Protein AF-A0A9N9DUZ0-F1 (afdb_monomer_lite)

Foldseek 3Di:
DAFPVRHDDPDDDPPTDDDDDDDPDDDDPPDDDDDDPDPVVVVVVVVVVVVVVVVVLDDPQDPDPQEAEAEEEEQDPVQRVLLVVLQVVPADPRGHYHHNYYDYDDDDPVNLVVCLVNVHEYEYELDDHDPVRVVSCVVSVHHYDYDPDVVVVSVVVVVVVVVSVVVDDQQDFQFKKAFADWDQDPVQAIKGWIATAAGKAFQAAWWWKADPNHTDDTAHWPFKAAPNHGDGMDHHGGIIITGGDPDHDDDHGMMITRDGPVCVLVVLVVCCVVVNDPPLVSLLVVLVVCLQVDFLLVQFDFPVLADEDEPPQDPVNVVVCCVVNVDQDHHYPDPFFDFGDDDPDDGDGQGQDDEEERGHRLVVVLVVCVVSVHFKHWYDHVPHTTGMDGPQSSVCSNNNDDDDPVNVCVVVVVVVVVPD

Organism: NCBI:txid144530

pLDDT: mean 72.34, std 16.13, range [30.12, 91.19]

InterPro domains:
  IPR000644 CBS domain [PF00571] (356-399)
  IPR009000 Translation protein, beta-barrel domain superfamily [SSF50447] (171-258)
  IPR015760 Translation initiation factor IF- 2 [PTHR43381] (2-273)
  IPR023115 Translation initiation factor IF- 2, domain 3 [PF11987] (63-157)
  IPR036925 Translation initiation factor IF-2, domain 3 superfamily [G3DSA:3.40.50.10050] (66-168)
  IPR036925 Translation initiation factor IF-2, domain 3 superfamily [SSF52156] (61-175)
  IPR046342 CBS domain superfamily [G3DSA:3.10.580.10] (275-409)
  IPR046342 CBS domain superfamily [SSF54631] (291-416)

Structure (mmCIF, N/CA/C/O backbone):
data_AF-A0A9N9DUZ0-F1
#
_entry.id   AF-A0A9N9DUZ0-F1
#
loop_
_atom_site.group_PDB
_atom_site.id
_atom_site.type_symbol
_atom_site.label_atom_id
_atom_site.label_alt_id
_atom_site.label_comp_id
_atom_site.label_asym_id
_atom_site.label_entity_id
_atom_site.label_seq_id
_atom_site.pdbx_PDB_ins_code
_atom_site.Cartn_x
_atom_site.Cartn_y
_atom_site.Cartn_z
_atom_site.occupancy
_atom_site.B_iso_or_equiv
_atom_site.auth_seq_id
_atom_site.auth_comp_id
_atom_site.auth_asym_id
_atom_site.auth_atom_id
_atom_site.pdbx_PDB_model_num
ATOM 1 N N . MET A 1 1 ? 40.345 3.702 -31.159 1.00 89.94 1 MET A N 1
ATOM 2 C CA . MET A 1 1 ? 40.039 3.015 -29.887 1.00 89.94 1 MET A CA 1
ATOM 3 C C . MET A 1 1 ? 41.336 2.875 -29.102 1.00 89.94 1 MET A C 1
ATOM 5 O O . MET A 1 1 ? 42.397 3.053 -29.701 1.00 89.94 1 MET A O 1
ATOM 9 N N . LEU A 1 2 ? 41.269 2.616 -27.797 1.00 90.94 2 LEU A N 1
ATOM 10 C CA . LEU A 1 2 ? 42.438 2.245 -26.990 1.00 90.94 2 LEU A CA 1
ATOM 11 C C . LEU A 1 2 ? 42.266 0.814 -26.478 1.00 90.94 2 LEU A C 1
ATOM 13 O O . LEU A 1 2 ? 41.142 0.430 -26.162 1.00 90.94 2 LEU A O 1
ATOM 17 N N . ASP A 1 3 ? 43.346 0.042 -26.426 1.00 87.50 3 ASP A N 1
ATOM 18 C CA . ASP A 1 3 ? 43.353 -1.287 -25.812 1.00 87.50 3 ASP A CA 1
ATOM 19 C C . ASP A 1 3 ? 43.436 -1.207 -24.273 1.00 87.50 3 ASP A C 1
ATOM 21 O O . ASP A 1 3 ? 43.502 -0.127 -23.677 1.00 87.50 3 ASP A O 1
ATOM 25 N N . ASN A 1 4 ? 43.438 -2.366 -23.617 1.00 86.12 4 ASN A N 1
ATOM 26 C CA . ASN A 1 4 ? 43.556 -2.506 -22.164 1.00 86.12 4 ASN A CA 1
ATOM 27 C C . ASN A 1 4 ? 44.910 -2.044 -21.587 1.00 86.12 4 ASN A C 1
ATOM 29 O O . ASN A 1 4 ? 45.020 -1.887 -20.371 1.00 86.12 4 ASN A O 1
ATOM 33 N N . TYR A 1 5 ? 45.920 -1.811 -22.427 1.00 86.69 5 TYR A N 1
ATOM 34 C CA . TYR A 1 5 ? 47.231 -1.277 -22.047 1.00 86.69 5 TYR A CA 1
ATOM 35 C C . TYR A 1 5 ? 47.361 0.227 -22.345 1.00 86.69 5 TYR A C 1
ATOM 37 O O . TYR A 1 5 ? 48.381 0.840 -22.029 1.00 86.69 5 TYR A O 1
ATOM 45 N N . GLY A 1 6 ? 46.321 0.846 -22.915 1.00 85.50 6 GLY A N 1
ATOM 46 C CA . GLY A 1 6 ? 46.300 2.261 -23.272 1.00 85.50 6 GLY A CA 1
ATOM 47 C C . GLY A 1 6 ? 46.965 2.581 -24.614 1.00 85.50 6 GLY A C 1
ATOM 48 O O . GLY A 1 6 ? 47.196 3.756 -24.912 1.00 85.50 6 GLY A O 1
ATOM 49 N N . HIS A 1 7 ? 47.264 1.582 -25.448 1.00 89.44 7 HIS A N 1
ATOM 50 C CA . HIS A 1 7 ? 47.771 1.791 -26.802 1.00 89.44 7 HIS A CA 1
ATOM 51 C C . HIS A 1 7 ? 46.630 1.994 -27.801 1.00 89.44 7 HIS A C 1
ATOM 53 O O . HIS A 1 7 ? 45.527 1.468 -27.662 1.00 89.44 7 HIS A O 1
ATOM 59 N N . ARG A 1 8 ? 46.886 2.791 -28.844 1.00 91.19 8 ARG A N 1
ATOM 60 C CA . ARG A 1 8 ? 45.905 3.027 -29.911 1.00 91.19 8 ARG A CA 1
ATOM 61 C C . ARG A 1 8 ? 45.758 1.782 -30.774 1.00 91.19 8 ARG A C 1
ATOM 63 O O . ARG A 1 8 ? 46.727 1.353 -31.388 1.00 91.19 8 ARG A O 1
ATOM 70 N N . THR A 1 9 ? 44.525 1.296 -30.899 1.00 89.19 9 THR A N 1
ATOM 71 C CA . THR A 1 9 ? 44.168 0.203 -31.809 1.00 89.19 9 THR A CA 1
ATOM 72 C C . THR A 1 9 ? 43.110 0.632 -32.830 1.00 89.19 9 THR A C 1
ATOM 74 O O . THR A 1 9 ? 42.219 1.449 -32.544 1.00 89.19 9 THR A O 1
ATOM 77 N N . ALA A 1 10 ? 43.246 0.091 -34.043 1.00 87.44 10 ALA A N 1
ATOM 78 C CA . ALA A 1 10 ? 42.361 0.326 -35.182 1.00 87.44 10 ALA A CA 1
ATOM 79 C C . ALA A 1 10 ? 41.271 -0.751 -35.334 1.00 87.44 10 ALA A C 1
ATOM 81 O O . ALA A 1 10 ? 40.232 -0.468 -35.921 1.00 87.44 10 ALA A O 1
ATOM 82 N N . HIS A 1 11 ? 41.485 -1.952 -34.792 1.00 85.06 11 HIS A N 1
ATOM 83 C CA . HIS A 1 11 ? 40.537 -3.068 -34.818 1.00 85.06 11 HIS A CA 1
ATOM 84 C C . HIS A 1 11 ? 40.439 -3.716 -33.430 1.00 85.06 11 HIS A C 1
ATOM 86 O O . HIS A 1 11 ? 41.310 -3.509 -32.586 1.00 85.06 11 HIS A O 1
ATOM 92 N N . ALA A 1 12 ? 39.346 -4.435 -33.185 1.00 86.81 12 ALA A N 1
ATOM 93 C CA . ALA A 1 12 ? 39.100 -5.182 -31.956 1.00 86.81 12 ALA A CA 1
ATOM 94 C C . ALA A 1 12 ? 38.455 -6.520 -32.331 1.00 86.81 12 ALA A C 1
ATOM 96 O O . ALA A 1 12 ? 37.437 -6.526 -33.031 1.00 86.81 12 ALA A O 1
ATOM 97 N N . ASP A 1 13 ? 39.051 -7.623 -31.892 1.00 86.62 13 ASP A N 1
ATOM 98 C CA . ASP A 1 13 ? 38.575 -8.975 -32.161 1.00 86.62 13 ASP A CA 1
ATOM 99 C C . ASP A 1 13 ? 37.593 -9.453 -31.073 1.00 86.62 13 ASP A C 1
ATOM 101 O O . ASP A 1 13 ? 37.454 -8.838 -30.008 1.00 86.62 13 ASP A O 1
ATOM 105 N N . PRO A 1 14 ? 36.840 -10.545 -31.313 1.00 82.31 14 PRO A N 1
ATOM 106 C CA . PRO A 1 14 ? 35.928 -11.082 -30.312 1.00 82.31 14 PRO A CA 1
ATOM 107 C C . PRO A 1 14 ? 36.657 -11.427 -29.004 1.00 82.31 14 PRO A C 1
ATOM 109 O O . PRO A 1 14 ? 37.542 -12.278 -28.994 1.00 82.31 14 PRO A O 1
ATOM 112 N N . SER A 1 15 ? 36.185 -10.858 -27.888 1.00 81.94 15 SER A N 1
ATOM 113 C CA . SER A 1 15 ? 36.751 -10.941 -26.519 1.00 81.94 15 SER A CA 1
ATOM 114 C C . SER A 1 15 ? 37.783 -9.869 -26.150 1.00 81.94 15 SER A C 1
ATOM 116 O O . SER A 1 15 ? 38.200 -9.835 -24.991 1.00 81.94 15 SER A O 1
ATOM 118 N N . ASP A 1 16 ? 38.126 -8.956 -27.061 1.00 81.75 16 ASP A N 1
ATOM 119 C CA . ASP A 1 16 ? 38.985 -7.819 -26.730 1.00 81.75 16 ASP A CA 1
ATOM 120 C C . ASP A 1 16 ? 38.246 -6.760 -25.905 1.00 81.75 16 ASP A C 1
ATOM 122 O O . ASP A 1 16 ? 37.071 -6.448 -26.128 1.00 81.75 16 ASP A O 1
ATOM 126 N N . ILE A 1 17 ? 38.968 -6.162 -24.956 1.00 85.75 17 ILE A N 1
ATOM 127 C CA . ILE A 1 17 ? 38.490 -5.032 -24.160 1.00 85.75 17 ILE A CA 1
ATOM 128 C C . ILE A 1 17 ? 39.076 -3.763 -24.764 1.00 85.75 17 ILE A C 1
ATOM 130 O O . ILE A 1 17 ? 40.291 -3.568 -24.756 1.00 85.75 17 ILE A O 1
ATOM 134 N N . VAL A 1 18 ? 38.206 -2.881 -25.255 1.00 89.88 18 VAL A N 1
ATOM 135 C CA . VAL A 1 18 ? 38.617 -1.612 -25.856 1.00 89.88 18 VAL A CA 1
ATOM 136 C C . VAL A 1 18 ? 37.857 -0.432 -25.271 1.00 89.88 18 VAL A C 1
ATOM 138 O O . VAL A 1 18 ? 36.646 -0.480 -25.059 1.00 89.88 18 VAL A O 1
ATOM 141 N N . GLN A 1 19 ? 38.570 0.669 -25.059 1.00 88.00 19 GLN A N 1
ATOM 142 C CA . GLN A 1 19 ? 37.967 1.955 -24.755 1.00 88.00 19 GLN A CA 1
ATOM 143 C C . GLN A 1 19 ? 37.583 2.651 -26.065 1.00 88.00 19 GLN A C 1
ATOM 145 O O . GLN A 1 19 ? 38.430 2.996 -26.904 1.00 88.00 19 GLN A O 1
ATOM 150 N N . VAL A 1 20 ? 36.282 2.871 -26.230 1.00 87.19 20 VAL A N 1
ATOM 151 C CA . VAL A 1 20 ? 35.700 3.596 -27.361 1.00 87.19 20 VAL A CA 1
ATOM 152 C C . VAL A 1 20 ? 35.405 5.028 -26.926 1.00 87.19 20 VAL A C 1
ATOM 154 O O . VAL A 1 20 ? 34.799 5.262 -25.885 1.00 87.19 20 VAL A O 1
ATOM 157 N N . SER A 1 21 ? 35.841 5.997 -27.724 1.00 85.62 21 SER A N 1
ATOM 158 C CA . SER A 1 21 ? 35.606 7.425 -27.508 1.00 85.62 21 SER A CA 1
ATOM 159 C C . SER A 1 21 ? 34.908 8.036 -28.726 1.00 85.62 21 SER A C 1
ATOM 161 O O . SER A 1 21 ? 35.040 7.525 -29.837 1.00 85.62 21 SER A O 1
ATOM 163 N N . GLY A 1 22 ? 34.145 9.116 -28.517 1.00 84.25 22 GLY A N 1
ATOM 164 C CA . GLY A 1 22 ? 33.411 9.812 -29.587 1.00 84.25 22 GLY A CA 1
ATOM 165 C C . GLY A 1 22 ? 31.924 9.455 -29.717 1.00 84.25 22 GLY A C 1
ATOM 166 O O . GLY A 1 22 ? 31.308 9.780 -30.728 1.00 84.25 22 GLY A O 1
ATOM 167 N N . LEU A 1 23 ? 31.328 8.801 -28.715 1.00 82.06 23 LEU A N 1
ATOM 168 C CA . LEU A 1 23 ? 29.881 8.574 -28.672 1.00 82.06 23 LEU A CA 1
ATOM 169 C C . LEU A 1 23 ? 29.136 9.881 -28.366 1.00 82.06 23 LEU A C 1
ATOM 171 O O . LEU A 1 23 ? 29.569 10.676 -27.537 1.00 82.06 23 LEU A O 1
ATOM 175 N N . THR A 1 24 ? 27.993 10.091 -29.022 1.00 79.38 24 THR A N 1
ATOM 176 C CA . THR A 1 24 ? 27.152 11.287 -28.823 1.00 79.38 24 THR A CA 1
ATOM 177 C C . THR A 1 24 ? 26.435 11.289 -27.472 1.00 79.38 24 THR A C 1
ATOM 179 O O . THR A 1 24 ? 26.060 12.343 -26.971 1.00 79.38 24 THR A O 1
ATOM 182 N N . THR A 1 25 ? 26.201 10.105 -26.911 1.00 75.56 25 THR A N 1
ATOM 183 C CA . THR A 1 25 ? 25.500 9.878 -25.645 1.00 75.56 25 THR A CA 1
ATOM 184 C C . THR A 1 25 ? 26.291 8.876 -24.819 1.00 75.56 25 THR A C 1
ATOM 186 O O . THR A 1 25 ? 26.879 7.948 -25.379 1.00 75.56 25 THR A O 1
ATOM 189 N N . GLU A 1 26 ? 26.292 9.057 -23.504 1.00 79.12 26 GLU A N 1
ATOM 190 C CA . GLU A 1 26 ? 26.919 8.123 -22.571 1.00 79.12 26 GLU A CA 1
ATOM 191 C C . GLU A 1 26 ? 26.111 6.808 -22.532 1.00 79.12 26 GLU A C 1
ATOM 193 O O . GLU A 1 26 ? 24.896 6.868 -22.340 1.00 79.12 26 GLU A O 1
ATOM 198 N N . PRO A 1 27 ? 26.730 5.643 -22.802 1.00 77.25 27 PRO A N 1
ATOM 199 C CA . PRO A 1 27 ? 26.047 4.348 -22.762 1.00 77.25 27 PRO A CA 1
ATOM 200 C C . PRO A 1 27 ? 25.872 3.835 -21.322 1.00 77.25 27 PRO A C 1
ATOM 202 O O . PRO A 1 27 ? 26.703 4.119 -20.458 1.00 77.25 27 PRO A O 1
ATOM 205 N N . GLU A 1 28 ? 24.834 3.033 -21.073 1.00 73.06 28 GLU A N 1
ATOM 206 C CA . GLU A 1 28 ? 24.611 2.385 -19.775 1.00 73.06 28 GLU A CA 1
ATOM 207 C C . GLU A 1 28 ? 25.422 1.081 -19.641 1.00 73.06 28 GLU A C 1
ATOM 209 O O . GLU A 1 28 ? 25.805 0.428 -20.619 1.00 73.06 28 GLU A O 1
ATOM 214 N N . LEU A 1 29 ? 25.703 0.670 -18.401 1.00 63.38 29 LEU A N 1
ATOM 215 C CA . LEU A 1 29 ? 26.404 -0.587 -18.131 1.00 63.38 29 LEU A CA 1
ATOM 216 C C . LEU A 1 29 ? 25.570 -1.784 -18.610 1.00 63.38 29 LEU A C 1
ATOM 218 O O . LEU A 1 29 ? 24.435 -1.984 -18.189 1.00 63.38 29 LEU A O 1
ATOM 222 N N . GLY A 1 30 ? 26.170 -2.618 -19.462 1.00 72.50 30 GLY A N 1
ATOM 223 C CA . GLY A 1 30 ? 25.502 -3.783 -20.049 1.00 72.50 30 GLY A CA 1
ATOM 224 C C . GLY A 1 30 ? 24.756 -3.495 -21.354 1.00 72.50 30 GLY A C 1
ATOM 225 O O . GLY A 1 30 ? 24.171 -4.423 -21.926 1.00 72.50 30 GLY A O 1
ATOM 226 N N . ASP A 1 31 ? 24.812 -2.256 -21.856 1.00 75.31 31 ASP A N 1
ATOM 227 C CA . ASP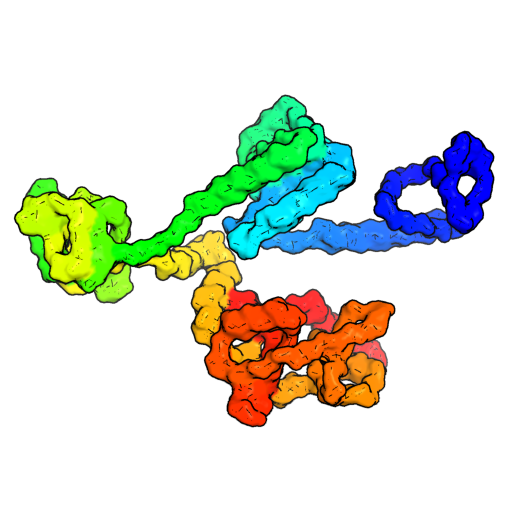 A 1 31 ? 24.279 -1.920 -23.171 1.00 75.31 31 ASP A CA 1
ATOM 228 C C . ASP A 1 31 ? 24.959 -2.719 -24.282 1.00 75.31 31 ASP A C 1
ATOM 230 O O . ASP A 1 31 ? 26.167 -2.977 -24.292 1.00 75.31 31 ASP A O 1
ATOM 234 N N . LYS A 1 32 ? 24.146 -3.111 -25.264 1.00 74.56 32 LYS A N 1
ATOM 235 C CA . LYS A 1 32 ? 24.618 -3.809 -26.457 1.00 74.56 32 LYS A CA 1
ATOM 236 C C . LYS A 1 32 ? 24.868 -2.802 -27.563 1.00 74.56 32 LYS A C 1
ATOM 238 O O . LYS A 1 32 ? 23.944 -2.131 -28.018 1.00 74.56 32 LYS A O 1
ATOM 243 N N . PHE A 1 33 ? 26.100 -2.764 -28.049 1.00 79.19 33 PHE A N 1
ATOM 244 C CA . PHE A 1 33 ? 26.454 -1.964 -29.210 1.00 79.19 33 PHE A CA 1
ATOM 245 C C . PHE A 1 33 ? 26.028 -2.676 -30.495 1.00 79.19 33 PHE A C 1
ATOM 247 O O . PHE A 1 33 ? 26.289 -3.863 -30.690 1.00 79.19 33 PHE A O 1
ATOM 254 N N . LEU A 1 34 ? 25.357 -1.935 -31.372 1.00 77.19 34 LEU A N 1
ATOM 255 C CA . LEU A 1 34 ? 24.958 -2.379 -32.703 1.00 77.19 34 LEU A CA 1
ATOM 256 C C . LEU A 1 34 ? 25.668 -1.497 -33.725 1.00 77.19 34 LEU A C 1
ATOM 258 O O . LEU A 1 34 ? 25.514 -0.275 -33.706 1.00 77.19 34 LEU A O 1
ATOM 262 N N . VAL A 1 35 ? 26.434 -2.120 -34.615 1.00 79.12 35 VAL A N 1
ATOM 263 C CA . VAL A 1 35 ? 27.051 -1.431 -35.749 1.00 79.12 35 VAL A CA 1
ATOM 264 C C . VAL A 1 35 ? 26.019 -1.351 -36.866 1.00 79.12 35 VAL A C 1
ATOM 266 O O . VAL A 1 35 ? 25.399 -2.352 -37.225 1.00 79.12 35 VAL A O 1
ATOM 269 N N . VAL A 1 36 ? 25.812 -0.150 -37.394 1.00 78.75 36 VAL A N 1
ATOM 270 C CA . VAL A 1 36 ? 24.886 0.112 -38.497 1.00 78.75 36 VAL A CA 1
ATOM 271 C C . VAL A 1 36 ? 25.631 0.812 -39.621 1.00 78.75 36 VAL A C 1
ATOM 273 O O . VAL A 1 36 ? 26.490 1.652 -39.375 1.00 78.75 36 VAL A O 1
ATOM 276 N N . ASN A 1 37 ? 25.291 0.468 -40.861 1.00 75.62 37 ASN A N 1
ATOM 277 C CA . ASN A 1 37 ? 26.035 0.923 -42.038 1.00 75.62 37 ASN A CA 1
ATOM 278 C C . ASN A 1 37 ? 25.598 2.311 -42.549 1.00 75.62 37 ASN A C 1
ATOM 280 O O . ASN A 1 37 ? 26.188 2.815 -43.497 1.00 75.62 37 ASN A O 1
ATOM 284 N N . SER A 1 38 ? 24.550 2.912 -41.974 1.00 77.75 38 SER A N 1
ATOM 285 C CA . SER A 1 38 ? 24.003 4.207 -42.401 1.00 77.75 38 SER A CA 1
ATOM 286 C C . SER A 1 38 ? 23.425 4.990 -41.219 1.00 77.75 38 SER A C 1
ATOM 288 O O . SER A 1 38 ? 22.768 4.419 -40.340 1.00 77.75 38 SER A O 1
ATOM 290 N N . GLU A 1 39 ? 23.645 6.307 -41.224 1.00 75.06 39 GLU A N 1
ATOM 291 C CA . GLU A 1 39 ? 23.139 7.241 -40.212 1.00 75.06 39 GLU A CA 1
ATOM 292 C C . GLU A 1 39 ? 21.602 7.306 -40.193 1.00 75.06 39 GLU A C 1
ATOM 294 O O . GLU A 1 39 ? 21.005 7.400 -39.118 1.00 75.06 39 GLU A O 1
ATOM 299 N N . ASP A 1 40 ? 20.935 7.148 -41.341 1.00 71.31 40 ASP A N 1
ATOM 300 C CA . ASP A 1 40 ? 19.466 7.172 -41.431 1.00 71.31 40 ASP A CA 1
ATOM 301 C C . ASP A 1 40 ? 18.833 6.003 -40.663 1.00 71.31 40 ASP A C 1
ATOM 303 O O . ASP A 1 40 ? 17.832 6.146 -39.951 1.00 71.31 40 ASP A O 1
ATOM 307 N N . VAL A 1 41 ? 19.458 4.826 -40.754 1.00 70.31 41 VAL A N 1
ATOM 308 C CA . VAL A 1 41 ? 19.041 3.624 -40.020 1.00 70.31 41 VAL A CA 1
ATOM 309 C C . VAL A 1 41 ? 19.289 3.808 -38.522 1.00 70.31 41 VAL A C 1
ATOM 311 O O . VAL A 1 41 ? 18.429 3.459 -37.710 1.00 70.31 41 VAL A O 1
ATOM 314 N N . GLN A 1 42 ? 20.415 4.424 -38.143 1.00 71.81 42 GLN A N 1
ATOM 315 C CA . GLN A 1 42 ? 20.724 4.754 -36.750 1.00 71.81 42 GLN A CA 1
ATOM 316 C C . GLN A 1 42 ? 19.667 5.686 -36.141 1.00 71.81 42 GLN A C 1
ATOM 318 O O . GLN A 1 42 ? 19.196 5.442 -35.027 1.00 71.81 42 GLN A O 1
ATOM 323 N N . GLN A 1 43 ? 19.267 6.734 -36.867 1.00 73.38 43 GLN A N 1
ATOM 324 C CA . GLN A 1 43 ? 18.257 7.684 -36.402 1.00 73.38 43 GLN A CA 1
ATOM 325 C C . GLN A 1 43 ? 16.881 7.031 -36.248 1.00 73.38 43 GLN A C 1
ATOM 327 O O . GLN A 1 43 ? 16.202 7.266 -35.246 1.00 73.38 43 GLN A O 1
ATOM 332 N N . ASN A 1 44 ? 16.477 6.177 -37.191 1.00 72.56 44 ASN A N 1
ATOM 333 C CA . ASN A 1 44 ? 15.203 5.461 -37.109 1.00 72.56 44 ASN A CA 1
ATOM 334 C C . ASN A 1 44 ? 15.163 4.483 -35.926 1.00 72.56 44 ASN A C 1
ATOM 336 O O . ASN A 1 44 ? 14.164 4.433 -35.201 1.00 72.56 44 ASN A O 1
ATOM 340 N N . ILE A 1 45 ? 16.256 3.758 -35.669 1.00 70.31 45 ILE A N 1
ATOM 341 C CA . ILE A 1 45 ? 16.367 2.863 -34.508 1.00 70.31 45 ILE A CA 1
ATOM 342 C C . ILE A 1 45 ? 16.324 3.670 -33.205 1.00 70.31 45 ILE A C 1
ATOM 344 O O . ILE A 1 45 ? 15.543 3.329 -32.317 1.00 70.31 45 ILE A O 1
ATOM 348 N N . LYS A 1 46 ? 17.073 4.779 -33.103 1.00 69.44 46 LYS A N 1
ATOM 349 C CA . LYS A 1 46 ? 17.049 5.665 -31.924 1.00 69.44 46 LYS A CA 1
ATOM 350 C C . LYS A 1 46 ? 15.651 6.219 -31.642 1.00 69.44 46 LYS A C 1
ATOM 352 O O . LYS A 1 46 ? 15.190 6.126 -30.510 1.00 69.44 46 LYS A O 1
ATOM 357 N N . LYS A 1 47 ? 14.945 6.728 -32.661 1.00 70.12 47 LYS A N 1
ATOM 358 C CA . LYS A 1 47 ? 13.556 7.215 -32.525 1.00 70.12 47 LYS A CA 1
ATOM 359 C C . LYS A 1 47 ? 12.611 6.112 -32.054 1.00 70.12 47 LYS A C 1
ATOM 361 O O . LYS A 1 47 ? 11.775 6.336 -31.185 1.00 70.12 47 LYS A O 1
ATOM 366 N N . THR A 1 48 ? 12.764 4.905 -32.593 1.00 66.19 48 THR A N 1
ATOM 367 C CA . THR A 1 48 ? 11.937 3.757 -32.202 1.00 66.19 48 THR A CA 1
ATOM 368 C C . THR A 1 48 ? 12.202 3.344 -30.752 1.00 66.19 48 THR A C 1
ATOM 370 O O . THR A 1 48 ? 11.254 3.101 -30.010 1.00 66.19 48 THR A O 1
ATOM 373 N N . LEU A 1 49 ? 13.467 3.311 -30.322 1.00 63.25 49 LEU A N 1
ATOM 374 C CA . LEU A 1 49 ? 13.856 2.972 -28.950 1.00 63.25 49 LEU A CA 1
ATOM 375 C C . LEU A 1 49 ? 13.426 4.040 -27.935 1.00 63.25 49 LEU A C 1
ATOM 377 O O . LEU A 1 49 ? 12.883 3.682 -26.892 1.00 63.25 49 LEU A O 1
ATOM 381 N N . ALA A 1 50 ? 13.577 5.327 -28.260 1.00 60.94 50 ALA A N 1
ATOM 382 C CA . ALA A 1 50 ? 13.117 6.434 -27.419 1.00 60.94 50 ALA A CA 1
ATOM 383 C C . ALA A 1 50 ? 11.594 6.383 -27.202 1.00 60.94 50 ALA A C 1
ATOM 385 O O . ALA A 1 50 ? 11.127 6.403 -26.065 1.00 60.94 50 ALA A O 1
ATOM 386 N N . ASN A 1 51 ? 10.823 6.161 -28.274 1.00 56.41 51 ASN A N 1
ATOM 387 C CA . ASN A 1 51 ? 9.370 5.972 -28.197 1.00 56.41 51 ASN A CA 1
ATOM 388 C C . ASN A 1 51 ? 8.967 4.737 -27.364 1.00 56.41 51 ASN A C 1
ATOM 390 O O . ASN A 1 51 ? 7.870 4.688 -26.804 1.00 56.41 51 ASN A O 1
ATOM 394 N N . TYR A 1 52 ? 9.827 3.716 -27.297 1.00 52.22 52 TYR A N 1
ATOM 395 C CA . TYR A 1 52 ? 9.628 2.538 -26.450 1.00 52.22 52 TYR A CA 1
ATOM 396 C C . TYR A 1 52 ? 9.957 2.813 -24.974 1.00 52.22 52 TYR A C 1
ATOM 398 O O . TYR A 1 52 ? 9.280 2.269 -24.102 1.00 52.22 52 TYR A O 1
ATOM 406 N N . GLN A 1 53 ? 10.965 3.641 -24.683 1.00 52.56 53 GLN A N 1
ATOM 407 C CA . GLN A 1 53 ? 11.368 4.005 -23.319 1.00 52.56 53 GLN A CA 1
ATOM 408 C C . GLN A 1 53 ? 10.422 5.034 -22.679 1.00 52.56 53 GLN A C 1
ATOM 410 O O . GLN A 1 53 ? 10.046 4.854 -21.521 1.00 52.56 53 GLN A O 1
ATOM 415 N N . GLU A 1 54 ? 9.937 6.032 -23.427 1.00 47.22 54 GLU A N 1
ATOM 416 C CA . GLU A 1 54 ? 8.924 6.989 -22.941 1.00 47.22 54 GLU A CA 1
ATOM 417 C C . GLU A 1 54 ? 7.635 6.285 -22.495 1.00 47.22 54 GLU A C 1
ATOM 419 O O . GLU A 1 54 ? 7.063 6.608 -21.455 1.00 47.22 54 GLU A O 1
ATOM 424 N N . LYS A 1 55 ? 7.221 5.237 -23.218 1.00 42.97 55 LYS A N 1
ATOM 425 C CA . LYS A 1 55 ? 6.066 4.403 -22.848 1.00 42.97 55 LYS A CA 1
ATOM 426 C C . LYS A 1 55 ? 6.306 3.515 -21.626 1.00 42.97 55 LYS A C 1
ATOM 428 O O . LYS A 1 55 ? 5.346 3.002 -21.060 1.00 42.97 55 LYS A O 1
ATOM 433 N N . LYS A 1 56 ? 7.563 3.303 -21.229 1.00 40.84 56 LYS A N 1
ATOM 434 C CA . LYS A 1 56 ? 7.945 2.438 -20.102 1.00 40.84 56 LYS A CA 1
ATOM 435 C C . LYS A 1 56 ? 8.180 3.222 -18.804 1.00 40.84 56 LYS A C 1
ATOM 437 O O . LYS A 1 56 ? 8.085 2.628 -17.737 1.00 40.84 56 LYS A O 1
ATOM 442 N N . SER A 1 57 ? 8.459 4.526 -18.899 1.00 40.97 57 SER A N 1
ATOM 443 C CA . SER A 1 57 ? 8.737 5.410 -17.751 1.00 40.97 57 SER A CA 1
ATOM 444 C C . SER A 1 57 ? 7.482 6.067 -17.150 1.00 40.97 57 SER A C 1
ATOM 446 O O . SER A 1 57 ? 7.511 6.591 -16.042 1.00 40.97 57 SER A O 1
ATOM 448 N N . LEU A 1 58 ? 6.343 6.006 -17.842 1.00 41.12 58 LEU A N 1
ATOM 449 C CA . LEU A 1 58 ? 5.065 6.523 -17.349 1.00 41.12 58 LEU A CA 1
ATOM 450 C C . LEU A 1 58 ? 4.200 5.369 -16.832 1.00 41.12 58 LEU A C 1
ATOM 452 O O . LEU A 1 58 ? 3.324 4.864 -17.532 1.00 41.12 58 LEU A O 1
ATOM 456 N N . SER A 1 59 ? 4.446 4.926 -15.598 1.00 42.44 59 SER A N 1
ATOM 457 C CA . SER A 1 59 ? 3.487 4.065 -14.899 1.00 42.44 59 SER A CA 1
ATOM 458 C C . SER A 1 59 ? 2.228 4.870 -14.542 1.00 42.44 59 SER A C 1
ATOM 460 O O . SER A 1 59 ? 2.365 6.011 -14.094 1.00 42.44 59 SER A O 1
ATOM 462 N N . PRO A 1 60 ? 1.011 4.313 -14.694 1.00 42.09 60 PRO A N 1
ATOM 463 C CA . PRO A 1 60 ? -0.219 5.006 -14.331 1.00 42.09 60 PRO A CA 1
ATOM 464 C C . PRO A 1 60 ? -0.204 5.342 -12.837 1.00 42.09 60 PRO A C 1
ATOM 466 O O . PRO A 1 60 ? -0.180 4.464 -11.976 1.00 42.09 60 PRO A O 1
ATOM 469 N N . PHE A 1 61 ? -0.170 6.639 -12.555 1.00 42.97 61 PHE A N 1
ATOM 470 C CA . PHE A 1 61 ? -0.161 7.213 -11.220 1.00 42.97 61 PHE A CA 1
ATOM 471 C C . PHE A 1 61 ? -1.504 6.924 -10.530 1.00 42.97 61 PHE A C 1
ATOM 473 O O . PHE A 1 61 ? -2.557 7.265 -11.066 1.00 42.97 61 PHE A O 1
ATOM 480 N N . SER A 1 62 ? -1.476 6.270 -9.365 1.00 40.09 62 SER A N 1
ATOM 481 C CA . SER A 1 62 ? -2.663 6.005 -8.542 1.00 40.09 62 SER A CA 1
ATOM 482 C C . SER A 1 62 ? -2.590 6.875 -7.291 1.00 40.09 62 SER A C 1
ATOM 484 O O . SER A 1 62 ? -1.862 6.553 -6.350 1.00 40.09 62 SER A O 1
ATOM 486 N N . LEU A 1 63 ? -3.334 7.982 -7.298 1.00 39.25 63 LEU A N 1
ATOM 487 C CA . LEU A 1 63 ? -3.563 8.872 -6.155 1.00 39.25 63 LEU A CA 1
ATOM 488 C C . LEU A 1 63 ? -4.474 8.180 -5.129 1.00 39.25 63 LEU A C 1
ATOM 490 O O . LEU A 1 63 ? -5.609 8.575 -4.924 1.00 39.25 63 LEU A O 1
ATOM 494 N N . THR A 1 64 ? -4.007 7.103 -4.506 1.00 42.44 64 THR A N 1
ATOM 495 C CA . THR A 1 64 ? -4.711 6.492 -3.370 1.00 42.44 64 THR A CA 1
ATOM 496 C C . THR A 1 64 ? -4.038 6.929 -2.076 1.00 42.44 64 THR A C 1
ATOM 498 O O . THR A 1 64 ? -2.821 6.791 -1.959 1.00 42.44 64 THR A O 1
ATOM 501 N N . GLU A 1 65 ? -4.822 7.376 -1.090 1.00 48.81 65 GLU A N 1
ATOM 502 C CA . GLU A 1 65 ? -4.401 7.967 0.201 1.00 48.81 65 GLU A CA 1
ATOM 503 C C . GLU A 1 65 ? -3.464 7.097 1.075 1.00 48.81 65 GLU A C 1
ATOM 505 O O . GLU A 1 65 ? -3.022 7.530 2.135 1.00 48.81 65 GLU A O 1
ATOM 510 N N . LYS A 1 66 ? -3.132 5.868 0.655 1.00 55.31 66 LYS A N 1
ATOM 511 C CA . LYS A 1 66 ? -2.267 4.925 1.391 1.00 55.31 66 LYS A CA 1
ATOM 512 C C . LYS A 1 66 ? -0.884 4.692 0.772 1.00 55.31 66 LYS A C 1
ATOM 514 O O . LYS A 1 66 ? -0.135 3.858 1.282 1.00 55.31 66 LYS A O 1
ATOM 519 N N . ASN A 1 67 ? -0.536 5.389 -0.310 1.00 69.06 67 ASN A N 1
ATOM 520 C CA . ASN A 1 67 ? 0.773 5.247 -0.948 1.00 69.06 67 ASN A CA 1
ATOM 521 C C . ASN A 1 67 ? 1.692 6.399 -0.538 1.00 69.06 67 ASN A C 1
ATOM 523 O O . ASN A 1 67 ? 1.341 7.566 -0.701 1.00 69.06 67 ASN A O 1
ATOM 527 N N . ILE A 1 68 ? 2.891 6.073 -0.052 1.00 83.12 68 ILE A N 1
ATOM 528 C CA . ILE A 1 68 ? 3.937 7.082 0.123 1.00 83.12 68 ILE A CA 1
ATOM 529 C C . ILE A 1 68 ? 4.648 7.225 -1.216 1.00 83.12 68 ILE A C 1
ATOM 531 O O . ILE A 1 68 ? 5.362 6.320 -1.658 1.00 83.12 68 ILE A O 1
ATOM 535 N N . ASN A 1 69 ? 4.434 8.367 -1.855 1.00 86.62 69 ASN A N 1
ATOM 536 C CA . ASN A 1 69 ? 5.068 8.712 -3.114 1.00 86.62 69 ASN A CA 1
ATOM 537 C C . ASN A 1 69 ? 6.483 9.235 -2.857 1.00 86.62 69 ASN A C 1
ATOM 539 O O . ASN A 1 69 ? 6.681 10.149 -2.057 1.00 86.62 69 ASN A O 1
ATOM 543 N N . LEU A 1 70 ? 7.468 8.649 -3.532 1.00 89.75 70 LEU A N 1
ATOM 544 C CA . LEU A 1 70 ? 8.882 8.963 -3.368 1.00 89.75 70 LEU A CA 1
ATOM 545 C C . LEU A 1 70 ? 9.493 9.405 -4.699 1.00 89.75 70 LEU A C 1
ATOM 547 O O . LEU A 1 70 ? 9.295 8.766 -5.736 1.00 89.75 70 LEU A O 1
ATOM 551 N N . ILE A 1 71 ? 10.288 10.471 -4.650 1.00 89.56 71 ILE A N 1
ATOM 552 C CA . ILE A 1 71 ? 11.190 10.884 -5.725 1.00 89.56 71 ILE A CA 1
ATOM 553 C C . ILE A 1 71 ? 12.616 10.621 -5.261 1.00 89.56 71 ILE A C 1
ATOM 555 O O . ILE A 1 71 ? 13.015 11.089 -4.196 1.00 89.56 71 ILE A O 1
ATOM 559 N N . LEU A 1 72 ? 13.381 9.884 -6.062 1.00 91.06 72 LEU A N 1
ATOM 560 C CA . LEU A 1 72 ? 14.737 9.460 -5.724 1.00 91.06 72 LEU A CA 1
ATOM 561 C C . LEU A 1 72 ? 15.769 10.227 -6.553 1.00 91.06 72 LEU A C 1
ATOM 563 O O . LEU A 1 72 ? 15.741 10.182 -7.783 1.00 91.06 72 LEU A O 1
ATOM 567 N N . LEU A 1 73 ? 16.694 10.903 -5.879 1.00 90.31 73 LEU A N 1
ATOM 568 C CA . LEU A 1 73 ? 17.829 11.602 -6.471 1.00 90.31 73 LEU A CA 1
ATOM 569 C C . LEU A 1 73 ? 19.130 10.969 -5.980 1.00 90.31 73 LEU A C 1
ATOM 571 O O . LEU A 1 73 ? 19.261 10.646 -4.799 1.00 90.31 73 LEU A O 1
ATOM 575 N N . ALA A 1 74 ? 20.101 10.794 -6.869 1.00 89.81 74 ALA A N 1
ATOM 576 C CA . ALA A 1 74 ? 21.412 10.284 -6.483 1.00 89.81 74 ALA A CA 1
ATOM 577 C C . ALA A 1 74 ? 22.545 10.882 -7.320 1.00 89.81 74 ALA A C 1
ATOM 579 O O . ALA A 1 74 ? 22.339 11.338 -8.446 1.00 89.81 74 ALA A O 1
ATOM 580 N N . ASP A 1 75 ? 23.761 10.848 -6.778 1.00 85.25 75 ASP A N 1
ATOM 581 C CA . ASP A 1 75 ? 24.954 11.376 -7.457 1.00 85.25 75 ASP A CA 1
ATOM 582 C C . ASP A 1 75 ? 25.480 10.466 -8.573 1.00 85.25 75 ASP A C 1
ATOM 584 O O . ASP A 1 75 ? 26.111 10.933 -9.520 1.00 85.25 75 ASP A O 1
ATOM 588 N N . SER A 1 76 ? 25.229 9.162 -8.463 1.00 85.12 76 SER A N 1
ATOM 589 C CA . SER A 1 76 ? 25.645 8.149 -9.434 1.00 85.12 76 SER A CA 1
ATOM 590 C C . SER A 1 76 ? 24.549 7.108 -9.623 1.00 85.12 76 SER A C 1
ATOM 592 O O . SER A 1 76 ? 23.702 6.921 -8.747 1.00 85.12 76 SER A O 1
ATOM 594 N N . GLN A 1 77 ? 24.587 6.394 -10.745 1.00 79.94 77 GLN A N 1
ATOM 595 C CA . GLN A 1 77 ? 23.621 5.333 -11.027 1.00 79.94 77 GLN A CA 1
ATOM 596 C C . GLN A 1 77 ? 23.674 4.212 -9.976 1.00 79.94 77 GLN A C 1
ATOM 598 O O . GLN A 1 77 ? 22.636 3.780 -9.486 1.00 79.94 77 GLN A O 1
ATOM 603 N N . ASN A 1 78 ? 24.873 3.826 -9.531 1.00 84.88 78 ASN A N 1
ATOM 604 C CA . ASN A 1 78 ? 25.049 2.813 -8.482 1.00 84.88 78 ASN A CA 1
ATOM 605 C C . ASN A 1 78 ? 24.387 3.238 -7.162 1.00 84.88 78 ASN A C 1
ATOM 607 O O . ASN A 1 78 ? 23.782 2.431 -6.459 1.00 84.88 78 ASN A O 1
ATOM 611 N N . ALA A 1 79 ? 24.497 4.525 -6.828 1.00 86.19 79 ALA A N 1
ATOM 612 C CA . ALA A 1 79 ? 23.859 5.107 -5.657 1.00 86.19 79 ALA A CA 1
ATOM 613 C C . ALA A 1 79 ? 22.323 5.111 -5.799 1.00 86.19 79 ALA A C 1
ATOM 615 O O . ALA A 1 79 ? 21.615 4.815 -4.836 1.00 86.19 79 ALA A O 1
ATOM 616 N N . LEU A 1 80 ? 21.806 5.380 -7.001 1.00 87.81 80 LEU A N 1
ATOM 617 C CA . LEU A 1 80 ? 20.375 5.333 -7.292 1.00 87.81 80 LEU A CA 1
ATOM 618 C C . LEU A 1 80 ? 19.807 3.915 -7.149 1.00 87.81 80 LEU A C 1
ATOM 620 O O . LEU A 1 80 ? 18.769 3.738 -6.516 1.00 87.81 80 LEU A O 1
ATOM 624 N N . GLU A 1 81 ? 20.491 2.910 -7.695 1.00 85.94 81 GLU A N 1
ATOM 625 C CA . GLU A 1 81 ? 20.085 1.502 -7.601 1.00 85.94 81 GLU A CA 1
ATOM 626 C C . GLU A 1 81 ? 20.082 1.009 -6.152 1.00 85.94 81 GLU A C 1
ATOM 628 O O . GLU A 1 81 ? 19.099 0.415 -5.704 1.00 85.94 81 GLU A O 1
ATOM 633 N N . ALA A 1 82 ? 21.122 1.342 -5.381 1.00 87.12 82 ALA A N 1
ATOM 634 C CA . ALA A 1 82 ? 21.183 1.020 -3.957 1.00 87.12 82 ALA A CA 1
ATOM 635 C C . ALA A 1 82 ? 20.003 1.629 -3.177 1.00 87.12 82 ALA A C 1
ATOM 637 O O . ALA A 1 82 ? 19.403 0.968 -2.326 1.00 87.12 82 ALA A O 1
ATOM 638 N N . LEU A 1 83 ? 19.631 2.873 -3.495 1.00 88.38 83 LEU A N 1
ATOM 639 C CA . LEU A 1 83 ? 18.490 3.548 -2.882 1.00 88.38 83 LEU A CA 1
ATOM 640 C C . LEU A 1 83 ? 17.154 2.903 -3.290 1.00 88.38 83 LEU A C 1
ATOM 642 O O . LEU A 1 83 ? 16.277 2.712 -2.449 1.00 88.38 83 LEU A O 1
ATOM 646 N N . GLN A 1 84 ? 16.993 2.533 -4.563 1.00 89.69 84 GLN A N 1
ATOM 647 C CA . GLN A 1 84 ? 15.798 1.837 -5.049 1.00 89.69 84 GLN A CA 1
ATOM 648 C C . GLN A 1 84 ? 15.613 0.482 -4.362 1.00 89.69 84 GLN A C 1
ATOM 650 O O . GLN A 1 84 ? 14.495 0.133 -3.977 1.00 89.69 84 GLN A O 1
ATOM 655 N N . ASP A 1 85 ? 16.688 -0.281 -4.191 1.00 88.31 85 ASP A N 1
ATOM 656 C CA . ASP A 1 85 ? 16.630 -1.586 -3.540 1.00 88.31 85 ASP A CA 1
ATOM 657 C C . ASP A 1 85 ? 16.346 -1.472 -2.039 1.00 88.31 85 ASP A C 1
ATOM 659 O O . ASP A 1 85 ? 15.575 -2.272 -1.500 1.00 88.31 85 ASP A O 1
ATOM 663 N N . LEU A 1 86 ? 16.854 -0.427 -1.379 1.00 88.19 86 LEU A N 1
ATOM 664 C CA . LEU A 1 86 ? 16.486 -0.088 -0.004 1.00 88.19 86 LEU A CA 1
ATOM 665 C C . LEU A 1 86 ? 14.981 0.190 0.122 1.00 88.19 86 LEU A C 1
ATOM 667 O O . LEU A 1 86 ? 14.315 -0.400 0.978 1.00 88.19 86 LEU A O 1
ATOM 671 N N . VAL A 1 87 ? 14.425 1.028 -0.760 1.00 88.19 87 VAL A N 1
ATOM 672 C CA . VAL A 1 87 ? 12.985 1.344 -0.784 1.00 88.19 87 VAL A CA 1
ATOM 673 C C . VAL A 1 87 ? 12.155 0.079 -1.017 1.00 88.19 87 VAL A C 1
ATOM 675 O O . VAL A 1 87 ? 11.188 -0.167 -0.296 1.00 88.19 87 VAL A O 1
ATOM 678 N N . LYS A 1 88 ? 12.545 -0.773 -1.974 1.00 86.19 88 LYS A N 1
ATOM 679 C CA . LYS A 1 88 ? 11.853 -2.046 -2.239 1.00 86.19 88 LYS A CA 1
ATOM 680 C C . LYS A 1 88 ? 11.880 -2.977 -1.029 1.00 86.19 88 LYS A C 1
ATOM 682 O O . LYS A 1 88 ? 10.856 -3.573 -0.713 1.00 86.19 88 LYS A O 1
ATOM 687 N N . LYS A 1 89 ? 13.023 -3.093 -0.344 1.00 86.50 89 LYS A N 1
ATOM 688 C CA . LYS A 1 89 ? 13.191 -3.961 0.833 1.00 86.50 89 LYS A CA 1
ATOM 689 C C . LYS A 1 89 ? 12.328 -3.517 2.018 1.00 86.50 89 LYS A C 1
ATOM 691 O O . LYS A 1 89 ? 11.876 -4.361 2.787 1.00 86.50 89 LYS A O 1
ATOM 696 N N . LYS A 1 90 ? 12.112 -2.208 2.173 1.00 81.81 90 LYS A N 1
ATOM 697 C CA . LYS A 1 90 ? 11.290 -1.624 3.247 1.00 81.81 90 LYS A CA 1
ATOM 698 C C . LYS A 1 90 ? 9.807 -1.504 2.892 1.00 81.81 90 LYS A C 1
ATOM 700 O O . LYS A 1 90 ? 8.997 -1.274 3.786 1.00 81.81 90 LYS A O 1
ATOM 705 N N . SER A 1 91 ? 9.439 -1.678 1.624 1.00 74.94 91 SER A N 1
ATOM 706 C CA . SER A 1 91 ? 8.039 -1.728 1.205 1.00 74.94 91 SER A CA 1
ATOM 707 C C . SER A 1 91 ? 7.362 -2.957 1.817 1.00 74.94 91 SER A C 1
ATOM 709 O O . SER A 1 91 ? 7.845 -4.083 1.684 1.00 74.94 91 SER A O 1
ATOM 711 N N . THR A 1 92 ? 6.252 -2.747 2.524 1.00 70.31 92 THR A N 1
ATOM 712 C CA . THR A 1 92 ? 5.511 -3.820 3.205 1.00 70.31 92 THR A CA 1
ATOM 713 C C . THR A 1 92 ? 4.104 -3.935 2.624 1.00 70.31 92 THR A C 1
ATOM 715 O O . THR A 1 92 ? 3.587 -2.966 2.078 1.00 70.31 92 THR A O 1
ATOM 718 N N . PRO A 1 93 ? 3.415 -5.082 2.768 1.00 59.94 93 PRO A N 1
ATOM 719 C CA . PRO A 1 93 ? 2.062 -5.256 2.226 1.00 59.94 93 PRO A CA 1
ATOM 720 C C . PRO A 1 93 ? 1.031 -4.255 2.771 1.00 59.94 93 PRO A C 1
ATOM 722 O O . PRO A 1 93 ? -0.013 -4.057 2.157 1.00 59.94 93 PRO A O 1
ATOM 725 N N . HIS A 1 94 ? 1.304 -3.666 3.939 1.00 54.34 94 HIS A N 1
ATOM 726 C CA . HIS A 1 94 ? 0.438 -2.691 4.600 1.00 54.34 94 HIS A CA 1
ATOM 727 C C . HIS A 1 94 ? 0.780 -1.237 4.253 1.00 54.34 94 HIS A C 1
ATOM 729 O O . HIS A 1 94 ? -0.025 -0.354 4.532 1.00 54.34 94 HIS A O 1
ATOM 735 N N . LEU A 1 95 ? 1.944 -0.981 3.648 1.00 67.50 95 LEU A N 1
ATOM 736 C CA . LEU A 1 95 ? 2.415 0.359 3.320 1.00 67.50 95 LEU A CA 1
ATOM 737 C C . LEU A 1 95 ? 3.196 0.329 2.006 1.00 67.50 95 LEU A C 1
ATOM 739 O O . LEU A 1 95 ? 4.334 -0.143 1.942 1.00 67.50 95 LEU A O 1
ATOM 743 N N . ASN A 1 96 ? 2.555 0.845 0.959 1.00 73.44 96 ASN A N 1
ATOM 744 C CA . ASN A 1 96 ? 3.093 0.842 -0.392 1.00 73.44 96 ASN A CA 1
ATOM 745 C C . ASN A 1 96 ? 3.977 2.072 -0.603 1.00 73.44 96 ASN A C 1
ATOM 747 O O . ASN A 1 96 ? 3.490 3.195 -0.758 1.00 73.44 96 ASN A O 1
ATOM 751 N N . LEU A 1 97 ? 5.288 1.847 -0.646 1.00 83.56 97 LEU A N 1
ATOM 752 C CA . LEU A 1 97 ? 6.240 2.847 -1.118 1.00 83.56 97 LEU A CA 1
ATOM 753 C C . LEU A 1 97 ? 6.244 2.832 -2.648 1.00 83.56 97 LEU A C 1
ATOM 755 O O . LEU A 1 97 ? 6.594 1.819 -3.256 1.00 83.56 97 LEU A O 1
ATOM 759 N N . THR A 1 98 ? 5.850 3.944 -3.267 1.00 83.00 98 THR A N 1
ATOM 760 C CA . THR A 1 98 ? 5.792 4.074 -4.728 1.00 83.00 98 THR A CA 1
ATOM 761 C C . THR A 1 98 ? 6.851 5.057 -5.192 1.00 83.00 98 THR A C 1
ATOM 763 O O . THR A 1 98 ? 6.830 6.227 -4.823 1.00 83.00 98 THR A O 1
ATOM 766 N N . ILE A 1 99 ? 7.783 4.583 -6.014 1.00 84.56 99 ILE A N 1
ATOM 767 C CA . ILE A 1 99 ? 8.794 5.439 -6.636 1.00 84.56 99 ILE A CA 1
ATOM 768 C C . ILE A 1 99 ? 8.160 6.067 -7.877 1.00 84.56 99 ILE A C 1
ATOM 770 O O . ILE A 1 99 ? 7.861 5.364 -8.838 1.00 84.56 99 ILE A O 1
ATOM 774 N N . VAL A 1 100 ? 7.929 7.378 -7.835 1.00 79.50 100 VAL A N 1
ATOM 775 C CA . VAL A 1 100 ? 7.221 8.116 -8.895 1.00 79.50 100 VAL A CA 1
ATOM 776 C C . VAL A 1 100 ? 8.190 8.652 -9.941 1.00 79.50 100 VAL A C 1
ATOM 778 O O . VAL A 1 100 ? 7.859 8.742 -11.119 1.00 79.50 100 VAL A O 1
ATOM 781 N N . TYR A 1 101 ? 9.396 9.023 -9.512 1.00 78.06 101 TYR A N 1
ATOM 782 C CA . TYR A 1 101 ? 10.426 9.544 -10.398 1.00 78.06 101 TYR A CA 1
ATOM 783 C C . TYR A 1 101 ? 11.814 9.291 -9.817 1.00 78.06 101 TYR A C 1
ATOM 785 O O . TYR A 1 101 ? 12.020 9.394 -8.606 1.00 78.06 101 TYR A O 1
ATOM 793 N N . THR A 1 102 ? 12.772 8.984 -10.684 1.00 82.62 102 THR A N 1
ATOM 794 C CA . THR A 1 102 ? 14.179 8.805 -10.321 1.00 82.62 102 THR A CA 1
ATOM 795 C C . THR A 1 102 ? 15.061 9.622 -11.245 1.00 82.62 102 THR A C 1
ATOM 797 O O . THR A 1 102 ? 14.846 9.602 -12.456 1.00 82.62 102 THR A O 1
ATOM 800 N N . ALA A 1 103 ? 16.069 10.298 -10.704 1.00 77.62 103 ALA A N 1
ATOM 801 C CA . ALA A 1 103 ? 17.041 11.023 -11.511 1.00 77.62 103 ALA A CA 1
ATOM 802 C C . ALA A 1 103 ? 18.443 11.001 -10.898 1.00 77.62 103 ALA A C 1
ATOM 804 O O . ALA A 1 103 ? 18.621 10.894 -9.685 1.00 77.62 103 ALA A O 1
ATOM 805 N N . ILE A 1 104 ? 19.436 11.140 -11.771 1.00 79.12 104 ILE A N 1
ATOM 806 C CA . ILE A 1 104 ? 20.833 11.358 -11.403 1.00 79.12 104 ILE A CA 1
ATOM 807 C C . ILE A 1 104 ? 21.072 12.879 -11.404 1.00 79.12 104 ILE A C 1
ATOM 809 O O . ILE A 1 104 ? 20.662 13.549 -12.354 1.00 79.12 104 ILE A O 1
ATOM 813 N N . ARG A 1 105 ? 21.763 13.417 -10.388 1.00 68.88 105 ARG A N 1
ATOM 814 C CA . ARG A 1 105 ? 22.081 14.855 -10.182 1.00 68.88 105 ARG A CA 1
ATOM 815 C C . ARG A 1 105 ? 20.914 15.775 -9.746 1.00 68.88 105 ARG A C 1
ATOM 817 O O . ARG A 1 105 ? 19.813 15.345 -9.422 1.00 68.88 105 ARG A O 1
ATOM 824 N N . ASN A 1 106 ? 21.255 17.068 -9.650 1.00 67.81 106 ASN A N 1
ATOM 825 C CA . ASN A 1 106 ? 20.608 18.143 -8.897 1.00 67.81 106 ASN A CA 1
ATOM 826 C C . ASN A 1 106 ? 19.116 18.373 -9.173 1.00 67.81 106 ASN A C 1
ATOM 828 O O . ASN A 1 106 ? 18.625 18.332 -10.299 1.00 67.81 106 ASN A O 1
ATOM 832 N N . LEU A 1 107 ? 18.436 18.753 -8.092 1.00 74.56 107 LEU A N 1
ATOM 833 C CA . LEU A 1 107 ? 17.043 19.170 -8.048 1.00 74.56 107 LEU A CA 1
ATOM 834 C C . LEU A 1 107 ? 16.758 20.357 -8.992 1.00 74.56 107 LEU A C 1
ATOM 836 O O . LEU A 1 107 ? 17.343 21.432 -8.848 1.00 74.56 107 LEU A O 1
ATOM 840 N N . ASN A 1 108 ? 15.823 20.147 -9.923 1.00 74.19 108 ASN A N 1
ATOM 841 C CA . ASN A 1 108 ? 15.352 21.120 -10.914 1.00 74.19 108 ASN A CA 1
ATOM 842 C C . ASN A 1 108 ? 13.914 21.579 -10.621 1.00 74.19 108 ASN A C 1
ATOM 844 O O . ASN A 1 108 ? 13.140 20.860 -9.988 1.00 74.19 108 ASN A O 1
ATOM 848 N N . ASN A 1 109 ? 13.511 22.727 -11.178 1.00 73.19 109 ASN A N 1
ATOM 849 C CA . ASN A 1 109 ? 12.153 23.283 -11.026 1.00 73.19 109 ASN A CA 1
ATOM 850 C C . ASN A 1 109 ? 11.043 22.314 -11.460 1.00 73.19 109 ASN A C 1
ATOM 852 O O . ASN A 1 109 ? 9.955 22.305 -10.879 1.00 73.19 109 ASN A O 1
ATOM 856 N N . PHE A 1 110 ? 11.329 21.469 -12.453 1.00 71.00 110 PHE A N 1
ATOM 857 C CA . PHE A 1 110 ? 10.427 20.402 -12.871 1.00 71.00 110 PHE A CA 1
ATOM 858 C C . PHE A 1 110 ? 10.153 19.411 -11.733 1.00 71.00 110 PHE A C 1
ATOM 860 O O . PHE A 1 110 ? 8.997 19.120 -11.453 1.00 71.00 110 PHE A O 1
ATOM 867 N N . ILE A 1 111 ? 11.195 18.957 -11.027 1.00 73.56 111 ILE A N 1
ATOM 868 C CA . ILE A 1 111 ? 11.075 17.996 -9.921 1.00 73.56 111 ILE A CA 1
ATOM 869 C C . ILE A 1 111 ? 10.280 18.606 -8.764 1.00 73.56 111 ILE A C 1
ATOM 871 O O . ILE A 1 111 ? 9.422 17.936 -8.205 1.00 73.56 111 ILE A O 1
ATOM 875 N N . ILE A 1 112 ? 10.507 19.884 -8.445 1.00 76.44 112 ILE A N 1
ATOM 876 C CA . ILE A 1 112 ? 9.750 20.610 -7.408 1.00 76.44 112 ILE A CA 1
ATOM 877 C C . ILE A 1 112 ? 8.261 20.669 -7.771 1.00 76.44 112 ILE A C 1
ATOM 879 O O . ILE A 1 112 ? 7.398 20.333 -6.962 1.00 76.44 112 ILE A O 1
ATOM 883 N N . SER A 1 113 ? 7.957 21.066 -9.007 1.00 69.81 113 SER A N 1
ATOM 884 C CA . SER A 1 113 ? 6.577 21.174 -9.493 1.00 69.81 113 SER A CA 1
ATOM 885 C C . SER A 1 113 ? 5.893 19.807 -9.523 1.00 69.81 113 SER A C 1
ATOM 887 O O . SER A 1 113 ? 4.748 19.667 -9.100 1.00 69.81 113 SER A O 1
ATOM 889 N N . PHE A 1 114 ? 6.620 18.782 -9.962 1.00 68.88 114 PHE A N 1
ATOM 890 C CA . PHE A 1 114 ? 6.140 17.411 -10.015 1.00 68.88 114 PHE A CA 1
ATOM 891 C C . PHE A 1 114 ? 5.893 16.841 -8.614 1.00 68.88 114 PHE A C 1
ATOM 893 O O . PHE A 1 114 ? 4.830 16.276 -8.371 1.00 68.88 114 PHE A O 1
ATOM 900 N N . ALA A 1 115 ? 6.807 17.059 -7.664 1.00 76.25 115 ALA A N 1
ATOM 901 C CA . ALA A 1 115 ? 6.650 16.658 -6.265 1.00 76.25 115 ALA A CA 1
ATOM 902 C C . ALA A 1 115 ? 5.407 17.287 -5.624 1.00 76.25 115 ALA A C 1
ATOM 904 O O . ALA A 1 115 ? 4.689 16.619 -4.886 1.00 76.25 115 ALA A O 1
ATOM 905 N N . LYS A 1 116 ? 5.115 18.550 -5.959 1.00 73.44 116 LYS A N 1
ATOM 906 C CA . LYS A 1 116 ? 3.941 19.279 -5.464 1.00 73.44 116 LYS A CA 1
ATOM 907 C C . LYS A 1 116 ? 2.628 18.700 -5.978 1.00 73.44 116 LYS A C 1
ATOM 909 O O . LYS A 1 116 ? 1.701 18.531 -5.197 1.00 73.44 116 LYS A O 1
ATOM 914 N N . VAL A 1 117 ? 2.560 18.379 -7.269 1.00 70.56 117 VAL A N 1
ATOM 915 C CA . VAL A 1 117 ? 1.367 17.776 -7.890 1.00 70.56 117 VAL A CA 1
ATOM 916 C C . VAL A 1 117 ? 1.138 16.349 -7.391 1.00 70.56 117 VAL A C 1
ATOM 918 O O . VAL A 1 117 ? 0.003 15.921 -7.220 1.00 70.56 117 VAL A O 1
ATOM 921 N N . THR A 1 118 ? 2.217 15.607 -7.156 1.00 68.56 118 THR A N 1
ATOM 922 C CA . THR A 1 118 ? 2.163 14.184 -6.789 1.00 68.56 118 THR A CA 1
ATOM 923 C C . THR A 1 118 ? 2.177 13.934 -5.280 1.00 68.56 118 THR A C 1
ATOM 925 O O . THR A 1 118 ? 2.114 12.779 -4.860 1.00 68.56 118 THR A O 1
ATOM 928 N N . HIS A 1 119 ? 2.282 14.991 -4.468 1.00 81.62 119 HIS A N 1
ATOM 929 C CA . HIS A 1 119 ? 2.503 14.917 -3.021 1.00 81.62 119 HIS A CA 1
ATOM 930 C C . HIS A 1 119 ? 3.661 13.976 -2.641 1.00 81.62 119 HIS A C 1
ATOM 932 O O . HIS A 1 119 ? 3.568 13.193 -1.698 1.00 81.62 119 HIS A O 1
ATOM 938 N N . SER A 1 120 ? 4.752 14.033 -3.410 1.00 85.38 120 SER A N 1
ATOM 939 C CA . SER A 1 120 ? 5.901 13.142 -3.230 1.00 85.38 120 SER A CA 1
ATOM 940 C C . SER A 1 120 ? 6.924 13.692 -2.240 1.00 85.38 120 SER A C 1
ATOM 942 O O . SER A 1 120 ? 7.213 14.889 -2.221 1.00 85.38 120 SER A O 1
ATOM 944 N N . ILE A 1 121 ? 7.544 12.788 -1.485 1.00 90.12 121 ILE A N 1
ATOM 945 C CA . ILE A 1 121 ? 8.707 13.062 -0.638 1.00 90.12 121 ILE A CA 1
ATOM 946 C C . ILE A 1 121 ? 9.979 12.924 -1.478 1.00 90.12 121 ILE A C 1
ATOM 948 O O . ILE A 1 121 ? 10.141 11.948 -2.212 1.00 90.12 121 ILE A O 1
ATOM 952 N N . ILE A 1 122 ? 10.893 13.887 -1.365 1.00 90.94 122 ILE A N 1
ATOM 953 C CA . ILE A 1 122 ? 12.150 13.893 -2.125 1.00 90.94 122 ILE A CA 1
ATOM 954 C C . ILE A 1 122 ? 13.272 13.290 -1.272 1.00 90.94 122 ILE A C 1
ATOM 956 O O . ILE A 1 122 ? 13.571 13.798 -0.193 1.00 90.94 122 ILE A O 1
ATOM 960 N N . LEU A 1 123 ? 13.918 12.233 -1.766 1.00 90.69 123 LEU A N 1
ATOM 961 C CA . LEU A 1 123 ? 15.071 11.583 -1.139 1.00 90.69 123 LEU A CA 1
ATOM 962 C C . LEU A 1 123 ? 16.321 11.801 -1.997 1.00 90.69 123 LEU A C 1
ATOM 964 O O . LEU A 1 123 ? 16.286 11.526 -3.193 1.00 90.69 123 LEU A O 1
ATOM 968 N N . THR A 1 124 ? 17.425 12.260 -1.401 1.00 89.88 124 THR A N 1
ATOM 969 C CA . THR A 1 124 ? 18.724 12.409 -2.085 1.00 89.88 124 THR A CA 1
ATOM 970 C C . THR A 1 124 ? 19.820 11.566 -1.433 1.00 89.88 124 THR A C 1
ATOM 972 O O . THR A 1 124 ? 19.979 11.592 -0.214 1.00 89.88 124 THR A O 1
ATOM 975 N N . PHE A 1 125 ? 20.594 10.832 -2.235 1.00 88.44 125 PHE A N 1
ATOM 976 C CA . PHE A 1 125 ? 21.710 10.011 -1.759 1.00 88.44 125 PHE A CA 1
ATOM 977 C C . PHE A 1 125 ? 23.042 10.409 -2.411 1.00 88.44 125 PHE A C 1
ATOM 979 O O . PHE A 1 125 ? 23.181 10.421 -3.636 1.00 88.44 125 PHE A O 1
ATOM 986 N N . GLY A 1 126 ? 24.023 10.766 -1.575 1.00 78.50 126 GLY A N 1
ATOM 987 C CA . GLY A 1 126 ? 25.320 11.327 -1.987 1.00 78.50 126 GLY A CA 1
ATOM 988 C C . GLY A 1 126 ? 25.293 12.851 -2.169 1.00 78.50 126 GLY A C 1
ATOM 989 O O . GLY A 1 126 ? 26.193 13.547 -1.687 1.00 78.50 126 GLY A O 1
ATOM 990 N N . GLY A 1 127 ? 24.212 13.370 -2.758 1.00 73.75 127 GLY A N 1
ATOM 991 C CA . GLY A 1 127 ? 24.059 14.783 -3.100 1.00 73.75 127 GLY A CA 1
ATOM 992 C C . GLY A 1 127 ? 23.513 15.641 -1.961 1.00 73.75 127 GLY A C 1
ATOM 993 O O . GLY A 1 127 ? 22.666 15.204 -1.179 1.00 73.75 127 GLY A O 1
ATOM 994 N N . GLN A 1 128 ? 23.970 16.894 -1.886 1.00 74.81 128 GLN A N 1
ATOM 995 C CA . GLN A 1 128 ? 23.453 17.904 -0.958 1.00 74.81 128 GLN A CA 1
ATOM 996 C C . GLN A 1 128 ? 22.631 18.955 -1.702 1.00 74.81 128 GLN A C 1
ATOM 998 O O . GLN A 1 128 ? 23.028 19.428 -2.766 1.00 74.81 128 GLN A O 1
ATOM 1003 N N . PHE A 1 129 ? 21.510 19.364 -1.109 1.00 81.44 129 PHE A N 1
ATOM 1004 C CA . PHE A 1 129 ? 20.753 20.507 -1.606 1.00 81.44 129 PHE A CA 1
ATOM 1005 C C . PHE A 1 129 ? 21.525 21.803 -1.349 1.00 81.44 129 PHE A C 1
ATOM 1007 O O . PHE A 1 129 ? 22.053 22.023 -0.256 1.00 81.44 129 PHE A O 1
ATOM 1014 N N . SER A 1 130 ? 21.571 22.683 -2.347 1.00 83.44 130 SER A N 1
ATOM 1015 C CA . SER A 1 130 ? 22.097 24.033 -2.156 1.00 83.44 130 SER A CA 1
ATOM 1016 C C . SER A 1 130 ? 21.159 24.853 -1.262 1.00 83.44 130 SER A C 1
ATOM 1018 O O . SER A 1 130 ? 19.963 24.572 -1.169 1.00 83.44 130 SER A O 1
ATOM 1020 N N . GLN A 1 131 ? 21.672 25.912 -0.628 1.00 84.00 131 GLN A N 1
ATOM 1021 C CA . GLN A 1 131 ? 20.845 26.785 0.219 1.00 84.00 131 GLN A CA 1
ATOM 1022 C C . GLN A 1 131 ? 19.636 27.359 -0.537 1.00 84.00 131 GLN A C 1
ATOM 1024 O O . GLN A 1 131 ? 18.536 27.387 0.003 1.00 84.00 131 GLN A O 1
ATOM 1029 N N . GLY A 1 132 ? 19.809 27.729 -1.811 1.00 84.12 132 GLY A N 1
ATOM 1030 C CA . GLY A 1 132 ? 18.701 28.186 -2.655 1.00 84.12 132 GLY A CA 1
ATOM 1031 C C . GLY A 1 132 ? 17.619 27.118 -2.843 1.00 84.12 132 GLY A C 1
ATOM 1032 O O . GLY A 1 132 ? 16.439 27.413 -2.689 1.00 84.12 132 GLY A O 1
ATOM 1033 N N . GLN A 1 133 ? 18.011 25.864 -3.088 1.00 83.62 133 GLN A N 1
ATOM 1034 C CA . GLN A 1 133 ? 17.074 24.744 -3.238 1.00 83.62 133 GLN A CA 1
ATOM 1035 C C . GLN A 1 133 ? 16.316 24.444 -1.941 1.00 83.62 133 GLN A C 1
ATOM 1037 O O . GLN A 1 133 ? 15.112 24.205 -1.981 1.00 83.62 133 GLN A O 1
ATOM 1042 N N . ILE A 1 134 ? 16.995 24.489 -0.792 1.00 85.69 134 ILE A N 1
ATOM 1043 C CA . ILE A 1 134 ? 16.366 24.275 0.519 1.00 85.69 134 ILE A CA 1
ATOM 1044 C C . ILE A 1 134 ? 15.288 25.330 0.775 1.00 85.69 134 ILE A C 1
ATOM 1046 O O . ILE A 1 134 ? 14.192 24.986 1.219 1.00 85.69 134 ILE A O 1
ATOM 1050 N N . THR A 1 135 ? 15.579 26.599 0.481 1.00 86.88 135 THR A N 1
ATOM 1051 C CA . THR A 1 135 ? 14.604 27.687 0.618 1.00 86.88 135 THR A CA 1
ATOM 1052 C C . THR A 1 135 ? 13.384 27.435 -0.262 1.00 86.88 135 THR A C 1
ATOM 1054 O O . THR A 1 135 ? 12.266 27.428 0.246 1.00 86.88 135 THR A O 1
ATOM 1057 N N . THR A 1 136 ? 13.581 27.101 -1.540 1.00 84.06 136 THR A N 1
ATOM 1058 C CA . THR A 1 136 ? 12.471 26.823 -2.466 1.00 84.06 136 THR A CA 1
ATOM 1059 C C . THR A 1 136 ? 11.635 25.608 -2.050 1.00 84.06 136 THR A C 1
ATOM 1061 O O . THR A 1 136 ? 10.412 25.618 -2.193 1.00 84.06 136 THR A O 1
ATOM 1064 N N . LEU A 1 137 ? 12.260 24.554 -1.516 1.00 87.44 137 LEU A N 1
ATOM 1065 C CA . LEU A 1 137 ? 11.547 23.374 -1.016 1.00 87.44 137 LEU A CA 1
ATOM 1066 C C . LEU A 1 137 ? 10.692 23.702 0.212 1.00 87.44 137 LEU A C 1
ATOM 1068 O O . LEU A 1 137 ? 9.538 23.275 0.283 1.00 87.44 137 LEU A O 1
ATOM 1072 N N . LYS A 1 138 ? 11.225 24.507 1.141 1.00 87.81 138 LYS A N 1
ATOM 1073 C CA . LYS A 1 138 ? 10.492 24.975 2.326 1.00 87.81 138 LYS A CA 1
ATOM 1074 C C . LYS A 1 138 ? 9.327 25.889 1.958 1.00 87.81 138 LYS A C 1
ATOM 1076 O O . LYS A 1 138 ? 8.233 25.688 2.467 1.00 87.81 138 LYS A O 1
ATOM 1081 N N . GLU A 1 139 ? 9.530 26.836 1.043 1.00 86.38 139 GLU A N 1
ATOM 1082 C CA . GLU A 1 139 ? 8.466 27.722 0.542 1.00 86.38 139 GLU A CA 1
ATOM 1083 C C . GLU A 1 139 ? 7.307 26.945 -0.097 1.00 86.38 139 GLU A C 1
ATOM 1085 O O . GLU A 1 139 ? 6.151 27.353 -0.005 1.00 86.38 139 GLU A O 1
ATOM 1090 N N . ASN A 1 140 ? 7.601 25.801 -0.721 1.00 80.12 140 ASN A N 1
ATOM 1091 C CA . ASN A 1 140 ? 6.596 24.936 -1.334 1.00 80.12 140 ASN A CA 1
ATOM 1092 C C . ASN A 1 140 ? 6.045 23.850 -0.395 1.00 80.12 140 ASN A C 1
ATOM 1094 O O . ASN A 1 140 ? 5.248 23.032 -0.852 1.00 80.12 140 ASN A O 1
ATOM 1098 N N . ASN A 1 141 ? 6.427 23.845 0.890 1.00 86.06 141 ASN A N 1
ATOM 1099 C CA . ASN A 1 141 ? 6.042 22.835 1.884 1.00 86.06 141 ASN A CA 1
ATOM 1100 C C . ASN A 1 141 ? 6.325 21.388 1.436 1.00 86.06 141 ASN A C 1
ATOM 1102 O O . ASN A 1 141 ? 5.544 20.478 1.713 1.00 86.06 141 ASN A O 1
ATOM 1106 N N . LEU A 1 142 ? 7.433 21.168 0.725 1.00 86.94 142 LEU A N 1
ATOM 1107 C CA . LEU A 1 142 ? 7.811 19.841 0.246 1.00 86.94 142 LEU A CA 1
ATOM 1108 C C . LEU A 1 142 ? 8.733 19.144 1.256 1.00 86.94 142 LEU A C 1
ATOM 1110 O O . LEU A 1 142 ? 9.787 19.696 1.581 1.00 86.94 142 LEU A O 1
ATOM 1114 N N . PRO A 1 143 ? 8.390 17.937 1.741 1.00 88.44 143 PRO A N 1
ATOM 1115 C CA . PRO A 1 143 ? 9.280 17.155 2.591 1.00 88.44 143 PRO A CA 1
ATOM 1116 C C . PRO A 1 143 ? 10.470 16.628 1.778 1.00 88.44 143 PRO A C 1
ATOM 1118 O O . PRO A 1 143 ? 10.305 16.005 0.724 1.00 88.44 143 PRO A O 1
ATOM 1121 N N . PHE A 1 144 ? 11.678 16.871 2.281 1.00 89.88 144 PHE A N 1
ATOM 1122 C CA . PHE A 1 144 ? 12.922 16.436 1.655 1.00 89.88 144 PHE A CA 1
ATOM 1123 C C . PHE A 1 144 ? 13.881 15.854 2.694 1.00 89.88 144 PHE A C 1
ATOM 1125 O O . PHE A 1 144 ? 13.998 16.378 3.802 1.00 89.88 144 PHE A O 1
ATOM 1132 N N . TYR A 1 145 ? 14.591 14.796 2.313 1.00 89.50 145 TYR A N 1
ATOM 1133 C CA . TYR A 1 145 ? 15.584 14.123 3.148 1.00 89.50 145 TYR A CA 1
ATOM 1134 C C . TYR A 1 145 ? 16.816 13.797 2.317 1.00 89.50 145 TYR A C 1
ATOM 1136 O O . TYR A 1 145 ? 16.712 13.480 1.130 1.00 89.50 145 TYR A O 1
ATOM 1144 N N . GLY A 1 146 ? 17.990 13.881 2.932 1.00 87.44 146 GLY A N 1
ATOM 1145 C CA . GLY A 1 146 ? 19.236 13.622 2.234 1.00 87.44 146 GLY A CA 1
ATOM 1146 C C . GLY A 1 146 ? 20.364 13.210 3.155 1.00 87.44 146 GLY A C 1
ATOM 1147 O O . GLY A 1 146 ? 20.583 13.850 4.181 1.00 87.44 146 GLY A O 1
ATOM 1148 N N . SER A 1 147 ? 21.103 12.180 2.756 1.00 86.06 147 SER A N 1
ATOM 1149 C CA . SER A 1 147 ? 22.328 11.754 3.429 1.00 86.06 147 SER A CA 1
ATOM 1150 C C . SER A 1 147 ? 23.354 11.216 2.425 1.00 86.06 147 SER A C 1
ATOM 1152 O O . SER A 1 147 ? 23.045 10.829 1.297 1.00 86.06 147 SER A O 1
ATOM 1154 N N . LYS A 1 148 ? 24.619 11.215 2.847 1.00 85.19 148 LYS A N 1
ATOM 1155 C CA . LYS A 1 148 ? 25.743 10.594 2.139 1.00 85.19 148 LYS A CA 1
ATOM 1156 C C . LYS A 1 148 ? 25.949 9.129 2.532 1.00 85.19 148 LYS A C 1
ATOM 1158 O O . LYS A 1 148 ? 26.702 8.430 1.862 1.00 85.19 148 LYS A O 1
ATOM 1163 N N . ILE A 1 149 ? 25.304 8.664 3.604 1.00 86.81 149 ILE A N 1
ATOM 1164 C CA . ILE A 1 149 ? 25.483 7.325 4.171 1.00 86.81 149 ILE A CA 1
ATOM 1165 C C . ILE A 1 149 ? 24.175 6.546 4.020 1.00 86.81 149 ILE A C 1
ATOM 1167 O O . ILE A 1 149 ? 23.112 7.000 4.434 1.00 86.81 149 ILE A O 1
ATOM 1171 N N . ILE A 1 150 ? 24.244 5.355 3.419 1.00 84.69 150 ILE A N 1
ATOM 1172 C CA . ILE A 1 150 ? 23.039 4.593 3.050 1.00 84.69 150 ILE A CA 1
ATOM 1173 C C . ILE A 1 150 ? 22.237 4.114 4.272 1.00 84.69 150 ILE A C 1
ATOM 1175 O O . ILE A 1 150 ? 21.015 4.058 4.215 1.00 84.69 150 ILE A O 1
ATOM 1179 N N . TYR A 1 151 ? 22.902 3.836 5.395 1.00 86.12 151 TYR A N 1
ATOM 1180 C CA . TYR A 1 151 ? 22.235 3.449 6.643 1.00 86.12 151 TYR A CA 1
ATOM 1181 C C . TYR A 1 151 ? 21.450 4.606 7.268 1.00 86.12 151 TYR A C 1
ATOM 1183 O O . TYR A 1 151 ? 20.351 4.402 7.767 1.00 86.12 151 TYR A O 1
ATOM 1191 N N . GLU A 1 152 ? 21.955 5.838 7.168 1.00 87.19 152 GLU A N 1
ATOM 1192 C CA . GLU A 1 152 ? 21.202 7.019 7.607 1.00 87.19 152 GLU A CA 1
ATOM 1193 C C . GLU A 1 152 ? 19.965 7.233 6.726 1.00 87.19 152 GLU A C 1
ATOM 1195 O O . GLU A 1 152 ? 18.896 7.571 7.227 1.00 87.19 152 GLU A O 1
ATOM 1200 N N . MET A 1 153 ? 20.071 6.961 5.418 1.00 87.25 153 MET A N 1
ATOM 1201 C CA . MET A 1 153 ? 18.904 6.954 4.528 1.00 87.25 153 MET A CA 1
ATOM 1202 C C . MET A 1 153 ? 17.884 5.874 4.911 1.00 87.25 153 MET A C 1
ATOM 1204 O O . MET A 1 153 ? 16.682 6.100 4.770 1.00 87.25 153 MET A O 1
ATOM 1208 N N . GLU A 1 154 ? 18.337 4.720 5.407 1.00 88.06 154 GLU A N 1
ATOM 1209 C CA . GLU A 1 154 ? 17.458 3.673 5.936 1.00 88.06 154 GLU A CA 1
ATOM 1210 C C . GLU A 1 154 ? 16.678 4.166 7.161 1.00 88.06 154 GLU A C 1
ATOM 1212 O O . GLU A 1 154 ? 15.459 3.994 7.224 1.00 88.06 154 GLU A O 1
ATOM 1217 N N . GLU A 1 155 ? 17.355 4.829 8.100 1.00 86.19 155 GLU A N 1
ATOM 1218 C CA . GLU A 1 155 ? 16.728 5.403 9.294 1.00 86.19 155 GLU A CA 1
ATOM 1219 C C . GLU A 1 155 ? 15.731 6.518 8.957 1.00 86.19 155 GLU A C 1
ATOM 1221 O O . GLU A 1 155 ? 14.629 6.550 9.509 1.00 86.19 155 GLU A O 1
ATOM 1226 N N . GLU A 1 156 ? 16.081 7.425 8.042 1.00 86.62 156 GLU A N 1
ATOM 1227 C CA . GLU A 1 156 ? 15.173 8.481 7.581 1.00 86.62 156 GLU A CA 1
ATOM 1228 C C . GLU A 1 156 ? 13.923 7.891 6.920 1.00 86.62 156 GLU A C 1
ATOM 1230 O O . GLU A 1 156 ? 12.798 8.301 7.218 1.00 86.62 156 GLU A O 1
ATOM 1235 N N . LEU A 1 157 ? 14.093 6.857 6.094 1.00 88.38 157 LEU A N 1
ATOM 1236 C CA . LEU A 1 157 ? 12.972 6.156 5.481 1.00 88.38 157 LEU A CA 1
ATOM 1237 C C . LEU A 1 157 ? 12.081 5.466 6.529 1.00 88.38 157 LEU A C 1
ATOM 1239 O O . LEU A 1 157 ? 10.857 5.514 6.418 1.00 88.38 157 LEU A O 1
ATOM 1243 N N . GLU A 1 158 ? 12.649 4.904 7.598 1.00 85.62 158 GLU A N 1
ATOM 1244 C CA . GLU A 1 158 ? 11.859 4.374 8.715 1.00 85.62 158 GLU A CA 1
ATOM 1245 C C . GLU A 1 158 ? 11.077 5.449 9.475 1.00 85.62 158 GLU A C 1
ATOM 1247 O O . GLU A 1 158 ? 9.934 5.204 9.873 1.00 85.62 158 GLU A O 1
ATOM 1252 N N . LYS A 1 159 ? 11.656 6.637 9.682 1.00 84.62 159 LYS A N 1
ATOM 1253 C CA . LYS A 1 159 ? 10.954 7.763 10.322 1.00 84.62 159 LYS A CA 1
ATOM 1254 C C . LYS A 1 159 ? 9.754 8.206 9.486 1.00 84.62 159 LYS A C 1
ATOM 1256 O O . LYS A 1 159 ? 8.686 8.443 10.048 1.00 84.62 159 LYS A O 1
ATOM 1261 N N . ILE A 1 160 ? 9.911 8.259 8.161 1.00 84.38 160 ILE A N 1
ATOM 1262 C CA . ILE A 1 160 ? 8.830 8.572 7.213 1.00 84.38 160 ILE A CA 1
ATOM 1263 C C . ILE A 1 160 ? 7.709 7.528 7.295 1.00 84.38 160 ILE A C 1
ATOM 1265 O O . ILE A 1 160 ? 6.533 7.878 7.337 1.00 84.38 160 ILE A O 1
ATOM 1269 N N . ILE A 1 161 ? 8.054 6.240 7.352 1.00 83.81 161 ILE A N 1
ATOM 1270 C CA . ILE A 1 161 ? 7.062 5.162 7.472 1.00 83.81 161 ILE A CA 1
ATOM 1271 C C . ILE A 1 161 ? 6.301 5.269 8.800 1.00 83.81 161 ILE A C 1
ATOM 1273 O O . ILE A 1 161 ? 5.073 5.195 8.820 1.00 83.81 161 ILE A O 1
ATOM 1277 N N . LYS A 1 162 ? 7.016 5.472 9.913 1.00 78.00 162 LYS A N 1
ATOM 1278 C CA . LYS A 1 162 ? 6.418 5.570 11.255 1.00 78.00 162 LYS A CA 1
ATOM 1279 C C . LYS A 1 162 ? 5.494 6.782 11.383 1.00 78.00 162 LYS A C 1
ATOM 1281 O O . LYS A 1 162 ? 4.402 6.655 11.939 1.00 78.00 162 LYS A O 1
ATOM 1286 N N . SER A 1 163 ? 5.893 7.938 10.847 1.00 73.38 163 SER A N 1
ATOM 1287 C CA . SER A 1 163 ? 5.069 9.152 10.894 1.00 73.38 163 SER A CA 1
ATOM 1288 C C . SER A 1 163 ? 3.733 8.966 10.173 1.00 73.38 163 SER A C 1
ATOM 1290 O O . SER A 1 163 ? 2.707 9.393 10.692 1.00 73.38 163 SER A O 1
ATOM 1292 N N . GLN A 1 164 ? 3.723 8.246 9.048 1.00 67.44 164 GLN A N 1
ATOM 1293 C CA . GLN A 1 164 ? 2.502 7.928 8.300 1.00 67.44 164 GLN A CA 1
ATOM 1294 C C . GLN A 1 164 ? 1.641 6.843 8.972 1.00 67.44 164 GLN A C 1
ATOM 1296 O O . GLN A 1 164 ? 0.415 6.888 8.897 1.00 67.44 164 GLN A O 1
ATOM 1301 N N . GLN A 1 165 ? 2.251 5.878 9.668 1.00 59.09 165 GLN A N 1
ATOM 1302 C CA . GLN A 1 165 ? 1.522 4.813 10.374 1.00 59.09 165 GLN A CA 1
ATOM 1303 C C . GLN A 1 165 ? 0.787 5.300 11.630 1.00 59.09 165 GLN A C 1
ATOM 1305 O O . GLN A 1 165 ? -0.259 4.755 11.973 1.00 59.09 165 GLN A O 1
ATOM 1310 N N . THR A 1 166 ? 1.295 6.337 12.302 1.00 49.09 166 THR A N 1
ATOM 1311 C CA . THR A 1 166 ? 0.705 6.850 13.556 1.00 49.09 166 THR A CA 1
ATOM 1312 C C . THR A 1 166 ? -0.690 7.466 13.346 1.00 49.09 166 THR A C 1
ATOM 1314 O O . THR A 1 166 ? -1.454 7.617 14.291 1.00 49.09 166 THR A O 1
ATOM 1317 N N . THR A 1 167 ? -1.059 7.798 12.107 1.00 46.06 167 THR A N 1
ATOM 1318 C CA . THR A 1 167 ? -2.343 8.433 11.769 1.00 46.06 167 THR A CA 1
ATOM 1319 C C . THR A 1 167 ? -3.502 7.431 11.598 1.00 46.06 167 THR A C 1
ATOM 1321 O O . THR A 1 167 ? -4.647 7.849 11.461 1.00 46.06 167 THR A O 1
ATOM 1324 N N . GLN A 1 168 ? -3.254 6.114 11.648 1.00 41.84 168 GLN A N 1
ATOM 1325 C CA . GLN A 1 168 ? -4.276 5.063 11.492 1.00 41.84 168 GLN A CA 1
ATOM 1326 C C . GLN A 1 168 ? -4.420 4.205 12.763 1.00 41.84 168 GLN A C 1
ATOM 1328 O O . GLN A 1 168 ? -4.119 3.012 12.753 1.00 41.84 168 GLN A O 1
ATOM 1333 N N . GLU A 1 169 ? -4.877 4.775 13.881 1.00 40.38 169 GLU A N 1
ATOM 1334 C CA . GLU A 1 169 ? -5.301 3.945 15.016 1.00 40.38 169 GLU A CA 1
ATOM 1335 C C . GLU A 1 169 ? -6.681 3.333 14.734 1.00 40.38 169 GLU A C 1
ATOM 1337 O O . GLU A 1 169 ? -7.671 4.032 14.532 1.00 40.38 169 GLU A O 1
ATOM 1342 N N . VAL A 1 170 ? -6.727 1.999 14.703 1.00 42.78 170 VAL A N 1
ATOM 1343 C CA . VAL A 1 170 ? -7.946 1.193 14.591 1.00 42.78 170 VAL A CA 1
ATOM 1344 C C . VAL A 1 170 ? -8.798 1.455 15.824 1.00 42.78 170 VAL A C 1
ATOM 1346 O O . VAL A 1 170 ? -8.481 0.999 16.927 1.00 42.78 170 VAL A O 1
ATOM 1349 N N . GLU A 1 171 ? -9.883 2.200 15.649 1.00 49.34 171 GLU A N 1
ATOM 1350 C CA . GLU A 1 171 ? -10.838 2.394 16.719 1.00 49.34 171 GLU A CA 1
ATOM 1351 C C . GLU A 1 171 ? -11.400 0.997 17.101 1.00 49.34 171 GLU A C 1
ATOM 1353 O O . GLU A 1 171 ? -11.774 0.194 16.241 1.00 49.34 171 GLU A O 1
ATOM 1358 N N . LYS A 1 172 ? -11.471 0.677 18.398 1.00 55.84 172 LYS A N 1
ATOM 1359 C CA . LYS A 1 172 ? -11.965 -0.612 18.913 1.00 55.84 172 LYS A CA 1
ATOM 1360 C C . LYS A 1 172 ? -13.169 -0.394 19.818 1.00 55.84 172 LYS A C 1
ATOM 1362 O O . LYS A 1 172 ? -13.134 0.449 20.711 1.00 55.84 172 LYS A O 1
ATOM 1367 N N . ILE A 1 173 ? -14.204 -1.213 19.648 1.00 68.88 173 ILE A N 1
ATOM 1368 C CA . ILE A 1 173 ? -15.391 -1.216 20.511 1.00 68.88 173 ILE A CA 1
ATOM 1369 C C . ILE A 1 173 ? -15.006 -1.660 21.920 1.00 68.88 173 ILE A C 1
ATOM 1371 O O . ILE A 1 173 ? -14.703 -2.833 22.146 1.00 68.88 173 ILE A O 1
ATOM 1375 N N . VAL A 1 174 ? -15.020 -0.735 22.882 1.00 80.81 174 VAL A N 1
ATOM 1376 C CA . VAL A 1 174 ? -14.627 -1.029 24.273 1.00 80.81 174 VAL A CA 1
ATOM 1377 C C . VAL A 1 174 ? -15.827 -1.432 25.142 1.00 80.81 174 VAL A C 1
ATOM 1379 O O . VAL A 1 174 ? -15.661 -2.171 26.114 1.00 80.81 174 VAL A O 1
ATOM 1382 N N . GLY A 1 175 ? -17.050 -1.006 24.797 1.00 82.62 175 GLY A N 1
ATOM 1383 C CA . GLY A 1 175 ? -18.263 -1.406 25.518 1.00 82.62 175 GLY A CA 1
ATOM 1384 C C . GLY A 1 175 ? -19.564 -0.806 24.983 1.00 82.62 175 GLY A C 1
ATOM 1385 O O . GLY A 1 175 ? -19.559 0.156 24.227 1.00 82.62 175 GLY A O 1
ATOM 1386 N N . VAL A 1 176 ? -20.696 -1.378 25.385 1.00 86.50 176 VAL A N 1
ATOM 1387 C CA . VAL A 1 176 ? -22.043 -0.968 24.963 1.00 86.50 176 VAL A CA 1
ATOM 1388 C C . VAL A 1 176 ? -22.886 -0.695 26.200 1.00 86.50 176 VAL A C 1
ATOM 1390 O O . VAL A 1 176 ? -22.912 -1.508 27.125 1.00 86.50 176 VAL A O 1
ATOM 1393 N N . ALA A 1 177 ? -23.610 0.422 26.213 1.00 87.94 177 ALA A N 1
ATOM 1394 C CA . ALA A 1 177 ? -24.532 0.774 27.290 1.00 87.94 177 ALA A CA 1
ATOM 1395 C C . ALA A 1 177 ? -25.930 1.082 26.755 1.00 87.94 177 ALA A C 1
ATOM 1397 O O . ALA A 1 177 ? -26.097 1.622 25.665 1.00 87.94 177 ALA A O 1
ATOM 1398 N N . GLN A 1 178 ? -26.957 0.759 27.533 1.00 87.06 178 GLN A N 1
ATOM 1399 C CA . GLN A 1 178 ? -28.342 1.079 27.207 1.00 87.06 178 GLN A CA 1
ATOM 1400 C C . GLN A 1 178 ? -28.896 2.089 28.199 1.00 87.06 178 GLN A C 1
ATOM 1402 O O . GLN A 1 178 ? -28.814 1.879 29.408 1.00 87.06 178 GLN A O 1
ATOM 1407 N N . VAL A 1 179 ? -29.474 3.170 27.673 1.00 88.44 179 VAL A N 1
ATOM 1408 C CA . VAL A 1 179 ? -30.126 4.204 28.478 1.00 88.44 179 VAL A CA 1
ATOM 1409 C C . VAL A 1 179 ? -31.458 3.649 28.972 1.00 88.44 179 VAL A C 1
ATOM 1411 O O . VAL A 1 179 ? -32.336 3.328 28.165 1.00 88.44 179 VAL A O 1
ATOM 1414 N N . LYS A 1 180 ? -31.602 3.529 30.292 1.00 87.06 180 LYS A N 1
A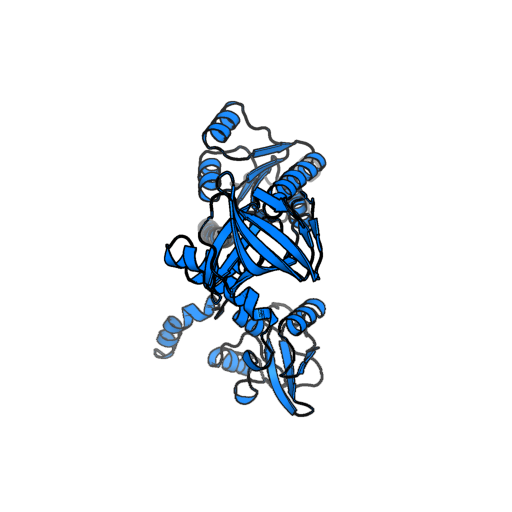TOM 1415 C CA . LYS A 1 180 ? -32.858 3.137 30.941 1.00 87.06 180 LYS A CA 1
ATOM 1416 C C . LYS A 1 180 ? -33.692 4.361 31.283 1.00 87.06 180 LYS A C 1
ATOM 1418 O O . LYS A 1 180 ? -34.856 4.432 30.906 1.00 87.06 180 LYS A O 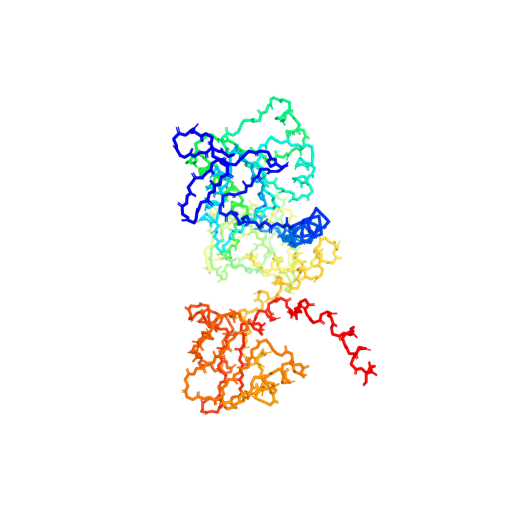1
ATOM 1423 N N . GLU A 1 181 ? -33.069 5.329 31.945 1.00 83.00 181 GLU A N 1
ATOM 1424 C CA . GLU A 1 181 ? -33.739 6.508 32.490 1.00 83.00 181 GLU A CA 1
ATOM 1425 C C . GLU A 1 181 ? -32.880 7.757 32.310 1.00 83.00 181 GLU A C 1
ATOM 1427 O O . GLU A 1 181 ? -31.680 7.679 32.041 1.00 83.00 181 GLU A O 1
ATOM 1432 N N . ILE A 1 182 ? -33.505 8.926 32.424 1.00 84.19 182 ILE A N 1
ATOM 1433 C CA . ILE A 1 182 ? -32.839 10.219 32.275 1.00 84.19 182 ILE A CA 1
ATOM 1434 C C . ILE A 1 182 ? -33.149 11.038 33.511 1.00 84.19 182 ILE A C 1
ATOM 1436 O O . ILE A 1 182 ? -34.309 11.218 33.874 1.00 84.19 182 ILE A O 1
ATOM 1440 N N . PHE A 1 183 ? -32.100 11.555 34.131 1.00 82.38 183 PHE A N 1
ATOM 1441 C CA . PHE A 1 183 ? -32.195 12.414 35.297 1.00 82.38 183 PHE A CA 1
ATOM 1442 C C . PHE A 1 183 ? -31.772 13.822 34.912 1.00 82.38 183 PHE A C 1
ATOM 1444 O O . PHE A 1 183 ? -30.769 14.003 34.229 1.00 82.38 183 PHE A O 1
ATOM 1451 N N . TYR A 1 184 ? -32.502 14.830 35.369 1.00 80.50 184 TYR A N 1
ATOM 1452 C CA . TYR A 1 184 ? -32.116 16.222 35.166 1.00 80.50 184 TYR A CA 1
ATOM 1453 C C . TYR A 1 184 ? -31.514 16.800 36.445 1.00 80.50 184 TYR A C 1
ATOM 1455 O O . TYR A 1 184 ? -32.083 16.660 37.528 1.00 80.50 184 TYR A O 1
ATOM 1463 N N . TYR A 1 185 ? -30.373 17.481 36.321 1.00 80.62 185 TYR A N 1
ATOM 1464 C CA . TYR A 1 185 ? -29.766 18.223 37.421 1.00 80.62 185 TYR A CA 1
ATOM 1465 C C . TYR A 1 185 ? -29.316 19.608 36.960 1.00 80.62 185 TYR A C 1
ATOM 1467 O O . TYR A 1 185 ? -28.486 19.735 36.062 1.00 80.62 185 TYR A O 1
ATOM 1475 N N . SER A 1 186 ? -29.813 20.654 37.622 1.00 73.69 186 SER A N 1
ATOM 1476 C CA . SER A 1 186 ? -29.694 22.056 37.188 1.00 73.69 186 SER A CA 1
ATOM 1477 C C . SER A 1 186 ? -28.264 22.546 36.921 1.00 73.69 186 SER A C 1
ATOM 1479 O O . SER A 1 186 ? -28.074 23.400 36.062 1.00 73.69 186 SER A O 1
ATOM 1481 N N . LYS A 1 187 ? -27.243 22.010 37.605 1.00 76.56 187 LYS A N 1
ATOM 1482 C CA . LYS A 1 187 ? -25.834 22.413 37.398 1.00 76.56 187 LYS A CA 1
ATOM 1483 C C . LYS A 1 187 ? -25.105 21.633 36.296 1.00 76.56 187 LYS A C 1
ATOM 1485 O O . LYS A 1 187 ? -24.058 22.076 35.832 1.00 76.56 187 LYS A O 1
ATOM 1490 N N . ILE A 1 188 ? -25.591 20.445 35.933 1.00 72.00 188 ILE A N 1
ATOM 1491 C CA . ILE A 1 188 ? -24.856 19.487 35.085 1.00 72.00 188 ILE A CA 1
ATOM 1492 C C . ILE A 1 188 ? -25.578 19.250 33.750 1.00 72.00 188 ILE A C 1
ATOM 1494 O O . ILE A 1 188 ? -24.902 19.070 32.737 1.00 72.00 188 ILE A O 1
ATOM 1498 N N . GLY A 1 189 ? -26.912 19.333 33.733 1.00 81.81 189 GLY A N 1
ATOM 1499 C CA . GLY A 1 189 ? -27.767 19.064 32.578 1.00 81.81 189 GLY A CA 1
ATOM 1500 C C . GLY A 1 189 ? -28.481 17.716 32.689 1.00 81.81 189 GLY A C 1
ATOM 1501 O O . GLY A 1 189 ? -28.745 17.232 33.793 1.00 81.81 189 GLY A O 1
ATOM 1502 N N . ASN A 1 190 ? -28.797 17.118 31.540 1.00 82.75 190 ASN A N 1
ATOM 1503 C CA . ASN A 1 190 ? -29.391 15.784 31.475 1.00 82.75 190 ASN A CA 1
ATOM 1504 C C . ASN A 1 190 ? -28.316 14.705 31.683 1.00 82.75 190 ASN A C 1
ATOM 1506 O O . ASN A 1 190 ? -27.269 14.706 31.036 1.00 82.75 190 ASN A O 1
ATOM 1510 N N . ILE A 1 191 ? -28.594 13.777 32.591 1.00 87.56 191 ILE A N 1
ATOM 1511 C CA . ILE A 1 191 ? -27.753 12.647 32.976 1.00 87.56 191 ILE A CA 1
ATOM 1512 C C . ILE A 1 191 ? -28.445 11.378 32.487 1.00 87.56 191 ILE A C 1
ATOM 1514 O O . ILE A 1 191 ? -29.569 11.082 32.892 1.00 87.56 191 ILE A O 1
ATOM 1518 N N . ALA A 1 192 ? -27.776 10.609 31.633 1.00 87.50 192 ALA A N 1
ATOM 1519 C CA . ALA A 1 192 ? -28.304 9.342 31.149 1.00 87.50 192 ALA A CA 1
ATOM 1520 C C . ALA A 1 192 ? -27.998 8.227 32.157 1.00 87.50 192 ALA A C 1
ATOM 1522 O O . ALA A 1 192 ? -26.843 7.831 32.319 1.00 87.50 192 ALA A O 1
ATOM 1523 N N . GLY A 1 193 ? -29.029 7.710 32.825 1.00 89.56 193 GLY A N 1
ATOM 1524 C CA . GLY A 1 193 ? -28.963 6.500 33.640 1.00 89.56 193 GLY A CA 1
ATOM 1525 C C . GLY A 1 193 ? -28.889 5.273 32.739 1.00 89.56 193 GLY A C 1
ATOM 1526 O O . GLY A 1 193 ? -29.873 4.889 32.101 1.00 89.56 193 GLY A O 1
ATOM 1527 N N . CYS A 1 194 ? -27.706 4.675 32.658 1.00 89.56 194 CYS A N 1
ATOM 1528 C CA . CYS A 1 194 ? -27.389 3.606 31.728 1.00 89.56 194 CYS A CA 1
ATOM 1529 C C . CYS A 1 194 ? -27.023 2.310 32.453 1.00 89.56 194 CYS A C 1
ATOM 1531 O O . CYS A 1 194 ? -26.420 2.326 33.523 1.00 89.56 194 CYS A O 1
ATOM 1533 N N . GLN A 1 195 ? -27.314 1.177 31.819 1.00 89.88 195 GLN A N 1
ATOM 1534 C CA . GLN A 1 195 ? -26.744 -0.114 32.197 1.00 89.88 195 GLN A CA 1
ATOM 1535 C C . GLN A 1 195 ? -25.746 -0.558 31.128 1.00 89.88 195 GLN A C 1
ATOM 1537 O O . GLN A 1 195 ? -26.067 -0.550 29.937 1.00 89.88 195 GLN A O 1
ATOM 1542 N N . VAL A 1 196 ? -24.542 -0.950 31.546 1.00 90.31 196 VAL A N 1
ATOM 1543 C CA . VAL A 1 196 ? -23.531 -1.494 30.632 1.00 90.31 196 VAL A CA 1
ATOM 1544 C C . VAL A 1 196 ? -23.949 -2.909 30.235 1.00 90.31 196 VAL A C 1
ATOM 1546 O O . VAL A 1 196 ? -24.034 -3.792 31.085 1.00 90.31 196 VAL A O 1
ATOM 1549 N N . ILE A 1 197 ? -24.230 -3.129 2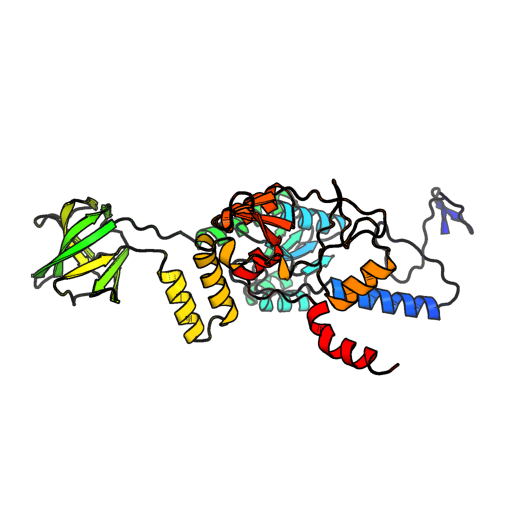8.952 1.00 86.38 197 ILE A N 1
ATOM 1550 C CA . ILE A 1 197 ? -24.612 -4.439 28.406 1.00 86.38 197 ILE A CA 1
ATOM 1551 C C . ILE A 1 197 ? -23.374 -5.313 28.210 1.00 86.38 197 ILE A C 1
ATOM 1553 O O . ILE A 1 197 ? -23.416 -6.507 28.493 1.00 86.38 197 ILE A O 1
ATOM 1557 N N . SER A 1 198 ? -22.290 -4.729 27.699 1.00 82.44 198 SER A N 1
ATOM 1558 C CA . SER A 1 198 ? -21.057 -5.454 27.401 1.00 82.44 198 SER A CA 1
ATOM 1559 C C . SER A 1 198 ? -19.834 -4.543 27.472 1.00 82.44 198 SER A C 1
ATOM 1561 O O . SER A 1 198 ? -19.927 -3.334 27.264 1.00 82.44 198 SER A O 1
ATOM 1563 N N . GLY A 1 199 ? -18.673 -5.131 27.763 1.00 86.50 199 GLY A N 1
ATOM 1564 C CA . GLY A 1 199 ? -17.391 -4.424 27.791 1.00 86.50 199 GLY A CA 1
ATOM 1565 C C . GLY A 1 199 ? -17.164 -3.566 29.039 1.00 86.50 199 GLY A C 1
ATOM 1566 O O . GLY A 1 199 ? -17.721 -3.828 30.108 1.00 86.50 199 GLY A O 1
ATOM 1567 N N . ASN A 1 200 ? -16.286 -2.570 28.915 1.00 85.69 200 ASN A N 1
ATOM 1568 C CA . ASN A 1 200 ? -15.903 -1.668 29.999 1.00 85.69 200 ASN A CA 1
ATOM 1569 C C . ASN A 1 200 ? -15.858 -0.218 29.497 1.00 85.69 200 ASN A C 1
ATOM 1571 O O . ASN A 1 200 ? -15.082 0.118 28.606 1.00 85.69 200 ASN A O 1
ATOM 1575 N N . ILE A 1 201 ? -16.680 0.655 30.073 1.00 88.38 201 ILE A N 1
ATOM 1576 C CA . ILE A 1 201 ? -16.784 2.058 29.657 1.00 88.38 201 ILE A CA 1
ATOM 1577 C C . ILE A 1 201 ? -15.933 2.905 30.591 1.00 88.38 201 ILE A C 1
ATOM 1579 O O . ILE A 1 201 ? -16.259 3.027 31.767 1.00 88.38 201 ILE A O 1
ATOM 1583 N N . SER A 1 202 ? -14.857 3.500 30.079 1.00 87.00 202 SER A N 1
ATOM 1584 C CA . SER A 1 202 ? -14.018 4.440 30.832 1.00 87.00 202 SER A CA 1
ATOM 1585 C C . SER A 1 202 ? -14.446 5.883 30.572 1.00 87.00 202 SER A C 1
ATOM 1587 O O . SER A 1 202 ? -14.927 6.206 29.488 1.00 87.00 202 SER A O 1
ATOM 1589 N N . ARG A 1 203 ? -14.244 6.772 31.551 1.00 82.81 203 ARG A N 1
ATOM 1590 C CA . ARG A 1 203 ? -14.578 8.205 31.447 1.00 82.81 203 ARG A CA 1
ATOM 1591 C C . ARG A 1 203 ? -13.876 8.908 30.278 1.00 82.81 203 ARG A C 1
ATOM 1593 O O . ARG A 1 203 ? -14.400 9.888 29.769 1.00 82.81 203 ARG A O 1
ATOM 1600 N N . ASN A 1 204 ? -12.713 8.417 29.861 1.00 81.44 204 ASN A N 1
ATOM 1601 C CA . ASN A 1 204 ? -11.943 9.016 28.769 1.00 81.44 204 ASN A CA 1
ATOM 1602 C C . ASN A 1 204 ? -12.331 8.467 27.388 1.00 81.44 204 ASN A C 1
ATOM 1604 O O . ASN A 1 204 ? -11.708 8.840 26.399 1.00 81.44 204 ASN A O 1
ATOM 1608 N N . ASN A 1 205 ? -13.324 7.578 27.308 1.00 81.38 205 ASN A N 1
ATOM 1609 C CA . ASN A 1 205 ? -13.725 6.990 26.039 1.00 81.38 205 ASN A CA 1
ATOM 1610 C C . ASN A 1 205 ? -14.567 7.972 25.214 1.00 81.38 205 ASN A C 1
ATOM 1612 O O . ASN A 1 205 ? -15.401 8.715 25.742 1.00 81.38 205 ASN A O 1
ATOM 1616 N N . PHE A 1 206 ? -14.382 7.898 23.899 1.00 80.69 206 PHE A N 1
ATOM 1617 C CA . PHE A 1 206 ? -15.275 8.498 22.919 1.00 80.69 206 PHE A CA 1
ATOM 1618 C C . PHE A 1 206 ? -16.553 7.658 22.809 1.00 80.69 206 PHE A C 1
ATOM 1620 O O . PHE A 1 206 ? -16.498 6.433 22.924 1.00 80.69 206 PHE A O 1
ATOM 1627 N N . VAL A 1 207 ? -17.713 8.289 22.635 1.00 84.06 207 VAL A N 1
ATOM 1628 C CA . VAL A 1 207 ? -19.002 7.587 22.612 1.00 84.06 207 VAL A CA 1
ATOM 1629 C C . VAL A 1 207 ? -19.908 8.065 21.492 1.00 84.06 207 VAL A C 1
ATOM 1631 O O . VAL A 1 207 ? -19.863 9.226 21.080 1.00 84.06 207 VAL A O 1
ATOM 1634 N N . ARG A 1 208 ? -20.800 7.169 21.063 1.00 82.31 208 ARG A N 1
ATOM 1635 C CA . ARG A 1 208 ? -21.837 7.447 20.072 1.00 82.31 208 ARG A CA 1
ATOM 1636 C C . ARG A 1 208 ? -23.195 6.992 20.590 1.00 82.31 208 ARG A C 1
ATOM 1638 O O . ARG A 1 208 ? -23.347 5.925 21.185 1.00 82.31 208 ARG A O 1
ATOM 1645 N N . VAL A 1 209 ? -24.204 7.829 20.404 1.00 82.81 209 VAL A N 1
ATOM 1646 C CA . VAL A 1 209 ? -25.559 7.627 20.918 1.00 82.81 209 VAL A CA 1
ATOM 1647 C C . VAL A 1 209 ? -26.483 7.331 19.754 1.00 82.81 209 VAL A C 1
ATOM 1649 O O . VAL A 1 209 ? -26.589 8.129 18.827 1.00 82.81 209 VAL A O 1
ATOM 1652 N N . PHE A 1 210 ? -27.209 6.220 19.835 1.00 77.00 210 PHE A N 1
ATOM 1653 C CA . PHE A 1 210 ? -28.160 5.799 18.817 1.00 77.00 210 PHE A CA 1
ATOM 1654 C C . PHE A 1 210 ? -29.585 5.763 19.370 1.00 77.00 210 PHE A C 1
ATOM 1656 O O . PHE A 1 210 ? -29.846 5.350 20.505 1.00 77.00 210 PHE A O 1
ATOM 1663 N N . HIS A 1 211 ? -30.534 6.155 18.531 1.00 78.88 211 HIS A N 1
ATOM 1664 C CA . HIS A 1 211 ? -31.962 5.997 18.753 1.00 78.88 211 HIS A CA 1
ATOM 1665 C C . HIS A 1 211 ? -32.561 5.285 17.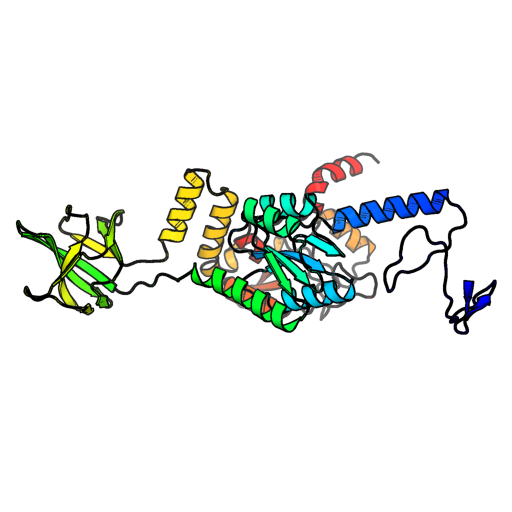549 1.00 78.88 211 HIS A C 1
ATOM 1667 O O . HIS A 1 211 ? -32.408 5.769 16.433 1.00 78.88 211 HIS A O 1
ATOM 1673 N N . GLN A 1 212 ? -33.218 4.139 17.767 1.00 73.31 212 GLN A N 1
ATOM 1674 C CA . GLN A 1 212 ? -33.803 3.337 16.681 1.00 73.31 212 GLN A CA 1
ATOM 1675 C C . GLN A 1 212 ? -32.808 3.106 15.524 1.00 73.31 212 GLN A C 1
ATOM 1677 O O . GLN A 1 212 ? -33.123 3.344 14.366 1.00 73.31 212 GLN A O 1
ATOM 1682 N N . GLU A 1 213 ? -31.571 2.724 15.865 1.00 65.38 213 GLU A N 1
ATOM 1683 C CA . GLU A 1 213 ? -30.471 2.461 14.913 1.00 65.38 213 GLU A CA 1
ATOM 1684 C C . GLU A 1 213 ? -29.966 3.680 14.115 1.00 65.38 213 GLU A C 1
ATOM 1686 O O . GLU A 1 213 ? -29.002 3.577 13.354 1.00 65.38 213 GLU A O 1
ATOM 1691 N N . LYS A 1 214 ? -30.526 4.872 14.352 1.00 64.75 214 LYS A N 1
ATOM 1692 C CA . LYS A 1 214 ? -30.009 6.141 13.840 1.00 64.75 214 LYS A CA 1
ATOM 1693 C C . LYS A 1 214 ? -29.091 6.792 14.869 1.00 64.75 214 LYS A C 1
ATOM 1695 O O . LYS A 1 214 ? -29.458 6.961 16.031 1.00 64.75 214 LYS A O 1
ATOM 1700 N N . GLU A 1 215 ? -27.895 7.167 14.438 1.00 76.50 215 GLU A N 1
ATOM 1701 C CA . GLU A 1 215 ? -26.967 7.950 15.248 1.00 76.50 215 GLU A CA 1
ATOM 1702 C C . GLU A 1 215 ? -27.543 9.346 15.488 1.00 76.50 215 GLU A C 1
ATOM 1704 O O . GLU A 1 215 ? -27.979 10.023 14.557 1.00 76.50 215 GLU A O 1
ATOM 1709 N N . VAL A 1 216 ? -27.577 9.748 16.753 1.00 80.19 216 VAL A N 1
ATOM 1710 C CA . VAL A 1 216 ? -28.133 11.033 17.190 1.00 80.19 216 VAL A CA 1
ATOM 1711 C C . VAL A 1 216 ? -27.037 11.967 17.688 1.00 80.19 216 VAL A C 1
ATOM 1713 O O . VAL A 1 216 ? -27.221 13.180 17.665 1.00 80.19 216 VAL A O 1
ATOM 1716 N N . PHE A 1 217 ? -25.922 11.416 18.176 1.00 81.12 217 PHE A N 1
ATOM 1717 C CA . PHE A 1 217 ? -24.835 12.206 18.740 1.00 81.12 217 PHE A CA 1
ATOM 1718 C C . PHE A 1 217 ? -23.534 11.421 18.857 1.00 81.12 217 PHE A C 1
ATOM 1720 O O . PHE A 1 217 ? -23.567 10.231 19.171 1.00 81.12 217 PHE A O 1
ATOM 1727 N N . THR A 1 218 ? -22.416 12.136 18.727 1.00 78.94 218 THR A N 1
ATOM 1728 C CA . THR A 1 218 ? -21.058 11.604 18.839 1.00 78.94 218 THR A CA 1
ATOM 1729 C C . THR A 1 218 ? -20.162 12.594 19.566 1.00 78.94 218 THR A C 1
ATOM 1731 O O . THR A 1 218 ? -20.188 13.791 19.280 1.00 78.94 218 THR A O 1
ATOM 1734 N N . GLY A 1 219 ? -19.401 12.118 20.553 1.00 82.94 219 GLY A N 1
ATOM 1735 C CA . GLY A 1 219 ? -18.559 12.990 21.366 1.00 82.94 219 GLY A CA 1
ATOM 1736 C C . GLY A 1 219 ? -17.958 12.331 22.606 1.00 82.94 219 GLY A C 1
ATOM 1737 O O . GLY A 1 219 ? -18.037 11.125 22.812 1.00 82.94 219 GLY A O 1
ATOM 1738 N N . ASN A 1 220 ? -17.353 13.156 23.461 1.00 84.81 220 ASN A N 1
ATOM 1739 C CA . ASN A 1 220 ? -16.672 12.714 24.680 1.00 84.81 220 ASN A CA 1
ATOM 1740 C C . ASN A 1 220 ? -17.600 12.663 25.904 1.00 84.81 220 ASN A C 1
ATOM 1742 O O . ASN A 1 220 ? -18.506 13.492 26.062 1.00 84.81 220 ASN A O 1
ATOM 1746 N N . ILE A 1 221 ? -17.300 11.750 26.832 1.00 86.94 221 ILE A N 1
ATOM 1747 C CA . ILE A 1 221 ? -17.936 11.700 28.153 1.00 86.94 221 ILE A CA 1
ATOM 1748 C C . ILE A 1 221 ? -17.409 12.856 29.020 1.00 86.94 221 ILE A C 1
ATOM 1750 O O . ILE A 1 221 ? -16.210 13.025 29.226 1.00 86.94 221 ILE A O 1
ATOM 1754 N N . ARG A 1 222 ? -18.318 13.666 29.566 1.00 87.44 222 ARG A N 1
ATOM 1755 C CA . ARG A 1 222 ? -18.012 14.741 30.523 1.00 87.44 222 ARG A CA 1
ATOM 1756 C C . ARG A 1 222 ? -17.825 14.188 31.939 1.00 87.44 222 ARG A C 1
ATOM 1758 O O . ARG A 1 222 ? -16.866 14.546 32.633 1.00 87.44 222 ARG A O 1
ATOM 1765 N N . SER A 1 223 ? -18.735 13.320 32.372 1.00 88.19 223 SER A N 1
ATOM 1766 C CA . SER A 1 223 ? -18.660 12.635 33.665 1.00 88.19 223 SER A CA 1
ATOM 1767 C C . SER A 1 223 ? -19.269 11.238 33.599 1.00 88.19 223 SER A C 1
ATOM 1769 O O . SER A 1 223 ? -20.201 10.980 32.835 1.00 88.19 223 SER A O 1
ATOM 1771 N N . LEU A 1 224 ? -18.708 10.348 34.417 1.00 90.56 224 LEU A N 1
ATOM 1772 C CA . LEU A 1 224 ? -19.149 8.973 34.596 1.00 90.56 224 LEU A CA 1
ATOM 1773 C C . LEU A 1 224 ? -19.313 8.726 36.098 1.00 90.56 224 LEU A C 1
ATOM 1775 O O . LEU A 1 224 ? -18.350 8.852 36.855 1.00 90.56 224 LEU A O 1
ATOM 1779 N N . GLN A 1 225 ? -20.529 8.399 36.522 1.00 90.06 225 GLN A N 1
ATOM 1780 C CA . GLN A 1 225 ? -20.883 8.233 37.931 1.00 90.06 225 GLN A CA 1
ATOM 1781 C C . GLN A 1 225 ? -21.569 6.894 38.176 1.00 90.06 225 GLN A C 1
ATOM 1783 O O . GLN A 1 225 ? -22.254 6.375 37.305 1.00 90.06 225 GLN A O 1
ATOM 1788 N N . SER A 1 226 ? -21.434 6.337 39.374 1.00 90.50 226 SER A N 1
ATOM 1789 C CA . SER A 1 226 ? -22.259 5.224 39.850 1.00 90.50 226 SER A CA 1
ATOM 1790 C C . SER A 1 226 ? -22.718 5.553 41.264 1.00 90.50 226 SER A C 1
ATOM 1792 O O . SER A 1 226 ? -21.905 5.949 42.096 1.00 90.50 226 SER A O 1
ATOM 1794 N N . ASN A 1 227 ? -24.026 5.487 41.524 1.00 85.56 227 ASN A N 1
ATOM 1795 C CA . ASN A 1 227 ? -24.625 5.834 42.820 1.00 85.56 227 ASN A CA 1
ATOM 1796 C C . ASN A 1 227 ? -24.142 7.184 43.396 1.00 85.56 227 ASN A C 1
ATOM 1798 O O . ASN A 1 227 ? -23.870 7.296 44.588 1.00 85.56 227 ASN A O 1
ATOM 1802 N N . LYS A 1 228 ? -24.054 8.215 42.537 1.00 82.06 228 LYS A N 1
ATOM 1803 C CA . LYS A 1 228 ? -23.587 9.587 42.852 1.00 82.06 228 LYS A CA 1
ATOM 1804 C C . LYS A 1 228 ? -22.089 9.725 43.175 1.00 82.06 228 LYS A C 1
ATOM 1806 O O . LYS A 1 228 ? -21.665 10.795 43.601 1.00 82.06 228 LYS A O 1
ATOM 1811 N N . VAL A 1 229 ? -21.288 8.687 42.941 1.00 85.62 229 VAL A N 1
ATOM 1812 C CA . VAL A 1 229 ? -19.825 8.714 43.090 1.00 85.62 229 VAL A CA 1
ATOM 1813 C C . VAL A 1 229 ? -19.167 8.706 41.712 1.00 85.62 229 VAL A C 1
ATOM 1815 O O . VAL A 1 229 ? -19.546 7.910 40.852 1.00 85.62 229 VAL A O 1
ATOM 1818 N N . ASP A 1 230 ? -18.180 9.576 41.493 1.00 87.56 230 ASP A N 1
ATOM 1819 C CA . ASP A 1 230 ? -17.382 9.590 40.262 1.00 87.56 230 ASP A CA 1
ATOM 1820 C C . ASP A 1 230 ? -16.536 8.315 40.156 1.00 87.56 230 ASP A C 1
ATOM 1822 O O . ASP A 1 230 ? -15.780 7.965 41.063 1.00 87.56 230 ASP A O 1
ATOM 1826 N N . ILE A 1 231 ? -16.633 7.634 39.016 1.00 88.38 231 ILE A N 1
ATOM 1827 C CA . ILE A 1 231 ? -15.898 6.398 38.743 1.00 88.38 231 ILE A CA 1
ATOM 1828 C C . ILE A 1 231 ? -15.024 6.556 37.500 1.00 88.38 231 ILE A C 1
ATOM 1830 O O . ILE A 1 231 ? -15.354 7.280 36.562 1.00 88.38 231 ILE A O 1
ATOM 1834 N N . LYS A 1 232 ? -13.885 5.854 37.480 1.00 86.81 232 LYS A N 1
ATOM 1835 C CA . LYS A 1 232 ? -12.990 5.847 36.312 1.00 86.81 232 LYS A CA 1
ATOM 1836 C C . LYS A 1 232 ? -13.545 4.993 35.174 1.00 86.81 232 LYS A C 1
ATOM 1838 O O . LYS A 1 232 ? -13.416 5.387 34.019 1.00 86.81 232 LYS A O 1
ATOM 1843 N N . ALA A 1 233 ? -14.158 3.853 35.498 1.00 87.69 233 ALA A N 1
ATOM 1844 C CA . ALA A 1 233 ? -14.734 2.946 34.516 1.00 87.69 233 ALA A CA 1
ATOM 1845 C C . ALA A 1 233 ? -15.913 2.132 35.073 1.00 87.69 233 ALA A C 1
ATOM 1847 O O . ALA A 1 233 ? -15.975 1.861 36.274 1.00 87.69 233 ALA A O 1
ATOM 1848 N N . ALA A 1 234 ? -16.826 1.734 34.187 1.00 88.06 234 ALA A N 1
ATOM 1849 C CA . ALA A 1 234 ? -18.000 0.919 34.466 1.00 88.06 234 ALA A CA 1
ATOM 1850 C C . ALA A 1 234 ? -17.961 -0.375 33.637 1.00 88.06 234 ALA A C 1
ATOM 1852 O O . ALA A 1 234 ? -18.025 -0.340 32.408 1.00 88.06 234 ALA A O 1
ATOM 1853 N N . ALA A 1 235 ? -17.877 -1.513 34.325 1.00 89.38 235 ALA A N 1
ATOM 1854 C CA . ALA A 1 235 ? -17.865 -2.833 33.704 1.00 89.38 235 ALA A CA 1
ATOM 1855 C C . ALA A 1 235 ? -19.280 -3.333 33.368 1.00 89.38 235 ALA A C 1
ATOM 1857 O O . ALA A 1 235 ? -20.268 -2.892 33.961 1.00 89.38 235 ALA A O 1
ATOM 1858 N N . SER A 1 236 ? -19.347 -4.301 32.454 1.00 88.62 236 SER A N 1
ATOM 1859 C CA . SER A 1 236 ? -20.557 -5.026 32.061 1.00 88.62 236 SER A CA 1
ATOM 1860 C C . SER A 1 236 ? -21.435 -5.429 33.250 1.00 88.62 236 SER A C 1
ATOM 1862 O O . SER A 1 236 ? -20.948 -5.926 34.265 1.00 88.62 236 SER A O 1
ATOM 1864 N N . GLY A 1 237 ? -22.743 -5.225 33.117 1.00 83.12 237 GLY A N 1
ATOM 1865 C CA . GLY A 1 237 ? -23.754 -5.532 34.128 1.00 83.12 237 GLY A CA 1
ATOM 1866 C C . GLY A 1 237 ? -23.985 -4.432 35.168 1.00 83.12 237 GLY A C 1
ATOM 1867 O O . GLY A 1 237 ? -25.042 -4.435 35.799 1.00 83.12 237 GLY A O 1
ATOM 1868 N N . LYS A 1 238 ? -23.063 -3.470 35.332 1.00 87.19 238 LYS A N 1
ATOM 1869 C CA . LYS A 1 238 ? -23.222 -2.363 36.290 1.00 87.19 238 LYS A CA 1
ATOM 1870 C C . LYS A 1 238 ? -24.030 -1.200 35.718 1.00 87.19 238 LYS A C 1
ATOM 1872 O O . LYS A 1 238 ? -24.028 -0.941 34.514 1.00 87.19 238 LYS A O 1
ATOM 1877 N N . GLU A 1 239 ? -24.683 -0.476 36.620 1.00 89.62 239 GLU A N 1
ATOM 1878 C CA . GLU A 1 239 ? -25.396 0.760 36.313 1.00 89.62 239 GLU A CA 1
ATOM 1879 C C . GLU A 1 239 ? -24.489 1.977 36.534 1.00 89.62 239 GLU A C 1
ATOM 1881 O O . GLU A 1 239 ? -23.745 2.072 37.522 1.00 89.62 239 GLU A O 1
ATOM 1886 N N . CYS A 1 240 ? -24.534 2.904 35.584 1.00 89.50 240 CYS A N 1
ATOM 1887 C CA . CYS A 1 240 ? -23.763 4.135 35.599 1.00 89.50 240 CYS A CA 1
ATOM 1888 C C . CYS A 1 240 ? -24.574 5.306 35.027 1.00 89.50 240 CYS A C 1
ATOM 1890 O O . CYS A 1 240 ? -25.373 5.158 34.109 1.00 89.50 240 CYS A O 1
ATOM 1892 N N . GLY A 1 241 ? -24.358 6.495 35.578 1.00 90.31 241 GLY A N 1
ATOM 1893 C CA . GLY A 1 241 ? -24.791 7.763 35.012 1.00 90.31 241 GLY A CA 1
ATOM 1894 C C . GLY A 1 241 ? -23.721 8.303 34.070 1.00 90.31 241 GLY A C 1
ATOM 1895 O O . GLY A 1 241 ? -22.576 8.494 34.487 1.00 90.31 241 GLY A O 1
ATOM 1896 N N . ILE A 1 242 ? -24.088 8.558 32.816 1.00 89.62 242 ILE A N 1
ATOM 1897 C CA . ILE A 1 242 ? -23.206 9.133 31.796 1.00 89.62 242 ILE A CA 1
ATOM 1898 C C . ILE A 1 242 ? -23.702 10.539 31.462 1.00 89.62 242 ILE A C 1
ATOM 1900 O O . ILE A 1 242 ? -24.875 10.738 31.145 1.00 89.62 242 ILE A O 1
ATOM 1904 N N . VAL A 1 243 ? -22.796 11.514 31.497 1.00 88.44 243 VAL A N 1
ATOM 1905 C CA . VAL A 1 243 ? -23.047 12.875 31.005 1.00 88.44 243 VAL A CA 1
ATOM 1906 C C . VAL A 1 243 ? -22.141 13.126 29.817 1.00 88.44 243 VAL A C 1
ATOM 1908 O O . VAL A 1 243 ? -20.934 12.905 29.904 1.00 88.44 243 VAL A O 1
ATOM 1911 N N . LEU A 1 244 ? -22.703 13.613 28.715 1.00 86.50 244 LEU A N 1
ATOM 1912 C CA . LEU A 1 244 ? -21.967 13.860 27.477 1.00 86.50 244 LEU A CA 1
ATOM 1913 C C . LEU A 1 244 ? -21.633 15.338 27.314 1.00 86.50 244 LEU A C 1
ATOM 1915 O O . LEU A 1 244 ? -22.378 16.223 27.736 1.00 86.50 244 LEU A O 1
ATOM 1919 N N . LYS A 1 245 ? -20.474 15.622 26.719 1.00 82.00 245 LYS A N 1
ATOM 1920 C CA . LYS A 1 245 ? -20.050 16.997 26.461 1.00 82.00 245 LYS A CA 1
ATOM 1921 C C . LYS A 1 245 ? -20.797 17.534 25.236 1.00 82.00 245 LYS A C 1
ATOM 1923 O O . LYS A 1 245 ? -20.544 17.084 24.129 1.00 82.00 245 LYS A O 1
ATOM 1928 N N . GLY A 1 246 ? -21.684 18.509 25.438 1.00 78.12 246 GLY A N 1
ATOM 1929 C CA . GLY A 1 246 ? -22.406 19.178 24.346 1.00 78.12 246 GLY A CA 1
ATOM 1930 C C . GLY A 1 246 ? -23.682 18.473 23.872 1.00 78.12 246 GLY A C 1
ATOM 1931 O O . GLY A 1 246 ? -24.226 18.867 22.848 1.00 78.12 246 GLY A O 1
ATOM 1932 N N . PHE A 1 247 ? -24.187 17.475 24.610 1.00 77.56 247 PHE A N 1
ATOM 1933 C CA . PHE A 1 247 ? -25.427 16.772 24.271 1.00 77.56 247 PHE A CA 1
ATOM 1934 C C . PHE A 1 247 ? -26.363 16.652 25.467 1.00 77.56 247 PHE A C 1
ATOM 1936 O O . PHE A 1 247 ? -25.978 16.124 26.508 1.00 77.56 247 PHE A O 1
ATOM 1943 N N . ASN A 1 248 ? -27.602 17.114 25.289 1.00 71.81 248 ASN A N 1
ATOM 1944 C CA . ASN A 1 248 ? -28.637 17.087 26.321 1.00 71.81 248 ASN A CA 1
ATOM 1945 C C . ASN A 1 248 ? -29.902 16.324 25.893 1.00 71.81 248 ASN A C 1
ATOM 1947 O O . ASN A 1 248 ? -30.718 16.014 26.751 1.00 71.81 248 ASN A O 1
ATOM 1951 N N . ASP A 1 249 ? -30.097 15.991 24.617 1.00 68.44 249 ASP A N 1
ATOM 1952 C CA . ASP A 1 249 ? -31.354 15.398 24.136 1.00 68.44 249 ASP A CA 1
ATOM 1953 C C . ASP A 1 249 ? -31.375 13.863 24.280 1.00 68.44 249 ASP A C 1
ATOM 1955 O O . ASP A 1 249 ? -31.311 13.095 23.312 1.00 68.44 249 ASP A O 1
ATOM 1959 N N . PHE A 1 250 ? -31.418 13.372 25.518 1.00 65.31 250 PHE A N 1
ATOM 1960 C CA . PHE A 1 250 ? -31.626 11.949 25.779 1.00 65.31 250 PHE A CA 1
ATOM 1961 C C . PHE A 1 250 ? -33.117 11.596 25.674 1.00 65.31 250 PHE A C 1
ATOM 1963 O O . PHE A 1 250 ? -33.972 12.361 26.101 1.00 65.31 250 PHE A O 1
ATOM 1970 N N . GLN A 1 251 ? -33.432 10.408 25.141 1.00 63.38 251 GLN A N 1
ATOM 1971 C CA . GLN A 1 251 ? -34.785 9.831 25.215 1.00 63.38 251 GLN A CA 1
ATOM 1972 C C . GLN A 1 251 ? -34.704 8.379 25.723 1.00 63.38 251 GLN A C 1
ATOM 1974 O O . GLN A 1 251 ? -33.684 7.717 25.483 1.00 63.38 251 GLN A O 1
ATOM 1979 N N . PRO A 1 252 ? -35.745 7.863 26.402 1.00 51.84 252 PRO A N 1
ATOM 1980 C CA . PRO A 1 252 ? -35.816 6.459 26.805 1.00 51.84 252 PRO A CA 1
ATOM 1981 C C . PRO A 1 252 ? -35.715 5.521 25.588 1.00 51.84 252 PRO A C 1
ATOM 1983 O O . PRO A 1 252 ? -36.163 5.870 24.496 1.00 51.84 252 PRO A O 1
ATOM 1986 N N . ARG A 1 253 ? -35.143 4.318 25.764 1.00 49.56 253 ARG A N 1
ATOM 1987 C CA . ARG A 1 253 ? -34.871 3.310 24.703 1.00 49.56 253 ARG A CA 1
ATOM 1988 C C . ARG A 1 253 ? -33.734 3.641 23.715 1.00 49.56 253 ARG A C 1
ATOM 1990 O O . ARG A 1 253 ? -33.596 2.959 22.701 1.00 49.56 253 ARG A O 1
ATOM 1997 N N . LYS A 1 254 ? -32.881 4.633 23.997 1.00 50.38 254 LYS A N 1
ATOM 1998 C CA . LYS A 1 254 ? -31.630 4.857 23.244 1.00 50.38 254 LYS A CA 1
ATOM 1999 C C . LYS A 1 254 ? -30.563 3.809 23.612 1.00 50.38 254 LYS A C 1
ATOM 2001 O O . LYS A 1 254 ? -30.398 3.459 24.783 1.00 50.38 254 LYS A O 1
ATOM 2006 N N . ARG A 1 255 ? -29.832 3.303 22.613 1.00 44.38 255 ARG A N 1
ATOM 2007 C CA . ARG A 1 255 ? -28.668 2.411 22.787 1.00 44.38 255 ARG A CA 1
ATOM 2008 C C . ARG A 1 255 ? -27.408 3.226 22.501 1.00 44.38 255 ARG A C 1
ATOM 2010 O O . ARG A 1 255 ? -27.339 3.917 21.493 1.00 44.38 255 ARG A O 1
ATOM 2017 N N . ILE A 1 256 ? -26.429 3.179 23.391 1.00 48.72 256 ILE A N 1
ATOM 2018 C CA . ILE A 1 256 ? -25.127 3.824 23.213 1.00 48.72 256 ILE A CA 1
ATOM 2019 C C . ILE A 1 256 ? -24.180 2.740 22.709 1.00 48.72 256 ILE A C 1
ATOM 2021 O O . ILE A 1 256 ? -23.830 1.818 23.451 1.00 48.72 256 ILE A O 1
ATOM 2025 N N . PHE A 1 257 ? -23.813 2.836 21.434 1.00 44.72 257 PHE A N 1
ATOM 2026 C CA . PHE A 1 257 ? -22.810 1.972 20.824 1.00 44.72 257 PHE A CA 1
ATOM 2027 C C . PHE A 1 257 ? -21.487 2.728 20.828 1.00 44.72 257 PHE A C 1
ATOM 2029 O O . PHE A 1 257 ? -21.417 3.867 20.379 1.00 44.72 257 PHE A O 1
ATOM 2036 N N . VAL A 1 258 ? -20.430 2.113 21.338 1.00 44.88 258 VAL A N 1
ATOM 2037 C CA . VAL A 1 258 ? -19.081 2.672 21.234 1.00 44.88 258 VAL A CA 1
ATOM 2038 C C . VAL A 1 258 ? -18.412 1.955 20.080 1.00 44.88 258 VAL A C 1
ATOM 2040 O O . VAL A 1 258 ? -17.726 0.975 20.314 1.00 44.88 258 VAL A O 1
ATOM 2043 N N . ASN A 1 259 ? -18.679 2.379 18.842 1.00 47.00 259 ASN A N 1
ATOM 2044 C CA . ASN A 1 259 ? -18.208 1.669 17.654 1.00 47.00 259 ASN A CA 1
ATOM 2045 C C . ASN A 1 259 ? -17.499 2.547 16.637 1.00 47.00 259 ASN A C 1
ATOM 2047 O O . ASN A 1 259 ? -17.702 3.755 16.591 1.00 47.00 259 ASN A O 1
ATOM 2051 N N . SER A 1 260 ? -16.705 1.840 15.834 1.00 54.06 260 SER A N 1
ATOM 2052 C CA . SER A 1 260 ? -15.352 2.232 15.495 1.00 54.06 260 SER A CA 1
ATOM 2053 C C . SER A 1 260 ? -14.944 1.857 14.051 1.00 54.06 260 SER A C 1
ATOM 2055 O O . SER A 1 260 ? -13.924 2.287 13.534 1.00 54.06 260 SER A O 1
ATOM 2057 N N . GLU A 1 261 ? -15.767 1.059 13.355 1.00 42.25 261 GLU A N 1
ATOM 2058 C CA . GLU A 1 261 ? -15.464 0.571 11.993 1.00 42.25 261 GLU A CA 1
ATOM 2059 C C . GLU A 1 261 ? -16.560 0.870 10.960 1.00 42.25 261 GLU A C 1
ATOM 2061 O O . GLU A 1 261 ? -16.269 1.073 9.784 1.00 42.25 261 GLU A O 1
ATOM 2066 N N . GLN A 1 262 ? -17.830 0.974 11.364 1.00 44.91 262 GLN A N 1
ATOM 2067 C CA . GLN A 1 262 ? -18.924 1.266 10.421 1.00 44.91 262 GLN A CA 1
ATOM 2068 C C . GLN A 1 262 ? -18.947 2.731 9.950 1.00 44.91 262 GLN A C 1
ATOM 2070 O O . GLN A 1 262 ? -19.620 3.058 8.968 1.00 44.91 262 GLN A O 1
ATOM 2075 N N . ASP A 1 263 ? -18.164 3.592 10.601 1.00 48.12 263 ASP A N 1
ATOM 2076 C CA . ASP A 1 263 ? -17.999 4.990 10.208 1.00 48.12 263 ASP A CA 1
ATOM 2077 C C . ASP A 1 263 ? -17.137 5.140 8.983 1.00 48.12 263 ASP A C 1
ATOM 2079 O O . ASP A 1 263 ? -17.411 6.024 8.190 1.00 48.12 263 ASP A O 1
ATOM 2083 N N . VAL A 1 264 ? -16.190 4.236 8.747 1.00 47.25 264 VAL A N 1
ATOM 2084 C CA . VAL A 1 264 ? -15.343 4.304 7.556 1.00 47.25 264 VAL A CA 1
ATOM 2085 C C . VAL A 1 264 ? -16.191 4.125 6.295 1.00 47.25 264 VAL A C 1
ATOM 2087 O O . VAL A 1 264 ? -16.073 4.902 5.354 1.00 47.25 264 VAL A O 1
ATOM 2090 N N . VAL A 1 265 ? -17.127 3.170 6.287 1.00 45.34 265 VAL A N 1
ATOM 2091 C CA . VAL A 1 265 ? -17.998 2.925 5.123 1.00 45.34 265 VAL A CA 1
ATOM 2092 C C . VAL A 1 265 ? -19.024 4.050 4.933 1.00 45.34 265 VAL A C 1
ATOM 2094 O O . VAL A 1 265 ? -19.268 4.469 3.802 1.00 45.34 265 VAL A O 1
ATOM 2097 N N . ARG A 1 266 ? -19.615 4.585 6.014 1.00 46.16 266 ARG A N 1
ATOM 2098 C CA . ARG A 1 266 ? -20.549 5.727 5.924 1.00 46.16 266 ARG A CA 1
ATOM 2099 C C . ARG A 1 266 ? -19.853 7.042 5.575 1.00 46.16 266 ARG A C 1
ATOM 2101 O O . ARG A 1 266 ? -20.393 7.797 4.778 1.00 46.16 266 ARG A O 1
ATOM 2108 N N . PHE A 1 267 ? -18.672 7.298 6.126 1.00 46.00 267 PHE A N 1
ATOM 2109 C CA . PHE A 1 267 ? -17.850 8.469 5.835 1.00 46.00 267 PHE A CA 1
ATOM 2110 C C . PHE A 1 267 ? -17.412 8.466 4.374 1.00 46.00 267 PHE A C 1
ATOM 2112 O O . PHE A 1 267 ? -17.651 9.443 3.678 1.00 46.00 267 PHE A O 1
ATOM 2119 N N . VAL A 1 268 ? -16.911 7.338 3.861 1.00 47.47 268 VAL A N 1
ATOM 2120 C CA . VAL A 1 268 ? -16.552 7.193 2.440 1.00 47.47 268 VAL A CA 1
ATOM 2121 C C . VAL A 1 268 ? -17.767 7.387 1.522 1.00 47.47 268 VAL A C 1
ATOM 2123 O O . VAL A 1 268 ? -17.653 8.028 0.480 1.00 47.47 268 VAL A O 1
ATOM 2126 N N . ASN A 1 269 ? -18.952 6.910 1.915 1.00 49.12 269 ASN A N 1
ATOM 2127 C CA . ASN A 1 269 ? -20.184 7.137 1.149 1.00 49.12 269 ASN A CA 1
ATOM 2128 C C . ASN A 1 269 ? -20.661 8.595 1.185 1.00 49.12 269 ASN A C 1
ATOM 2130 O O . ASN A 1 269 ? -21.148 9.096 0.174 1.00 49.12 269 ASN A O 1
ATOM 2134 N N . ASN A 1 270 ? -20.514 9.278 2.322 1.00 48.38 270 ASN A N 1
ATOM 2135 C CA . ASN A 1 270 ? -20.842 10.697 2.451 1.00 48.38 270 ASN A CA 1
ATOM 2136 C C . ASN A 1 270 ? -19.858 11.566 1.654 1.00 48.38 270 ASN A C 1
ATOM 2138 O O . ASN A 1 270 ? -20.291 12.446 0.920 1.00 48.38 270 ASN A O 1
ATOM 2142 N N . LEU A 1 271 ? -18.559 11.255 1.693 1.00 41.88 271 LEU A N 1
ATOM 2143 C CA . LEU A 1 271 ? -17.542 11.920 0.875 1.00 41.88 271 LEU A CA 1
ATOM 2144 C C . LEU A 1 271 ? -17.761 11.702 -0.630 1.00 41.88 271 LEU A C 1
ATOM 2146 O O . LEU A 1 271 ? -17.527 12.611 -1.423 1.00 41.88 271 LEU A O 1
ATOM 2150 N N . ALA A 1 272 ? -18.244 10.523 -1.039 1.00 44.09 272 ALA A N 1
ATOM 2151 C CA . ALA A 1 272 ? -18.635 10.270 -2.426 1.00 44.09 272 ALA A CA 1
ATOM 2152 C C . ALA A 1 272 ? -19.889 11.064 -2.833 1.00 44.09 272 ALA A C 1
ATOM 2154 O O . ALA A 1 272 ? -19.955 11.581 -3.947 1.00 44.09 272 ALA A O 1
ATOM 2155 N N . ALA A 1 273 ? -20.869 11.208 -1.932 1.00 50.25 273 ALA A N 1
ATOM 2156 C CA . ALA A 1 273 ? -22.055 12.040 -2.158 1.00 50.25 273 ALA A CA 1
ATOM 2157 C C . ALA A 1 273 ? -21.719 13.542 -2.239 1.00 50.25 273 ALA A C 1
ATOM 2159 O O . ALA A 1 273 ? -22.392 14.286 -2.951 1.00 50.25 273 ALA A O 1
ATOM 2160 N N . GLU A 1 274 ? -20.655 13.973 -1.559 1.00 50.66 274 GLU A N 1
ATOM 2161 C CA . GLU A 1 274 ? -20.110 15.335 -1.599 1.00 50.66 274 GLU A CA 1
ATOM 2162 C C . GLU A 1 274 ? -19.106 15.563 -2.753 1.00 50.66 274 GLU A C 1
ATOM 2164 O O . GLU A 1 274 ? -18.540 16.648 -2.863 1.00 50.66 274 GLU A O 1
ATOM 2169 N N . ASN A 1 275 ? -18.907 14.579 -3.649 1.00 49.25 275 ASN A N 1
ATOM 2170 C CA . ASN A 1 275 ? -17.928 14.587 -4.756 1.00 49.25 275 ASN A CA 1
ATOM 2171 C C . ASN A 1 275 ? -16.456 14.781 -4.329 1.00 49.25 275 ASN A C 1
ATOM 2173 O O . ASN A 1 275 ? -15.624 15.179 -5.142 1.00 49.25 275 ASN A O 1
ATOM 2177 N N . ILE A 1 276 ? -16.123 14.496 -3.070 1.00 43.38 276 ILE A N 1
ATOM 2178 C CA . ILE A 1 276 ? -14.754 14.571 -2.539 1.00 43.38 276 ILE A CA 1
ATOM 2179 C C . ILE A 1 276 ? -13.973 13.290 -2.877 1.00 43.38 276 ILE A C 1
ATOM 2181 O O . ILE A 1 276 ? -12.773 13.348 -3.124 1.00 43.38 276 ILE A O 1
ATOM 2185 N N . VAL A 1 277 ? -14.661 12.145 -2.933 1.00 43.59 277 VAL A N 1
ATOM 2186 C CA . VAL A 1 277 ? -14.106 10.834 -3.312 1.00 43.59 277 VAL A CA 1
ATOM 2187 C C . VAL A 1 277 ? -14.764 10.368 -4.606 1.00 43.59 277 VAL A C 1
ATOM 2189 O O . VAL A 1 277 ? -15.983 10.485 -4.766 1.00 43.59 277 VAL A O 1
ATOM 2192 N N . GLU A 1 278 ? -13.995 9.805 -5.542 1.00 64.56 278 GLU A N 1
ATOM 2193 C CA . GLU A 1 278 ? -14.595 9.293 -6.771 1.00 64.56 278 GLU A CA 1
ATOM 2194 C C . GLU A 1 278 ? -15.507 8.091 -6.472 1.00 64.56 278 GLU A C 1
ATOM 2196 O O . GLU A 1 278 ? -15.158 7.165 -5.739 1.00 64.56 278 GLU A O 1
ATOM 2201 N N . ASN A 1 279 ? -16.662 8.018 -7.141 1.00 60.25 279 ASN A N 1
ATOM 2202 C CA . ASN A 1 279 ? -17.607 6.898 -7.003 1.00 60.25 279 ASN A CA 1
ATOM 2203 C C . ASN A 1 279 ? -16.980 5.508 -7.246 1.00 60.25 279 ASN A C 1
ATOM 2205 O O . ASN A 1 279 ? -17.517 4.490 -6.806 1.00 60.25 279 ASN A O 1
ATOM 2209 N N . LYS A 1 280 ? -15.860 5.440 -7.976 1.00 60.59 280 LYS A N 1
ATOM 2210 C CA . LYS A 1 280 ? -15.097 4.201 -8.170 1.00 60.59 280 LYS A CA 1
ATOM 2211 C C . LYS A 1 280 ? -14.316 3.807 -6.917 1.00 60.59 280 LYS A C 1
ATOM 2213 O O . LYS A 1 280 ? -14.311 2.632 -6.577 1.00 60.59 280 LYS A O 1
ATOM 2218 N N . GLU A 1 281 ? -13.712 4.759 -6.219 1.00 53.91 281 GLU A N 1
ATOM 2219 C CA . GLU A 1 281 ? -12.904 4.532 -5.015 1.00 53.91 281 GLU A CA 1
ATOM 2220 C C . GLU A 1 281 ? -13.778 4.107 -3.835 1.00 53.91 281 GLU A C 1
ATOM 2222 O O . GLU A 1 281 ? -13.485 3.114 -3.169 1.00 53.91 281 GLU A O 1
ATOM 2227 N N . ALA A 1 282 ? -14.930 4.759 -3.658 1.00 57.41 282 ALA A N 1
ATOM 2228 C CA . ALA A 1 282 ? -15.911 4.361 -2.651 1.00 57.41 282 ALA A CA 1
ATOM 2229 C C . ALA A 1 282 ? -16.418 2.921 -2.860 1.00 57.41 282 ALA A C 1
ATOM 2231 O O . ALA A 1 282 ? -16.578 2.157 -1.905 1.00 57.41 282 ALA A O 1
ATOM 2232 N N . ARG A 1 283 ? -16.601 2.508 -4.123 1.00 64.81 283 ARG A N 1
ATOM 2233 C CA . ARG A 1 283 ? -16.957 1.124 -4.473 1.00 64.81 283 ARG A CA 1
ATOM 2234 C C . ARG A 1 283 ? -15.853 0.124 -4.146 1.00 64.81 283 ARG A C 1
ATOM 2236 O O . ARG A 1 283 ? -16.182 -0.978 -3.725 1.00 64.81 283 ARG A O 1
ATOM 2243 N N . LEU A 1 284 ? -14.579 0.482 -4.317 1.00 63.41 284 LEU A N 1
ATOM 2244 C CA . LEU A 1 284 ? -13.451 -0.393 -3.971 1.00 63.41 284 LEU A CA 1
ATOM 2245 C C . LEU A 1 284 ? -13.370 -0.638 -2.465 1.00 63.41 284 LEU A C 1
ATOM 2247 O O . LEU A 1 284 ? -13.162 -1.770 -2.039 1.00 63.41 284 LEU A O 1
ATOM 2251 N N . VAL A 1 285 ? -13.587 0.407 -1.664 1.00 61.09 285 VAL A N 1
ATOM 2252 C CA . VAL A 1 285 ? -13.625 0.289 -0.202 1.00 61.09 285 VAL A CA 1
ATOM 2253 C C . VAL A 1 285 ? -14.766 -0.634 0.222 1.00 61.09 285 VAL A C 1
ATOM 2255 O O . VAL A 1 285 ? -14.536 -1.591 0.956 1.00 61.09 285 VAL A O 1
ATOM 2258 N N . GLN A 1 286 ? -15.978 -0.424 -0.302 1.00 62.59 286 GLN A N 1
ATOM 2259 C CA . GLN A 1 286 ? -17.113 -1.312 -0.028 1.00 62.59 286 GLN A CA 1
ATOM 2260 C C . GLN A 1 286 ? -16.865 -2.755 -0.482 1.00 62.59 286 GLN A C 1
ATOM 2262 O O . GLN A 1 286 ? -17.190 -3.695 0.240 1.00 62.59 286 GLN A O 1
ATOM 2267 N N . ALA A 1 287 ? -16.285 -2.945 -1.668 1.00 65.44 287 ALA A N 1
ATOM 2268 C CA . ALA A 1 287 ? -15.973 -4.267 -2.192 1.00 65.44 287 ALA A CA 1
ATOM 2269 C C . ALA A 1 287 ? -14.929 -4.988 -1.330 1.00 65.44 287 ALA A C 1
ATOM 2271 O O . ALA A 1 287 ? -15.074 -6.184 -1.114 1.00 65.44 287 ALA A O 1
ATOM 2272 N N . ALA A 1 288 ? -13.933 -4.278 -0.789 1.00 65.88 288 ALA A N 1
ATOM 2273 C CA . ALA A 1 288 ? -12.944 -4.845 0.126 1.00 65.88 288 ALA A CA 1
ATOM 2274 C C . ALA A 1 288 ? -13.574 -5.328 1.441 1.00 65.88 288 ALA A C 1
ATOM 2276 O O . ALA A 1 288 ? -13.257 -6.425 1.886 1.00 65.88 288 ALA A O 1
ATOM 2277 N N . PHE A 1 289 ? -14.509 -4.563 2.016 1.00 63.69 289 PHE A N 1
ATOM 2278 C CA . PHE A 1 289 ? -15.253 -4.999 3.205 1.00 63.69 289 PHE A CA 1
ATOM 2279 C C . PHE A 1 289 ? -16.157 -6.205 2.916 1.00 63.69 289 PHE A C 1
ATOM 2281 O O . PHE A 1 289 ? -16.217 -7.140 3.708 1.00 63.69 289 PHE A O 1
ATOM 2288 N N . ASN A 1 290 ? -16.824 -6.219 1.761 1.00 68.88 290 ASN A N 1
ATOM 2289 C CA . ASN A 1 290 ? -17.721 -7.313 1.385 1.00 68.88 290 ASN A CA 1
ATOM 2290 C C . ASN A 1 290 ? -16.969 -8.568 0.910 1.00 68.88 290 ASN A C 1
ATOM 2292 O O . ASN A 1 290 ? -17.539 -9.658 0.905 1.00 68.88 290 ASN A O 1
ATOM 2296 N N . PHE A 1 291 ? -15.704 -8.442 0.499 1.00 76.31 291 PHE A N 1
ATOM 2297 C CA . PHE A 1 291 ? -14.913 -9.544 -0.049 1.00 76.31 291 PHE A CA 1
ATOM 2298 C C . PHE A 1 291 ? -14.730 -10.695 0.944 1.00 76.31 291 PHE A C 1
ATOM 2300 O O . PHE A 1 291 ? -14.772 -11.858 0.539 1.00 76.31 291 PHE A O 1
ATOM 2307 N N . ASP A 1 292 ? -14.630 -10.385 2.238 1.00 69.69 292 ASP A N 1
ATOM 2308 C CA . ASP A 1 292 ? -14.506 -11.373 3.318 1.00 69.69 292 ASP A CA 1
ATOM 2309 C C . ASP A 1 292 ? -15.771 -12.239 3.505 1.00 69.69 292 ASP A C 1
ATOM 2311 O O . ASP A 1 292 ? -15.743 -13.302 4.149 1.00 69.69 292 ASP A O 1
ATOM 2315 N N . GLU A 1 293 ? -16.895 -11.814 2.923 1.00 76.75 293 GLU A N 1
ATOM 2316 C CA . GLU A 1 293 ? -18.172 -12.532 2.930 1.00 76.75 293 GLU A CA 1
ATOM 2317 C C . GLU A 1 293 ? -18.456 -13.271 1.614 1.00 76.75 293 GLU A C 1
ATOM 2319 O O . GLU A 1 293 ? -19.322 -14.151 1.573 1.00 76.75 293 GLU A O 1
ATOM 2324 N N . LEU A 1 294 ? -17.714 -12.971 0.542 1.00 84.44 294 LEU A N 1
ATOM 2325 C CA . LEU A 1 294 ? -17.930 -13.579 -0.767 1.00 84.44 294 LEU A CA 1
ATOM 2326 C C . LEU A 1 294 ? -17.424 -15.027 -0.828 1.00 84.44 294 LEU A C 1
ATOM 2328 O O . LEU A 1 294 ? -16.376 -15.396 -0.288 1.00 84.44 294 LEU A O 1
ATOM 2332 N N . LYS A 1 295 ? -18.178 -15.853 -1.557 1.00 89.62 295 LYS A N 1
ATOM 2333 C CA . LYS A 1 295 ? -17.901 -17.276 -1.788 1.00 89.62 295 LYS A CA 1
ATOM 2334 C C . LYS A 1 295 ? -17.479 -17.534 -3.230 1.00 89.62 295 LYS A C 1
ATOM 2336 O O . LYS A 1 295 ? -17.743 -16.732 -4.119 1.00 89.62 295 LYS A O 1
ATOM 2341 N N . VAL A 1 296 ? -16.877 -18.691 -3.485 1.00 87.12 296 VAL A N 1
ATOM 2342 C CA . VAL A 1 296 ? -16.507 -19.140 -4.839 1.00 87.12 296 VAL A CA 1
ATOM 2343 C C . VAL A 1 296 ? -17.708 -19.144 -5.792 1.00 87.12 296 VAL A C 1
ATOM 2345 O O . VAL A 1 296 ? -17.560 -18.775 -6.959 1.00 87.12 296 VAL A O 1
ATOM 2348 N N . SER A 1 297 ? -18.897 -19.491 -5.292 1.00 86.50 297 SER A N 1
ATOM 2349 C CA . SER A 1 297 ? -20.154 -19.532 -6.049 1.00 86.50 297 SER A CA 1
ATOM 2350 C C . SER A 1 297 ? -20.504 -18.244 -6.795 1.00 86.50 297 SER A C 1
ATOM 2352 O O . SER A 1 297 ? -21.132 -18.315 -7.850 1.00 86.50 297 SER A O 1
ATOM 2354 N N . SER A 1 298 ? -20.092 -17.077 -6.294 1.00 83.94 298 SER A N 1
ATOM 2355 C CA . SER A 1 298 ? -20.447 -15.791 -6.900 1.00 83.94 298 SER A CA 1
ATOM 2356 C C . SER A 1 298 ? -19.522 -15.364 -8.041 1.00 83.94 298 SER A C 1
ATOM 2358 O O . SER A 1 298 ? -19.859 -14.430 -8.768 1.00 83.94 298 SER A O 1
ATOM 2360 N N . VAL A 1 299 ? -18.369 -16.022 -8.212 1.00 84.56 299 VAL A N 1
ATOM 2361 C CA . VAL A 1 299 ? -17.273 -15.509 -9.055 1.00 84.56 299 VAL A CA 1
ATOM 2362 C C . VAL A 1 299 ? -16.727 -16.531 -10.059 1.00 84.56 299 VAL A C 1
ATOM 2364 O O . VAL A 1 299 ? -16.164 -16.135 -11.078 1.00 84.56 299 VAL A O 1
ATOM 2367 N N . PHE A 1 300 ? -16.881 -17.836 -9.826 1.00 86.69 300 PHE A N 1
ATOM 2368 C CA . PHE A 1 300 ? -16.282 -18.849 -10.703 1.00 86.69 300 PHE A CA 1
ATOM 2369 C C . PHE A 1 300 ? -16.851 -18.863 -12.137 1.00 86.69 300 PHE A C 1
ATOM 2371 O O . PHE A 1 300 ? -18.005 -18.516 -12.393 1.00 86.69 300 PHE A O 1
ATOM 2378 N N . THR A 1 301 ? -16.041 -19.337 -13.087 1.00 84.88 301 THR A N 1
ATOM 2379 C CA . THR A 1 301 ? -16.458 -19.568 -14.474 1.00 84.88 301 THR A CA 1
ATOM 2380 C C . THR A 1 301 ? -17.050 -20.975 -14.610 1.00 84.88 301 THR A C 1
ATOM 2382 O O . THR A 1 301 ? -16.321 -21.956 -14.424 1.00 84.88 301 THR A O 1
ATOM 2385 N N . PRO A 1 302 ? -18.344 -21.116 -14.963 1.00 83.50 302 PRO A N 1
ATOM 2386 C CA . PRO A 1 302 ? -18.989 -22.419 -15.084 1.00 83.50 302 PRO A CA 1
ATOM 2387 C C . PRO A 1 302 ? -18.421 -23.212 -16.259 1.00 83.50 302 PRO A C 1
ATOM 2389 O O . PRO A 1 302 ? -18.051 -22.635 -17.282 1.00 83.50 302 PRO A O 1
ATOM 2392 N N . LEU A 1 303 ? -18.425 -24.542 -16.141 1.00 77.00 303 LEU A N 1
ATOM 2393 C CA . LEU A 1 303 ? -17.862 -25.477 -17.119 1.00 77.00 303 LEU A CA 1
ATOM 2394 C C . LEU A 1 303 ? -18.315 -25.209 -18.561 1.00 77.00 303 LEU A C 1
ATOM 2396 O O . LEU A 1 303 ? -17.513 -25.310 -19.482 1.00 77.00 303 LEU A O 1
ATOM 2400 N N . SER A 1 304 ? -19.574 -24.807 -18.757 1.00 75.88 304 SER A N 1
ATOM 2401 C CA . SER A 1 304 ? -20.145 -24.494 -20.075 1.00 75.88 304 SER A CA 1
ATOM 2402 C C . SER A 1 304 ? -19.484 -23.310 -20.788 1.00 75.88 304 SER A C 1
ATOM 2404 O O . SER A 1 304 ? -19.664 -23.141 -21.991 1.00 75.88 304 SER A O 1
ATOM 2406 N N . ARG A 1 305 ? -18.749 -22.469 -20.055 1.00 78.12 305 ARG A N 1
ATOM 2407 C CA . ARG A 1 305 ? -18.026 -21.301 -20.573 1.00 78.12 305 ARG A CA 1
ATOM 2408 C C . ARG A 1 305 ? -16.514 -21.510 -20.600 1.00 78.12 305 ARG A C 1
ATOM 2410 O O . ARG A 1 305 ? -15.788 -20.608 -21.010 1.00 78.12 305 ARG A O 1
ATOM 2417 N N . VAL A 1 306 ? -16.035 -22.676 -20.167 1.00 75.56 306 VAL A N 1
ATOM 2418 C CA . VAL A 1 306 ? -14.611 -23.005 -20.173 1.00 75.56 306 VAL A CA 1
ATOM 2419 C C . VAL A 1 306 ? -14.238 -23.585 -21.531 1.00 75.56 306 VAL A C 1
ATOM 2421 O O . VAL A 1 306 ? -14.775 -24.605 -21.954 1.00 75.56 306 VAL A O 1
ATOM 2424 N N . VAL A 1 307 ? -13.289 -22.939 -22.207 1.00 78.75 307 VAL A N 1
ATOM 2425 C CA . VAL A 1 307 ? -12.706 -23.453 -23.449 1.00 78.75 307 VAL A CA 1
ATOM 2426 C C . VAL A 1 307 ? -11.452 -24.239 -23.102 1.00 78.75 307 VAL A C 1
ATOM 2428 O O . VAL A 1 307 ? -10.479 -23.670 -22.609 1.00 78.75 307 VAL A O 1
ATOM 2431 N N . PHE A 1 308 ? -11.486 -25.543 -23.351 1.00 73.06 308 PHE A N 1
ATOM 2432 C CA . PHE A 1 308 ? -10.348 -26.435 -23.150 1.00 73.06 308 PHE A CA 1
ATOM 2433 C C . PHE A 1 308 ? -9.526 -26.560 -24.429 1.00 73.06 308 PHE A C 1
ATOM 2435 O O . PHE A 1 308 ? -10.075 -26.530 -25.529 1.00 73.06 308 PHE A O 1
ATOM 2442 N N . LEU A 1 309 ? -8.218 -26.750 -24.280 1.00 73.06 309 LEU A N 1
ATOM 2443 C CA . LEU A 1 309 ? -7.362 -27.208 -25.375 1.00 73.06 309 LEU A CA 1
ATOM 2444 C C . LEU A 1 309 ? -7.079 -28.701 -25.189 1.00 73.06 309 LEU A C 1
ATOM 2446 O O . LEU A 1 309 ? -6.854 -29.160 -24.065 1.00 73.06 309 LEU A O 1
ATOM 2450 N N . ASN A 1 310 ? -7.086 -29.454 -26.287 1.00 67.44 310 ASN A N 1
ATOM 2451 C CA . ASN A 1 310 ? -6.602 -30.832 -26.295 1.00 67.44 310 ASN A CA 1
ATOM 2452 C C . ASN A 1 310 ? -5.062 -30.833 -26.349 1.00 67.44 310 ASN A C 1
ATOM 2454 O O . ASN A 1 310 ? -4.459 -29.882 -26.850 1.00 67.44 310 ASN A O 1
ATOM 2458 N N . LYS A 1 311 ? -4.413 -31.892 -25.868 1.00 63.91 311 LYS A N 1
ATOM 2459 C CA . LYS A 1 311 ? -2.954 -32.054 -25.936 1.00 63.91 311 LYS A CA 1
ATOM 2460 C C . LYS A 1 311 ? -2.419 -31.982 -27.369 1.00 63.91 311 LYS A C 1
ATOM 2462 O O . LYS A 1 311 ? -1.394 -31.351 -27.604 1.00 63.91 311 LYS A O 1
ATOM 2467 N N . ASP A 1 312 ? -3.145 -32.587 -28.304 1.00 70.00 312 ASP A N 1
ATOM 2468 C CA . ASP A 1 312 ? -2.745 -32.691 -29.711 1.00 70.00 312 ASP A CA 1
ATOM 2469 C C . ASP A 1 312 ? -3.111 -31.440 -30.528 1.00 70.00 312 ASP A C 1
ATOM 2471 O O . ASP A 1 312 ? -2.923 -31.415 -31.742 1.00 70.00 312 ASP A O 1
ATOM 2475 N N . THR A 1 313 ? -3.637 -30.395 -29.871 1.00 71.00 313 THR A N 1
ATOM 2476 C CA . THR A 1 313 ? -4.013 -29.147 -30.544 1.00 71.00 313 THR A CA 1
ATOM 2477 C C . THR A 1 313 ? -2.768 -28.501 -31.136 1.00 71.00 313 THR A C 1
ATOM 2479 O O . THR A 1 313 ? -1.820 -28.153 -30.425 1.00 71.00 313 THR A O 1
ATOM 2482 N N . THR A 1 314 ? -2.779 -28.311 -32.448 1.00 75.62 314 THR A N 1
ATOM 2483 C CA . THR A 1 314 ? -1.674 -27.674 -33.160 1.00 75.62 314 THR A CA 1
ATOM 2484 C C . THR A 1 314 ? -1.566 -26.196 -32.787 1.00 75.62 314 THR A C 1
ATOM 2486 O O . THR A 1 314 ? -2.532 -25.555 -32.368 1.00 75.62 314 THR A O 1
ATOM 2489 N N . TRP A 1 315 ? -0.383 -25.605 -32.963 1.00 70.50 315 TRP A N 1
ATOM 2490 C CA . TRP A 1 315 ? -0.179 -24.181 -32.678 1.00 70.50 315 TRP A CA 1
ATOM 2491 C C . TRP A 1 315 ? -1.134 -23.269 -33.471 1.00 70.50 315 TRP A C 1
ATOM 2493 O O . TRP A 1 315 ? -1.645 -22.290 -32.927 1.00 70.50 315 TRP A O 1
ATOM 2503 N N . GLU A 1 316 ? -1.438 -23.616 -34.721 1.00 69.50 316 GLU A N 1
ATOM 2504 C CA . GLU A 1 316 ? -2.382 -22.869 -35.560 1.00 69.50 316 GLU A CA 1
ATOM 2505 C C . GLU A 1 316 ? -3.809 -22.900 -35.000 1.00 69.50 316 GLU A C 1
ATOM 2507 O O . GLU A 1 316 ? -4.505 -21.883 -34.984 1.00 69.50 316 GLU A O 1
ATOM 2512 N N . GLU A 1 317 ? -4.249 -24.049 -34.490 1.00 71.31 317 GLU A N 1
ATOM 2513 C CA . GLU A 1 317 ? -5.543 -24.184 -33.818 1.00 71.31 317 GLU A CA 1
ATOM 2514 C C . GLU A 1 317 ? -5.576 -23.400 -32.506 1.00 71.31 317 GLU A C 1
ATOM 2516 O O . GLU A 1 317 ? -6.561 -22.716 -32.233 1.00 71.31 317 GLU A O 1
ATOM 2521 N N . VAL A 1 318 ? -4.486 -23.402 -31.731 1.00 74.19 318 VAL A N 1
ATOM 2522 C CA . VAL A 1 318 ? -4.361 -22.556 -30.532 1.00 74.19 318 VAL A CA 1
ATOM 2523 C C . VAL A 1 318 ? -4.486 -21.074 -30.896 1.00 74.19 318 VAL A C 1
ATOM 2525 O O . VAL A 1 318 ? -5.183 -20.331 -30.203 1.00 74.19 318 VAL A O 1
ATOM 2528 N N . GLN A 1 319 ? -3.874 -20.629 -31.997 1.00 70.31 319 GLN A N 1
ATOM 2529 C CA . GLN A 1 319 ? -4.013 -19.251 -32.479 1.00 70.31 319 GLN A CA 1
ATOM 2530 C C . GLN A 1 319 ? -5.452 -18.931 -32.909 1.00 70.31 319 GLN A C 1
ATOM 2532 O O . GLN A 1 319 ? -5.963 -17.864 -32.559 1.00 70.31 319 GLN A O 1
ATOM 2537 N N . LYS A 1 320 ? -6.138 -19.849 -33.603 1.00 74.75 320 LYS A N 1
ATOM 2538 C CA . LYS A 1 320 ? -7.558 -19.703 -33.982 1.00 74.75 320 LYS A CA 1
ATOM 2539 C C . LYS A 1 320 ? -8.479 -19.643 -32.760 1.00 74.75 320 LYS A C 1
ATOM 2541 O O . LYS A 1 320 ? -9.378 -18.811 -32.691 1.00 74.75 320 LYS A O 1
ATOM 2546 N N . ILE A 1 321 ? -8.238 -20.484 -31.759 1.00 73.19 321 ILE A N 1
ATOM 2547 C CA . ILE A 1 321 ? -9.007 -20.490 -30.509 1.00 73.19 321 ILE A CA 1
ATOM 2548 C C . ILE A 1 321 ? -8.751 -19.198 -29.725 1.00 73.19 321 ILE A C 1
ATOM 2550 O O . ILE A 1 321 ? -9.699 -18.568 -29.252 1.00 73.19 321 ILE A O 1
ATOM 2554 N N . HIS A 1 322 ? -7.493 -18.749 -29.645 1.00 72.00 322 HIS A N 1
ATOM 2555 C CA . HIS A 1 322 ? -7.144 -17.508 -28.957 1.00 72.00 322 HIS A CA 1
ATOM 2556 C C . HIS A 1 322 ? -7.755 -16.273 -29.621 1.00 72.00 322 HIS A C 1
ATOM 2558 O O . HIS A 1 322 ? -8.250 -15.396 -28.921 1.00 72.00 322 HIS A O 1
ATOM 2564 N N . THR A 1 323 ? -7.761 -16.215 -30.953 1.00 70.38 323 THR A N 1
ATOM 2565 C CA . THR A 1 323 ? -8.388 -15.120 -31.715 1.00 70.38 323 THR A CA 1
ATOM 2566 C C . THR A 1 323 ? -9.912 -15.142 -31.653 1.00 70.38 323 THR A C 1
ATOM 2568 O O . THR A 1 323 ? -10.530 -14.102 -31.829 1.00 70.38 323 THR A O 1
ATOM 2571 N N . ARG A 1 324 ? -10.535 -16.292 -31.372 1.00 73.00 324 ARG A N 1
ATOM 2572 C CA . ARG A 1 324 ? -11.994 -16.404 -31.236 1.00 73.00 324 ARG A CA 1
ATOM 2573 C C . ARG A 1 324 ? -12.498 -16.085 -29.829 1.00 73.00 324 ARG A C 1
ATOM 2575 O O . ARG A 1 324 ? -13.559 -15.488 -29.681 1.00 73.00 324 ARG A O 1
ATOM 2582 N N . HIS A 1 325 ? -11.773 -16.522 -28.802 1.00 71.81 325 HIS A N 1
ATOM 2583 C CA . HIS A 1 325 ? -12.245 -16.476 -27.415 1.00 71.81 325 HIS A CA 1
ATOM 2584 C C . HIS A 1 325 ? -11.481 -15.497 -26.523 1.00 71.81 325 HIS A C 1
ATOM 2586 O O . HIS A 1 325 ? -11.965 -15.161 -25.447 1.00 71.81 325 HIS A O 1
ATOM 2592 N N . PHE A 1 326 ? -10.299 -15.044 -26.946 1.00 65.81 326 PHE A N 1
ATOM 2593 C CA . PHE A 1 326 ? -9.467 -14.048 -26.262 1.00 65.81 326 PHE A CA 1
ATOM 2594 C C . PHE A 1 326 ? -9.097 -14.358 -24.802 1.00 65.81 326 PHE A C 1
ATOM 2596 O O . PHE A 1 326 ? -8.491 -13.522 -24.135 1.00 65.81 326 PHE A O 1
ATOM 2603 N N . PHE A 1 327 ? -9.351 -15.570 -24.299 1.00 70.44 327 PHE A N 1
ATOM 2604 C CA . PHE A 1 327 ? -8.962 -15.929 -22.939 1.00 70.44 327 PHE A CA 1
ATOM 2605 C C . PHE A 1 327 ? -7.445 -15.891 -22.763 1.00 70.44 327 PHE A C 1
ATOM 2607 O O . PHE A 1 327 ? -6.666 -16.302 -23.631 1.00 70.44 327 PHE A O 1
ATOM 2614 N N . THR A 1 328 ? -7.023 -15.405 -21.599 1.00 61.66 328 THR A N 1
ATOM 2615 C CA . THR A 1 328 ? -5.610 -15.284 -21.224 1.00 61.66 328 THR A CA 1
ATOM 2616 C C . THR A 1 328 ? -4.981 -16.639 -20.909 1.00 61.66 328 THR A C 1
ATOM 2618 O O . THR A 1 328 ? -3.767 -16.800 -21.048 1.00 61.66 328 THR A O 1
ATOM 2621 N N . ARG A 1 329 ? -5.790 -17.609 -20.467 1.00 68.94 329 ARG A N 1
ATOM 2622 C CA . ARG A 1 329 ? -5.365 -18.944 -20.033 1.00 68.94 329 ARG A CA 1
ATOM 2623 C C . ARG A 1 329 ? -6.408 -19.967 -20.467 1.00 68.94 329 ARG A C 1
ATOM 2625 O O . ARG A 1 329 ? -7.598 -19.712 -20.321 1.00 68.94 329 ARG A O 1
ATOM 2632 N N . TYR A 1 330 ? -5.944 -21.112 -20.948 1.00 70.88 330 TYR A N 1
ATOM 2633 C CA . TYR A 1 330 ? -6.793 -22.231 -21.339 1.00 70.88 330 TYR A CA 1
ATOM 2634 C C . TYR A 1 330 ? -6.392 -23.449 -20.506 1.00 70.88 330 TYR A C 1
ATOM 2636 O O . TYR A 1 330 ? -5.206 -23.793 -20.494 1.00 70.88 330 TYR A O 1
ATOM 2644 N N . PRO A 1 331 ? -7.325 -24.098 -19.794 1.00 68.06 331 PRO A N 1
ATOM 2645 C CA . PRO A 1 331 ? -7.043 -25.391 -19.207 1.00 68.06 331 PRO A CA 1
ATOM 2646 C C . PRO A 1 331 ? -6.797 -26.396 -20.334 1.00 68.06 331 PRO A C 1
ATOM 2648 O O . PRO A 1 331 ? -7.598 -26.520 -21.262 1.00 68.06 331 PRO A O 1
ATOM 2651 N N . ILE A 1 332 ? -5.676 -27.105 -20.256 1.00 66.44 332 ILE A N 1
ATOM 2652 C CA . ILE A 1 332 ? -5.375 -28.197 -21.183 1.00 66.44 332 ILE A CA 1
ATOM 2653 C C . ILE A 1 332 ? -5.806 -29.486 -20.520 1.00 66.44 332 ILE A C 1
ATOM 2655 O O . ILE A 1 332 ? -5.440 -29.767 -19.376 1.00 66.44 332 ILE A O 1
ATOM 2659 N N . LEU A 1 333 ? -6.603 -30.252 -21.247 1.00 61.12 333 LEU A N 1
ATOM 2660 C CA . LEU A 1 333 ? -6.982 -31.593 -20.849 1.00 61.12 333 LEU A CA 1
ATOM 2661 C C . LEU A 1 333 ? -5.821 -32.521 -21.195 1.00 61.12 333 LEU A C 1
ATOM 2663 O O . LEU A 1 333 ? -5.716 -32.991 -22.321 1.00 61.12 333 LEU A O 1
ATOM 2667 N N . ASP A 1 334 ? -4.927 -32.753 -20.238 1.00 57.88 334 ASP A N 1
ATOM 2668 C CA . ASP A 1 334 ? -3.958 -33.842 -20.331 1.00 57.88 334 ASP A CA 1
ATOM 2669 C C . ASP A 1 334 ? -3.479 -34.261 -18.940 1.00 57.88 334 ASP A C 1
ATOM 2671 O O . ASP A 1 334 ? -3.442 -33.450 -18.008 1.00 57.88 334 ASP A O 1
ATOM 2675 N N . GLN A 1 335 ? -3.050 -35.514 -18.785 1.00 49.72 335 GLN A N 1
ATOM 2676 C CA . GLN A 1 335 ? -2.293 -35.904 -17.601 1.00 49.72 335 GLN A CA 1
ATOM 2677 C C . GLN A 1 335 ? -0.937 -35.171 -17.603 1.00 49.72 335 GLN A C 1
ATOM 2679 O O . GLN A 1 335 ? 0.072 -35.703 -18.056 1.00 49.72 335 GLN A O 1
ATOM 2684 N N . LYS A 1 336 ? -0.935 -33.961 -17.019 1.00 44.34 336 LYS A N 1
ATOM 2685 C CA . LYS A 1 336 ? 0.074 -33.360 -16.122 1.00 44.34 336 LYS A CA 1
ATOM 2686 C C . LYS A 1 336 ? 0.572 -31.939 -16.439 1.00 44.34 336 LYS A C 1
ATOM 2688 O O . LYS A 1 336 ? 1.133 -31.376 -15.501 1.00 44.34 336 LYS A O 1
ATOM 2693 N N . LYS A 1 337 ? 0.424 -31.312 -17.624 1.00 38.62 337 LYS A N 1
ATOM 2694 C CA . LYS A 1 337 ? 1.201 -30.071 -17.931 1.00 38.62 337 LYS A CA 1
ATOM 2695 C C . LYS A 1 337 ? 0.639 -29.133 -19.042 1.00 38.62 337 LYS A C 1
ATOM 2697 O O . LYS A 1 337 ? 0.259 -29.622 -20.096 1.00 38.62 337 LYS A O 1
ATOM 2702 N N . VAL A 1 338 ? 0.659 -27.793 -18.835 1.00 43.72 338 VAL A N 1
ATOM 2703 C CA . VAL A 1 338 ? 0.110 -26.732 -19.741 1.00 43.72 338 VAL A CA 1
ATOM 2704 C C . VAL A 1 338 ? 1.085 -25.560 -20.031 1.00 43.72 338 VAL A C 1
ATOM 2706 O O . VAL A 1 338 ? 1.628 -25.017 -19.074 1.00 43.72 338 VAL A O 1
ATOM 2709 N N . PRO A 1 339 ? 1.247 -25.074 -21.284 1.00 39.38 339 PRO A N 1
ATOM 2710 C CA . PRO A 1 339 ? 1.908 -23.800 -21.627 1.00 39.38 339 PRO A CA 1
ATOM 2711 C C . PRO A 1 339 ? 1.118 -22.524 -21.287 1.00 39.38 339 PRO A C 1
ATOM 2713 O O . PRO A 1 339 ? -0.091 -22.462 -21.499 1.00 39.38 339 PRO A O 1
ATOM 2716 N N . THR A 1 340 ? 1.808 -21.442 -20.893 1.00 44.38 340 THR A N 1
ATOM 2717 C CA . THR A 1 340 ? 1.219 -20.091 -20.755 1.00 44.38 340 THR A CA 1
ATOM 2718 C C . THR A 1 340 ? 2.007 -18.994 -21.494 1.00 44.38 340 THR A C 1
ATOM 2720 O O . THR A 1 340 ? 3.167 -19.159 -21.869 1.00 44.38 340 THR A O 1
ATOM 2723 N N . LYS A 1 341 ? 1.331 -17.854 -21.708 1.00 33.03 341 LYS A N 1
ATOM 2724 C CA . LYS A 1 341 ? 1.554 -16.767 -22.692 1.00 33.03 341 LYS A CA 1
ATOM 2725 C C . LYS A 1 341 ? 2.890 -15.992 -22.645 1.00 33.03 341 LYS A C 1
ATOM 2727 O O . LYS A 1 341 ? 3.015 -15.007 -23.361 1.00 33.03 341 LYS A O 1
ATOM 2732 N N . ASN A 1 342 ? 3.882 -16.386 -21.847 1.00 35.41 342 ASN A N 1
ATOM 2733 C CA . ASN A 1 342 ? 5.092 -15.575 -21.630 1.00 35.41 342 ASN A CA 1
ATOM 2734 C C . ASN A 1 342 ? 6.404 -16.346 -21.794 1.00 35.41 342 ASN A C 1
ATOM 2736 O O . ASN A 1 342 ? 7.264 -16.330 -20.919 1.00 35.41 342 ASN A O 1
ATOM 2740 N N . THR A 1 343 ? 6.599 -16.999 -22.935 1.00 34.88 343 THR A N 1
ATOM 2741 C CA . THR A 1 343 ? 7.870 -17.671 -23.209 1.00 34.88 343 THR A CA 1
ATOM 2742 C C . THR A 1 343 ? 8.269 -17.565 -24.681 1.00 34.88 343 THR A C 1
ATOM 2744 O O . THR A 1 343 ? 7.762 -18.271 -25.540 1.00 34.88 343 THR A O 1
ATOM 2747 N N . ARG A 1 344 ? 9.268 -16.720 -24.974 1.00 39.16 344 ARG A N 1
ATOM 2748 C CA . ARG A 1 344 ? 10.084 -16.817 -26.206 1.00 39.16 344 ARG A CA 1
ATOM 2749 C C . ARG A 1 344 ? 11.019 -18.054 -26.198 1.00 39.16 344 ARG A C 1
ATOM 2751 O O . ARG A 1 344 ? 11.829 -18.205 -27.103 1.00 39.16 344 ARG A O 1
ATOM 2758 N N . ARG A 1 345 ? 10.939 -18.926 -25.180 1.00 38.91 345 ARG A N 1
ATOM 2759 C CA . ARG A 1 345 ? 11.686 -20.190 -25.010 1.00 38.91 345 ARG A CA 1
ATOM 2760 C C . ARG A 1 345 ? 10.809 -21.211 -24.286 1.00 38.91 345 ARG A C 1
ATOM 2762 O O . ARG A 1 345 ? 10.296 -20.837 -23.249 1.00 38.91 345 ARG A O 1
ATOM 2769 N N . SER A 1 346 ? 10.679 -22.431 -24.822 1.00 30.12 346 SER A N 1
ATOM 2770 C CA . SER A 1 346 ? 10.012 -23.641 -24.277 1.00 30.12 346 SER A CA 1
ATOM 2771 C C . SER A 1 346 ? 9.024 -23.459 -23.097 1.00 30.12 346 SER A C 1
ATOM 2773 O O . SER A 1 346 ? 9.430 -23.028 -22.016 1.00 30.12 346 SER A O 1
ATOM 2775 N N . PRO A 1 347 ? 7.757 -23.882 -23.235 1.00 35.25 347 PRO A N 1
ATOM 2776 C CA . PRO A 1 347 ? 6.709 -23.584 -22.265 1.00 35.25 347 PRO A CA 1
ATOM 2777 C C . PRO A 1 347 ? 6.991 -24.152 -20.869 1.00 35.25 347 PRO A C 1
ATOM 2779 O O . PRO A 1 347 ? 7.197 -25.355 -20.702 1.00 35.25 347 PRO A O 1
ATOM 2782 N N . SER A 1 348 ? 6.953 -23.289 -19.850 1.00 38.31 348 SER A N 1
ATOM 2783 C CA . SER A 1 348 ? 6.917 -23.723 -18.457 1.00 38.31 348 SER A CA 1
ATOM 2784 C C . SER A 1 348 ? 5.501 -24.158 -18.091 1.00 38.31 348 SER A C 1
ATOM 2786 O O . SER A 1 348 ? 4.509 -23.510 -18.426 1.00 38.31 348 SER A O 1
ATOM 2788 N N . THR A 1 349 ? 5.415 -25.296 -17.416 1.00 40.88 349 THR A N 1
ATOM 2789 C CA . THR A 1 349 ? 4.155 -25.941 -17.064 1.00 40.88 349 THR A CA 1
ATOM 2790 C C . THR A 1 349 ? 3.800 -25.624 -15.624 1.00 40.88 349 THR A C 1
ATOM 2792 O O . THR A 1 349 ? 4.384 -26.217 -14.718 1.00 40.88 349 THR A O 1
ATOM 2795 N N . GLU A 1 350 ? 2.870 -24.692 -15.414 1.00 46.38 350 GLU A N 1
ATOM 2796 C CA . GLU A 1 350 ? 2.259 -24.468 -14.099 1.00 46.38 350 GLU A CA 1
ATOM 2797 C C . GLU A 1 350 ? 1.306 -25.648 -13.815 1.00 46.38 350 GLU A C 1
ATOM 2799 O O . GLU A 1 350 ? 0.413 -25.948 -14.610 1.00 46.38 350 GLU A O 1
ATOM 2804 N N . GLN A 1 351 ? 1.537 -26.378 -12.718 1.00 49.47 351 GLN A N 1
ATOM 2805 C CA . GLN A 1 351 ? 0.625 -27.426 -12.249 1.00 49.47 351 GLN A CA 1
ATOM 2806 C C . GLN A 1 351 ? -0.688 -26.772 -11.791 1.00 49.47 351 GLN A C 1
ATOM 2808 O O . GLN A 1 351 ? -0.670 -25.748 -11.112 1.00 49.47 351 GLN A O 1
ATOM 2813 N N . VAL A 1 352 ? -1.836 -27.361 -12.130 1.00 53.38 352 VAL A N 1
ATOM 2814 C CA . VAL A 1 352 ? -3.113 -26.988 -11.507 1.00 53.38 352 VAL A CA 1
ATOM 2815 C C . VAL A 1 352 ? -3.130 -27.613 -10.111 1.00 53.38 352 VAL A C 1
ATOM 2817 O O . VAL A 1 352 ? -3.231 -28.831 -10.000 1.00 53.38 352 VAL A O 1
ATOM 2820 N N . VAL A 1 353 ? -2.963 -26.814 -9.050 1.00 54.31 353 VAL A N 1
ATOM 2821 C CA . VAL A 1 353 ? -2.751 -27.342 -7.679 1.00 54.31 353 VAL A CA 1
ATOM 2822 C C . VAL A 1 353 ? -3.968 -27.164 -6.752 1.00 54.31 353 VAL A C 1
ATOM 2824 O O . VAL A 1 353 ? -3.978 -27.684 -5.642 1.00 54.31 353 VAL A O 1
ATOM 2827 N N . GLY A 1 354 ? -5.046 -26.497 -7.178 1.00 61.72 354 GLY A N 1
ATOM 2828 C CA . GLY A 1 354 ? -6.203 -26.236 -6.306 1.00 61.72 354 GLY A CA 1
ATOM 2829 C C . GLY A 1 354 ? 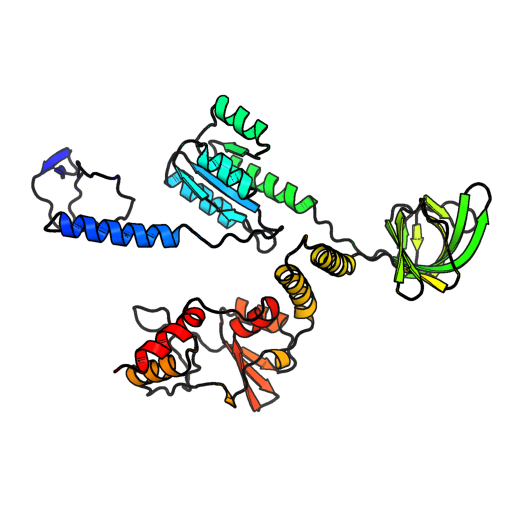-7.497 -26.904 -6.764 1.00 61.72 354 GLY A C 1
ATOM 2830 O O . GLY A 1 354 ? -7.949 -26.630 -7.873 1.00 61.72 354 GLY A O 1
ATOM 2831 N N . VAL A 1 355 ? -8.122 -27.708 -5.895 1.00 71.75 355 VAL A N 1
ATOM 2832 C CA . VAL A 1 355 ? -9.555 -28.051 -5.964 1.00 71.75 355 VAL A CA 1
ATOM 2833 C C . VAL A 1 355 ? -10.250 -27.344 -4.803 1.00 71.75 355 VAL A C 1
ATOM 2835 O O . VAL A 1 355 ? -9.876 -27.553 -3.649 1.00 71.75 355 VAL A O 1
ATOM 2838 N N . PHE A 1 356 ? -11.232 -26.501 -5.113 1.00 83.62 356 PHE A N 1
ATOM 2839 C CA . PHE A 1 356 ? -12.007 -25.728 -4.142 1.00 83.62 356 PHE A CA 1
ATOM 2840 C C . PHE A 1 356 ? -13.483 -26.099 -4.208 1.00 83.62 356 PHE A C 1
ATOM 2842 O O . PHE A 1 356 ? -13.995 -26.436 -5.278 1.00 83.62 356 PHE A O 1
ATOM 2849 N N . ASN A 1 357 ? -14.169 -26.021 -3.069 1.00 85.00 357 ASN A N 1
ATOM 2850 C CA . ASN A 1 357 ? -15.614 -26.186 -3.028 1.00 85.00 357 ASN A CA 1
ATOM 2851 C C . ASN A 1 357 ? -16.316 -24.874 -3.383 1.00 85.00 357 ASN A C 1
ATOM 2853 O O . ASN A 1 357 ? -15.818 -23.786 -3.102 1.00 85.00 357 ASN A O 1
ATOM 2857 N N . ILE A 1 358 ? -17.515 -24.983 -3.952 1.00 86.88 358 ILE A N 1
ATOM 2858 C CA . ILE A 1 358 ? -18.347 -23.824 -4.310 1.00 86.88 358 ILE A CA 1
ATOM 2859 C C . ILE A 1 358 ? -18.703 -22.925 -3.106 1.00 86.88 358 ILE A C 1
ATOM 2861 O O . ILE A 1 358 ? -18.896 -21.720 -3.264 1.00 86.88 358 ILE A O 1
ATOM 2865 N N . GLU A 1 359 ? -18.720 -23.501 -1.902 1.00 87.06 359 GLU A N 1
ATOM 2866 C CA . GLU A 1 359 ? -19.003 -22.813 -0.636 1.00 87.06 359 GLU A CA 1
ATOM 2867 C C . GLU A 1 359 ? -17.767 -22.193 0.036 1.00 87.06 359 GLU A C 1
ATOM 2869 O O . GLU A 1 359 ? -17.908 -21.497 1.046 1.00 87.06 359 GLU A O 1
ATOM 2874 N N . ASP A 1 360 ? -16.559 -22.427 -0.491 1.00 87.31 360 ASP A N 1
ATOM 2875 C CA . ASP A 1 360 ? -15.345 -21.850 0.084 1.00 87.31 360 ASP A CA 1
ATOM 2876 C C . ASP A 1 360 ? -15.368 -20.319 -0.036 1.00 87.31 360 ASP A C 1
ATOM 2878 O O . ASP A 1 360 ? -15.809 -19.753 -1.041 1.00 87.31 360 ASP A O 1
ATOM 2882 N N . LYS A 1 361 ? -14.873 -19.633 0.999 1.00 88.94 361 LYS A N 1
ATOM 2883 C CA . LYS A 1 361 ? -14.718 -18.175 0.986 1.00 88.94 361 LYS A CA 1
ATOM 2884 C C . LYS A 1 361 ? -13.553 -17.743 0.089 1.00 88.94 361 LYS A C 1
ATOM 2886 O O . LYS A 1 361 ? -12.514 -18.411 0.047 1.00 88.94 361 LYS A O 1
ATOM 2891 N N . LEU A 1 362 ? -13.712 -16.615 -0.606 1.00 86.94 362 LEU A N 1
ATOM 2892 C CA . LEU A 1 362 ? -12.727 -16.121 -1.575 1.00 86.94 362 LEU A CA 1
ATOM 2893 C C . LEU A 1 362 ? -11.388 -15.722 -0.942 1.00 86.94 362 LEU A C 1
ATOM 2895 O O . LEU A 1 362 ? -10.354 -15.918 -1.578 1.00 86.94 362 LEU A O 1
ATOM 2899 N N . ASP A 1 363 ? -11.378 -15.237 0.300 1.00 83.00 363 ASP A N 1
ATOM 2900 C CA . ASP A 1 363 ? -10.171 -14.913 1.076 1.00 83.00 363 ASP A CA 1
ATOM 2901 C C . ASP A 1 363 ? -9.218 -16.120 1.195 1.00 83.00 363 ASP A C 1
ATOM 2903 O O . ASP A 1 363 ? -8.023 -16.036 0.892 1.00 83.00 363 ASP A O 1
ATOM 2907 N N . LYS A 1 364 ? -9.767 -17.287 1.541 1.00 84.44 364 LYS A N 1
ATOM 2908 C CA . LYS A 1 364 ? -9.039 -18.551 1.684 1.00 84.44 364 LYS A CA 1
ATOM 2909 C C . LYS A 1 364 ? -8.538 -19.062 0.342 1.00 84.44 364 LYS A C 1
ATOM 2911 O O . LYS A 1 364 ? -7.419 -19.578 0.264 1.00 84.44 364 LYS A O 1
ATOM 2916 N N . VAL A 1 365 ? -9.347 -18.929 -0.710 1.00 84.81 365 VAL A N 1
ATOM 2917 C CA . VAL A 1 365 ? -8.957 -19.312 -2.074 1.00 84.81 365 VAL A CA 1
ATOM 2918 C C . VAL A 1 365 ? -7.825 -18.418 -2.575 1.00 84.81 365 VAL A C 1
ATOM 2920 O O . VAL A 1 365 ? -6.821 -18.928 -3.073 1.00 84.81 365 VAL A O 1
ATOM 2923 N N . LEU A 1 366 ? -7.933 -17.102 -2.377 1.00 84.25 366 LEU A N 1
ATOM 2924 C CA . LEU A 1 366 ? -6.917 -16.119 -2.747 1.00 84.25 366 LEU A CA 1
ATOM 2925 C C . LEU A 1 366 ? -5.589 -16.387 -2.034 1.00 84.25 366 LEU A C 1
ATOM 2927 O O . LEU A 1 366 ? -4.542 -16.424 -2.684 1.00 84.25 366 LEU A O 1
ATOM 2931 N N . ALA A 1 367 ? -5.627 -16.614 -0.718 1.00 82.12 367 ALA A N 1
ATOM 2932 C CA . ALA A 1 367 ? -4.443 -16.933 0.073 1.00 82.12 367 ALA A CA 1
ATOM 2933 C C . ALA A 1 367 ? -3.748 -18.200 -0.448 1.00 82.12 367 ALA A C 1
ATOM 2935 O O . ALA A 1 367 ? -2.551 -18.177 -0.730 1.00 82.12 367 ALA A O 1
ATOM 2936 N N . LYS A 1 368 ? -4.507 -19.280 -0.675 1.00 80.69 368 LYS A N 1
ATOM 2937 C CA . LYS A 1 368 ? -3.966 -20.544 -1.198 1.00 80.69 368 LYS A CA 1
ATOM 2938 C C . LYS A 1 368 ? -3.391 -20.410 -2.608 1.00 80.69 368 LYS A C 1
ATOM 2940 O O . LYS A 1 368 ? -2.308 -20.931 -2.858 1.00 80.69 368 LYS A O 1
ATOM 2945 N N . LEU A 1 369 ? -4.071 -19.703 -3.514 1.00 79.81 369 LEU A N 1
ATOM 2946 C CA . LEU A 1 369 ? -3.563 -19.447 -4.866 1.00 79.81 369 LEU A CA 1
ATOM 2947 C C . LEU A 1 369 ? -2.253 -18.649 -4.837 1.00 79.81 369 LEU A C 1
ATOM 2949 O O . LEU A 1 369 ? -1.322 -18.984 -5.568 1.00 79.81 369 LEU A O 1
ATOM 2953 N N . ARG A 1 370 ? -2.145 -17.645 -3.954 1.00 78.12 370 ARG A N 1
ATOM 2954 C CA . ARG A 1 370 ? -0.912 -16.864 -3.762 1.00 78.12 370 ARG A CA 1
ATOM 2955 C C . ARG A 1 370 ? 0.228 -17.716 -3.211 1.00 78.12 370 ARG A C 1
ATOM 2957 O O . ARG A 1 370 ? 1.318 -17.678 -3.772 1.00 78.12 370 ARG A O 1
ATOM 2964 N N . THR A 1 371 ? -0.012 -18.494 -2.155 1.00 76.38 371 THR A N 1
ATOM 2965 C CA . THR A 1 371 ? 1.015 -19.353 -1.542 1.00 76.38 371 THR A CA 1
ATOM 2966 C C . THR A 1 371 ? 1.498 -20.438 -2.501 1.00 76.38 371 THR A C 1
ATOM 2968 O O . THR A 1 371 ? 2.691 -20.712 -2.566 1.00 76.38 371 THR A O 1
ATOM 2971 N N . ALA A 1 372 ? 0.592 -21.025 -3.285 1.00 71.25 372 ALA A N 1
ATOM 2972 C CA . ALA A 1 372 ? 0.929 -22.040 -4.279 1.00 71.25 372 ALA A CA 1
ATOM 2973 C C . ALA A 1 372 ? 1.483 -21.457 -5.595 1.00 71.25 372 ALA A C 1
ATOM 2975 O O . ALA A 1 372 ? 1.770 -22.219 -6.515 1.00 71.25 372 ALA A O 1
ATOM 2976 N N . ASN A 1 373 ? 1.596 -20.125 -5.714 1.00 70.31 373 ASN A N 1
ATOM 2977 C CA . ASN A 1 373 ? 1.948 -19.410 -6.946 1.00 70.31 373 ASN A CA 1
ATOM 2978 C C . ASN A 1 373 ? 1.125 -19.872 -8.170 1.00 70.31 373 ASN A C 1
ATOM 2980 O O . ASN A 1 373 ? 1.630 -19.990 -9.286 1.00 70.31 373 ASN A O 1
ATOM 2984 N N . CYS A 1 374 ? -0.155 -20.171 -7.946 1.00 70.44 374 CYS A N 1
ATOM 2985 C CA . CYS A 1 374 ? -1.077 -20.689 -8.949 1.00 70.44 374 CYS A CA 1
ATOM 2986 C C . CYS A 1 374 ? -2.047 -19.596 -9.392 1.00 70.44 374 CYS A C 1
ATOM 2988 O O . CYS A 1 374 ? -2.540 -18.808 -8.586 1.00 70.44 374 CYS A O 1
ATOM 2990 N N . ARG A 1 375 ? -2.368 -19.563 -10.689 1.00 75.19 375 ARG A N 1
ATOM 2991 C CA . ARG A 1 375 ? -3.254 -18.535 -11.268 1.00 75.19 375 ARG A CA 1
ATOM 2992 C C . ARG A 1 375 ? -4.643 -19.040 -11.660 1.00 75.19 375 ARG A C 1
ATOM 2994 O O . ARG A 1 375 ? -5.494 -18.229 -12.028 1.00 75.19 375 ARG A O 1
ATOM 3001 N N . LEU A 1 376 ? -4.863 -20.351 -11.588 1.00 78.62 376 LEU A N 1
ATOM 3002 C CA . LEU A 1 376 ? -6.105 -21.038 -11.936 1.00 78.62 376 LEU A CA 1
ATOM 3003 C C . LEU A 1 376 ? -6.307 -22.233 -10.999 1.00 78.62 376 LEU A C 1
ATOM 3005 O O . LEU A 1 376 ? -5.347 -22.930 -10.669 1.00 78.62 376 LEU A O 1
ATOM 3009 N N . ALA A 1 377 ? -7.553 -22.473 -10.601 1.00 80.94 377 ALA A N 1
ATOM 3010 C CA . ALA A 1 377 ? -7.958 -23.639 -9.830 1.00 80.94 377 ALA A CA 1
ATOM 3011 C C . ALA A 1 377 ? -9.309 -24.193 -10.291 1.00 80.94 377 ALA A C 1
ATOM 3013 O O . ALA A 1 377 ? -10.096 -23.512 -10.951 1.00 80.94 377 ALA A O 1
ATOM 3014 N N . PHE A 1 378 ? -9.564 -25.447 -9.932 1.00 83.06 378 PHE A N 1
ATOM 3015 C CA . PHE A 1 378 ? -10.807 -26.144 -10.215 1.00 83.06 378 PHE A CA 1
ATOM 3016 C C . PHE A 1 378 ? -11.828 -25.920 -9.103 1.00 83.06 378 PHE A C 1
ATOM 3018 O O . PHE A 1 378 ? -11.488 -25.935 -7.920 1.00 83.06 378 PHE A O 1
ATOM 3025 N N . VAL A 1 379 ? -13.085 -25.740 -9.500 1.00 83.31 379 VAL A N 1
ATOM 3026 C CA . VAL A 1 379 ? -14.231 -25.632 -8.599 1.00 83.31 379 VAL A CA 1
ATOM 3027 C C . VAL A 1 379 ? -15.069 -26.894 -8.720 1.00 83.31 379 VAL A C 1
ATOM 3029 O O . VAL A 1 379 ? -15.488 -27.279 -9.817 1.00 83.31 379 VAL A O 1
ATOM 3032 N N . CYS A 1 380 ? -15.317 -27.526 -7.580 1.00 79.56 380 CYS A N 1
ATOM 3033 C CA . CYS A 1 380 ? -16.090 -28.750 -7.468 1.00 79.56 380 CYS A CA 1
ATOM 3034 C C . CYS A 1 380 ? -17.233 -28.588 -6.463 1.00 79.56 380 CYS A C 1
ATOM 3036 O O . CYS A 1 380 ? -17.200 -27.751 -5.562 1.00 79.56 380 CYS A O 1
ATOM 3038 N N . GLU A 1 381 ? -18.236 -29.443 -6.606 1.00 81.00 381 GLU A N 1
ATOM 3039 C CA . GLU A 1 381 ? -19.245 -29.694 -5.584 1.00 81.00 381 GLU A CA 1
ATOM 3040 C C . GLU A 1 381 ? -19.294 -31.208 -5.363 1.00 81.00 381 GLU A C 1
ATOM 3042 O O . GLU A 1 381 ? -19.695 -31.989 -6.234 1.00 81.00 381 GLU A O 1
ATOM 3047 N N . GLY A 1 382 ? -18.746 -31.651 -4.229 1.00 75.06 382 GLY A N 1
ATOM 3048 C CA . GLY A 1 382 ? -18.503 -33.070 -3.977 1.00 75.06 382 GLY A CA 1
ATOM 3049 C C . GLY A 1 382 ? -17.542 -33.675 -5.009 1.00 75.06 382 GLY A C 1
ATOM 3050 O O . GLY A 1 382 ? -16.383 -33.279 -5.098 1.00 75.06 382 GLY A O 1
ATOM 3051 N N . LYS A 1 383 ? -18.017 -34.654 -5.793 1.00 69.81 383 LYS A N 1
ATOM 3052 C CA . LYS A 1 383 ? -17.234 -35.318 -6.859 1.00 69.81 383 LYS A CA 1
ATOM 3053 C C . LYS A 1 383 ? -17.448 -34.712 -8.251 1.00 69.81 383 LYS A C 1
ATOM 3055 O O . LYS A 1 383 ? -16.845 -35.181 -9.214 1.00 69.81 383 LYS A O 1
ATOM 3060 N N . LYS A 1 384 ? -18.329 -33.717 -8.382 1.00 74.44 384 LYS A N 1
ATOM 3061 C CA . LYS A 1 384 ? -18.699 -33.135 -9.672 1.00 74.44 384 LYS A CA 1
ATOM 3062 C C . LYS A 1 384 ? -17.863 -31.893 -9.948 1.00 74.44 384 LYS A C 1
ATOM 3064 O O . LYS A 1 384 ? -17.808 -30.979 -9.129 1.00 74.44 384 LYS A O 1
ATOM 3069 N N . PHE A 1 385 ? -17.247 -31.858 -11.124 1.00 77.31 385 PHE A N 1
ATOM 3070 C CA . PHE A 1 385 ? -16.536 -30.685 -11.610 1.00 77.31 385 PHE A CA 1
ATOM 3071 C C . PHE A 1 385 ? -17.532 -29.641 -12.128 1.00 77.31 385 PHE A C 1
ATOM 3073 O O . PHE A 1 385 ? -18.334 -29.940 -13.015 1.00 77.31 385 PHE A O 1
ATOM 3080 N N . LEU A 1 386 ? -17.501 -28.434 -11.559 1.00 79.25 386 LEU A N 1
ATOM 3081 C CA . LEU A 1 386 ? -18.439 -27.358 -11.891 1.00 79.25 386 LEU A CA 1
ATOM 3082 C C . LEU A 1 386 ? -17.825 -26.281 -12.782 1.00 79.25 386 LEU A C 1
ATOM 3084 O O . LEU A 1 386 ? -18.555 -25.642 -13.540 1.00 79.25 386 LEU A O 1
ATOM 3088 N N . GLY A 1 387 ? -16.511 -26.071 -12.717 1.00 83.19 387 GLY A N 1
ATOM 3089 C CA . GLY A 1 387 ? -15.852 -25.040 -13.508 1.00 83.19 387 GLY A CA 1
ATOM 3090 C C . GLY A 1 387 ? -14.483 -24.644 -12.974 1.00 83.19 387 GLY A C 1
ATOM 3091 O O . GLY A 1 387 ? -13.865 -25.365 -12.196 1.00 83.19 387 GLY A O 1
ATOM 3092 N N . VAL A 1 388 ? -13.997 -23.482 -13.395 1.00 84.81 388 VAL A N 1
ATOM 3093 C CA . VAL A 1 388 ? -12.686 -22.958 -12.990 1.00 84.81 388 VAL A CA 1
ATOM 3094 C C . VAL A 1 388 ? -12.838 -21.616 -12.298 1.00 84.81 388 VAL A C 1
ATOM 3096 O O . VAL A 1 388 ? -13.729 -20.837 -12.623 1.00 84.81 388 VAL A O 1
ATOM 3099 N N . ILE A 1 389 ? -11.937 -21.329 -11.369 1.00 86.62 389 ILE A N 1
ATOM 3100 C CA . ILE A 1 389 ? -11.777 -20.000 -10.789 1.00 86.62 389 ILE A CA 1
ATOM 3101 C C . ILE A 1 389 ? -10.346 -19.534 -11.019 1.00 86.62 389 ILE A C 1
ATOM 3103 O O . ILE A 1 389 ? -9.384 -20.272 -10.785 1.00 86.62 389 ILE A O 1
ATOM 3107 N N . THR A 1 390 ? -10.190 -18.316 -11.523 1.00 84.19 390 THR A N 1
ATOM 3108 C CA . THR A 1 390 ? -8.880 -17.712 -11.753 1.00 84.19 390 THR A CA 1
ATOM 3109 C C . THR A 1 390 ? -8.608 -16.605 -10.749 1.00 84.19 390 THR A C 1
ATOM 3111 O O . THR A 1 390 ? -9.520 -15.998 -10.192 1.00 84.19 390 THR A O 1
ATOM 3114 N N . LEU A 1 391 ? -7.326 -16.287 -10.556 1.00 82.19 391 LEU A N 1
ATOM 3115 C CA . LEU A 1 391 ? -6.934 -15.129 -9.752 1.00 82.19 391 LEU A CA 1
ATOM 3116 C C . LEU A 1 391 ? -7.568 -13.830 -10.284 1.00 82.19 391 LEU A C 1
ATOM 3118 O O . LEU A 1 391 ? -7.884 -12.938 -9.508 1.00 82.19 391 LEU A O 1
ATOM 3122 N N . GLN A 1 392 ? -7.779 -13.736 -11.600 1.00 80.25 392 GLN A N 1
ATOM 3123 C CA . GLN A 1 392 ? -8.413 -12.579 -12.229 1.00 80.25 392 GLN A CA 1
ATOM 3124 C C . GLN A 1 392 ? -9.901 -12.482 -11.885 1.00 80.25 392 GLN A C 1
ATOM 3126 O O . GLN A 1 392 ? -10.377 -11.375 -11.663 1.00 80.25 392 GLN A O 1
ATOM 3131 N N . ASP A 1 393 ? -10.610 -13.608 -11.782 1.00 83.25 393 ASP A N 1
ATOM 3132 C CA . ASP A 1 393 ? -12.015 -13.616 -11.362 1.00 83.25 393 ASP A CA 1
ATOM 3133 C C . ASP A 1 393 ? -12.135 -13.121 -9.913 1.00 83.25 393 ASP A C 1
ATOM 3135 O O . ASP A 1 393 ? -12.932 -12.233 -9.616 1.00 83.25 393 ASP A O 1
ATOM 3139 N N . ILE A 1 394 ? -11.262 -13.616 -9.025 1.00 85.19 394 ILE A N 1
ATOM 3140 C CA . ILE A 1 394 ? -11.216 -13.219 -7.608 1.00 85.19 394 ILE A CA 1
ATOM 3141 C C . ILE A 1 394 ? -10.884 -11.731 -7.457 1.00 85.19 394 ILE A C 1
ATOM 3143 O O . ILE A 1 394 ? -11.557 -11.014 -6.721 1.00 85.19 394 ILE A O 1
ATOM 3147 N N . LEU A 1 395 ? -9.870 -11.242 -8.174 1.00 82.12 395 LEU A N 1
ATOM 3148 C CA . LEU A 1 395 ? -9.529 -9.818 -8.175 1.00 82.12 395 LEU A CA 1
ATOM 3149 C C . LEU A 1 395 ? -10.631 -8.973 -8.827 1.00 82.12 395 LEU A C 1
ATOM 3151 O O . LEU A 1 395 ? -10.865 -7.844 -8.409 1.00 82.12 395 LEU A O 1
ATOM 3155 N N . GLY A 1 396 ? -11.352 -9.521 -9.804 1.00 78.75 396 GLY A N 1
ATOM 3156 C CA . GLY A 1 396 ? -12.508 -8.876 -10.417 1.00 78.75 396 GLY A CA 1
ATOM 3157 C C . GLY A 1 396 ? -13.654 -8.635 -9.432 1.00 78.75 396 GLY A C 1
ATOM 3158 O O . GLY A 1 396 ? -14.377 -7.650 -9.573 1.00 78.75 396 GLY A O 1
ATOM 3159 N N . ALA A 1 397 ? -13.788 -9.474 -8.402 1.00 79.31 397 ALA A N 1
ATOM 3160 C CA . ALA A 1 397 ? -14.752 -9.269 -7.323 1.00 79.31 397 ALA A CA 1
ATOM 3161 C C . ALA A 1 397 ? -14.388 -8.084 -6.408 1.00 79.31 397 ALA A C 1
ATOM 3163 O O . ALA A 1 397 ? -15.282 -7.425 -5.886 1.00 79.31 397 ALA A O 1
ATOM 3164 N N . LEU A 1 398 ? -13.091 -7.789 -6.253 1.00 73.31 398 LEU A N 1
ATOM 3165 C CA . LEU A 1 398 ? -12.583 -6.655 -5.469 1.00 73.31 398 LEU A CA 1
ATOM 3166 C C . LEU A 1 398 ? -12.594 -5.345 -6.259 1.00 73.31 398 LEU A C 1
ATOM 3168 O O . LEU A 1 398 ? -12.997 -4.307 -5.746 1.00 73.31 398 LEU A O 1
ATOM 3172 N N . VAL A 1 399 ? -12.110 -5.388 -7.502 1.00 73.06 399 VAL A N 1
ATOM 3173 C CA . VAL A 1 399 ? -11.764 -4.181 -8.272 1.00 73.06 399 VAL A CA 1
ATOM 3174 C C . VAL A 1 399 ? -12.791 -3.867 -9.373 1.00 73.06 399 VAL A C 1
ATOM 3176 O O . VAL A 1 399 ? -12.719 -2.839 -10.045 1.00 73.06 399 VAL A O 1
ATOM 3179 N N . GLY A 1 400 ? -13.788 -4.737 -9.562 1.00 69.56 400 GLY A N 1
ATOM 3180 C CA . GLY A 1 400 ? -14.700 -4.702 -10.704 1.00 69.56 400 GLY A CA 1
ATOM 3181 C C . GLY A 1 400 ? -14.075 -5.315 -11.962 1.00 69.56 400 GLY A C 1
ATOM 3182 O O . GLY A 1 400 ? -12.990 -5.892 -11.921 1.00 69.56 400 GLY A O 1
ATOM 3183 N N . LYS A 1 401 ? -14.758 -5.222 -13.116 1.00 65.19 401 LYS A N 1
ATOM 3184 C CA . LYS A 1 401 ? -14.265 -5.814 -14.377 1.00 65.19 401 LYS A CA 1
ATOM 3185 C C . LYS A 1 401 ? -12.880 -5.268 -14.744 1.00 65.19 401 LYS A C 1
ATOM 3187 O O . LYS A 1 401 ? -12.762 -4.146 -15.238 1.00 65.19 401 LYS A O 1
ATOM 3192 N N . ILE A 1 402 ? -11.862 -6.106 -14.576 1.00 61.09 402 ILE A N 1
ATOM 3193 C CA . ILE A 1 402 ? -10.493 -5.847 -15.016 1.00 61.09 402 ILE A CA 1
ATOM 3194 C C . ILE A 1 402 ? -10.467 -6.020 -16.536 1.00 61.09 402 ILE A C 1
ATOM 3196 O O . ILE A 1 402 ? -10.558 -7.143 -17.030 1.00 61.09 402 ILE A O 1
ATOM 3200 N N . LYS A 1 403 ? -10.399 -4.903 -17.265 1.00 55.25 403 LYS A N 1
ATOM 3201 C CA . LYS A 1 403 ? -10.209 -4.886 -18.720 1.00 55.25 403 LYS A CA 1
ATOM 3202 C C . LYS A 1 403 ? -8.717 -4.821 -19.018 1.00 55.25 403 LYS A C 1
ATOM 3204 O O . LYS A 1 403 ? -8.044 -3.928 -18.508 1.00 55.25 403 LYS A O 1
ATOM 3209 N N . ASP A 1 404 ? -8.221 -5.734 -19.837 1.00 55.75 404 ASP A N 1
ATOM 3210 C CA . ASP A 1 404 ? -6.850 -5.683 -20.343 1.00 55.75 404 ASP A CA 1
ATOM 3211 C C . ASP A 1 404 ? -6.741 -4.591 -21.431 1.00 55.75 404 ASP A C 1
ATOM 3213 O O . ASP A 1 404 ? -7.735 -4.219 -22.063 1.00 55.75 404 ASP A O 1
ATOM 3217 N N . GLU A 1 405 ? -5.544 -4.069 -21.700 1.00 48.84 405 GLU A N 1
ATOM 3218 C CA . GLU A 1 405 ? -5.310 -3.079 -22.770 1.00 48.84 405 GLU A CA 1
ATOM 3219 C C . GLU A 1 405 ? -5.769 -3.607 -24.139 1.00 48.84 405 GLU A C 1
ATOM 3221 O O . GLU A 1 405 ? -6.212 -2.850 -25.004 1.00 48.84 405 GLU A O 1
ATOM 3226 N N . ARG A 1 406 ? -5.744 -4.934 -24.307 1.00 47.00 406 ARG A N 1
ATOM 3227 C CA . ARG A 1 406 ? -6.230 -5.636 -25.502 1.00 47.00 406 ARG A CA 1
ATOM 3228 C C . ARG A 1 406 ? -7.753 -5.667 -25.609 1.00 47.00 406 ARG A C 1
ATOM 3230 O O . ARG A 1 406 ? -8.260 -5.686 -26.726 1.00 47.00 406 ARG A O 1
ATOM 3237 N N . ASP A 1 407 ? -8.478 -5.587 -24.493 1.00 50.09 407 ASP A N 1
ATOM 3238 C CA . ASP A 1 407 ? -9.945 -5.535 -24.501 1.00 50.09 407 ASP A CA 1
ATOM 3239 C C . ASP A 1 407 ? -10.462 -4.194 -25.049 1.00 50.09 407 ASP A C 1
ATOM 3241 O O . ASP A 1 407 ? -11.592 -4.102 -25.528 1.00 50.09 407 ASP A O 1
ATOM 3245 N N . ARG A 1 408 ? -9.636 -3.135 -25.006 1.00 46.31 408 ARG A N 1
ATOM 3246 C CA . ARG A 1 408 ? -9.958 -1.823 -25.599 1.00 46.31 408 ARG A CA 1
ATOM 3247 C C . ARG A 1 408 ? -9.776 -1.787 -27.117 1.00 46.31 408 ARG A C 1
ATOM 3249 O O . ARG A 1 408 ? -10.412 -0.967 -27.769 1.00 46.31 408 ARG A O 1
ATOM 3256 N N . LEU A 1 409 ? -8.945 -2.667 -27.677 1.00 43.91 409 LEU A N 1
ATOM 3257 C CA . LEU A 1 409 ? -8.674 -2.742 -29.120 1.00 43.91 409 LEU A CA 1
ATOM 3258 C C . LEU A 1 409 ? -9.740 -3.542 -29.891 1.00 43.91 409 LEU A C 1
ATOM 3260 O O . LEU A 1 409 ? -9.743 -3.530 -31.120 1.00 43.91 409 LEU A O 1
ATOM 3264 N N . LEU A 1 410 ? -10.651 -4.219 -29.184 1.00 44.78 410 LEU A N 1
ATOM 3265 C CA . LEU A 1 410 ? -11.647 -5.125 -29.763 1.00 44.78 410 LEU A CA 1
ATOM 3266 C C . LEU A 1 410 ? -12.589 -4.477 -30.799 1.00 44.78 410 LEU A C 1
ATOM 3268 O O . LEU A 1 410 ? -12.785 -5.102 -31.837 1.00 44.78 410 LEU A O 1
ATOM 3272 N N . PRO A 1 411 ? -13.126 -3.251 -30.624 1.00 43.62 411 PRO A N 1
ATOM 3273 C CA . PRO A 1 411 ? -13.978 -2.654 -31.657 1.00 43.62 411 PRO A CA 1
ATOM 3274 C C . PRO A 1 411 ? -13.206 -2.324 -32.943 1.00 43.62 411 PRO A C 1
ATOM 3276 O O . PRO A 1 411 ? -13.754 -2.431 -34.031 1.00 43.62 411 PRO A O 1
ATOM 3279 N N . ALA A 1 412 ? -11.923 -1.966 -32.828 1.00 38.28 412 ALA A N 1
ATOM 3280 C CA . ALA A 1 412 ? -11.102 -1.538 -33.961 1.00 38.28 412 ALA A CA 1
ATOM 3281 C C . ALA A 1 412 ? -10.524 -2.709 -34.779 1.00 38.28 412 ALA A C 1
ATOM 3283 O O . ALA A 1 412 ? -10.169 -2.530 -35.940 1.00 38.28 412 ALA A O 1
ATOM 3284 N N . LEU A 1 413 ? -10.411 -3.903 -34.185 1.00 38.31 413 LEU A N 1
ATOM 3285 C CA . LEU A 1 413 ? -9.887 -5.096 -34.861 1.00 38.31 413 LEU A CA 1
ATOM 3286 C C . LEU A 1 413 ? -10.967 -5.878 -35.622 1.00 38.31 413 LEU A C 1
ATOM 3288 O O . LEU A 1 413 ? -10.649 -6.478 -36.646 1.00 38.31 413 LEU A O 1
ATOM 3292 N N . ILE A 1 414 ? -12.223 -5.838 -35.163 1.00 41.66 414 ILE A N 1
ATOM 3293 C CA . ILE A 1 414 ? -13.362 -6.461 -35.864 1.00 41.66 414 ILE A CA 1
ATOM 3294 C C . ILE A 1 414 ? -13.629 -5.737 -37.199 1.00 41.66 414 ILE A C 1
ATOM 3296 O O . ILE A 1 414 ? -13.869 -6.384 -38.213 1.00 41.66 414 ILE A O 1
ATOM 3300 N N . ASP A 1 415 ? -13.442 -4.414 -37.240 1.00 38.81 415 ASP A N 1
ATOM 3301 C CA . ASP A 1 415 ? -13.600 -3.596 -38.456 1.00 38.81 415 ASP A CA 1
ATOM 3302 C C . ASP A 1 415 ? -12.546 -3.894 -39.547 1.00 38.81 415 ASP A C 1
ATOM 3304 O O . ASP A 1 415 ? -12.732 -3.576 -40.723 1.00 38.81 415 ASP A O 1
ATOM 3308 N N . TYR A 1 416 ? -11.427 -4.524 -39.174 1.00 38.94 416 TYR A N 1
ATOM 3309 C CA . TYR A 1 416 ? -10.364 -4.907 -40.107 1.00 38.94 416 TYR A CA 1
ATOM 3310 C C . TYR A 1 416 ? -10.490 -6.343 -40.629 1.00 38.94 416 TYR A C 1
ATOM 3312 O O . TYR A 1 416 ? -9.896 -6.648 -41.664 1.00 38.94 416 TYR A O 1
ATOM 3320 N N . SER A 1 417 ? -11.240 -7.227 -39.960 1.00 36.69 417 SER A N 1
ATOM 3321 C CA . SER A 1 417 ? -11.442 -8.607 -40.429 1.00 36.69 417 SER A CA 1
ATOM 3322 C C . SER A 1 417 ? -12.571 -8.755 -41.449 1.00 36.69 417 SER A C 1
ATOM 3324 O O . SER A 1 417 ? -12.533 -9.702 -42.224 1.00 36.69 417 SER A O 1
ATOM 3326 N N . ASP A 1 418 ? -13.509 -7.804 -41.509 1.00 38.25 418 ASP A N 1
ATOM 3327 C CA . ASP A 1 418 ? -14.607 -7.796 -42.494 1.00 38.25 418 ASP A CA 1
ATOM 3328 C C . ASP A 1 418 ? -14.237 -7.092 -43.817 1.00 38.25 418 ASP A C 1
ATOM 3330 O O . ASP A 1 418 ? -15.055 -6.960 -44.728 1.00 38.25 418 ASP A O 1
ATOM 3334 N N . LYS A 1 419 ? -12.976 -6.663 -43.960 1.00 38.62 419 LYS A N 1
ATOM 3335 C CA . LYS A 1 419 ? -12.399 -6.169 -45.217 1.00 38.62 419 LYS A CA 1
ATOM 3336 C C . LYS A 1 419 ? -11.181 -6.996 -45.612 1.00 38.62 419 LYS A C 1
ATOM 3338 O O . LYS A 1 419 ? -10.058 -6.491 -45.574 1.00 38.62 419 LYS A O 1
ATOM 3343 N N . LYS A 1 420 ? -11.395 -8.251 -46.005 1.00 34.50 420 LYS A N 1
ATOM 3344 C CA . LYS A 1 420 ? -10.486 -8.977 -46.900 1.00 34.50 420 LYS A CA 1
ATOM 3345 C C . LYS A 1 420 ? -11.167 -10.136 -47.600 1.00 34.50 420 LYS A C 1
ATOM 3347 O O . LYS A 1 420 ? -11.859 -10.906 -46.904 1.00 34.50 420 LYS A O 1
#

Radius of gyration: 31.64 Å; chains: 1; bounding box: 84×64×90 Å

Secondary structure (DSSP, 8-state):
-B-TTS-B-S---TT---B----SSPPPTTPPP---S-HHHHHHHHHHHHHHHHHHH-------TTEEEEEEEESSHHHHHHHHHHHHHH-BTTBEEEEEEEEES---HHHHHHHHHHTPEEEEES----HHHHHHHHHTT--EEEESSHHHHHHHHHHHHHHHHTT-------EEEEEEEEEEETTTEEEEEEEEEEEEEETT-EEEEEETTEEEEEEEEEEEEETTEE-SEEETT-EEEEEETT-----TT-EEE---SHHHHHHHHHHHHTTSS-HHHHHHHHHHHHHTT-BGGGTPEEGGG--PEETT--HHHHHHHHHHH--S---EESSS----S--SSS--------EEETTSBHHHHHHHHHHTT-SEEEEEETTEEEEEEEHHHHHHHHHS----GGGGSHHHHHHHHS--

Sequence (420 aa):
MLDNYGHRTAHADPSDIVQVSGLTTEPELGDKFLVVNSEDVQQNIKKTLANYQEKKSLSPFSLTEKNINLILLADSQNALEALQDLVKKKSTPHLNLTIVYTAIRNLNNFIISFAKVTHSIILTFGGQFSQGQITTLKENNLPFYGSKIIYEMEEELEKIIKSQQTTQEVEKIVGVAQVKEIFYYSKIGNIAGCQVISGNISRNNFVRVFHQEKEVFTGNIRSLQSNKVDIKAAASGKECGIVLKGFNDFQPRKRIFVNSEQDVVRFVNNLAAENIVENKEARLVQAAFNFDELKVSSVFTPLSRVVFLNKDTTWEEVQKIHTRHFFTRYPILDQKKVPTKNTRRSPSTEQVVGVFNIEDKLDKVLAKLRTANCRLAFVCEGKKFLGVITLQDILGALVGKIKDERDRLLPALIDYSDKK